Protein AF-A0A1F6GW50-F1 (afdb_monomer_lite)

Secondary structure (DSSP, 8-state):
--S-TTSSSS---PPPHHHHT--TTTHHHHHHHHGGGSPPPPHHHHHHHHHHHHHTPPPTTS-S-HHHHHHHHHHHHHHHHH-HHHHHTS-GGGHHHHHHHHHH-SSHHHHHHHHHHHHHHHHHHH--SS-HHHHHHHHHHHHHHHHHH--GGG---HHHHHHHHHHHHHHHHHHHHHHHHH---HHHHHHHHHHHHHHHHHHHTT--S--HHHHHHHHHHTT----HHHHHHHHHT-SSPPPTTPBPP-TTS----BTGGGS--TT--HHHHHHHHHHHHHHHHHHHTS-HHHHHHHHHHHTGGGPPPPPHHHHHHHTTS-HHHHHHHHHHHHHHHHHHHHHSPPTTTTTS-----HHHHHHHHTS-HHHHHHHHHHHHHHHHT--HHHHHS----HHHHHHHHHHHHHHTTSTT--HHHHHHHTTS--HHHHHHHHHHHHHHHHH-HHHHHHHHHHHHHHHHHHHHHHHHH-

Foldseek 3Di:
DDDPPPPLPDPPDDDQPVLVPQDPPCSLVVLLVVLVLAAADDLVLLLVLVVLCVVPVPDPPPDPDPVSVQVSQLVSLVVCVVDPVNVVPDDPVCVSNLVVLSVSGSHSLSSQLSSCLVVQLVLLVPDDQDDSSLLSVQLSSQQSVLSVPDDCVVVDGSSVSSSVSSNVRSVVVSLVVLCVVVVDDSLLVVLLVVLVVVQVVVCVVVPPRDALVRSVVVSVVVVRDDDSVSSRVSVVVVDDDDDQCDFDQDPVGDDNHGVVNVDDDPPPPVVVVVVVVLVLVLLVVLLVVDDPLLSQLCCQCVVPPNRDHDQLCVVQVVVVHHSVVSVVSPVVSVVSSCVVCVVDDRPLVPPPPDDDDPVLQVLLQLDPLVVQLVLLLVLLCVVLVHDSVLQQDPDPPPVSLLSLLLSLQLSPSHPPDDLQNSCVSRNNHDSVSSSVSPVVLSVCLVVPVVSVVVSVVSNVVSSVVSNVVSVVVD

Radius of gyration: 40.46 Å; chains: 1; bounding box: 88×58×106 Å

Structure (mmCIF, N/CA/C/O backbone):
data_AF-A0A1F6GW50-F1
#
_entry.id   AF-A0A1F6GW50-F1
#
loop_
_atom_site.group_PDB
_atom_site.id
_atom_site.type_symbol
_atom_site.label_atom_id
_atom_site.label_alt_id
_atom_site.label_comp_id
_atom_site.label_asym_id
_atom_site.label_entity_id
_atom_site.label_seq_id
_atom_site.pdbx_PDB_ins_code
_atom_site.Cartn_x
_atom_site.Cartn_y
_atom_site.Cartn_z
_atom_site.occupancy
_atom_site.B_iso_or_equiv
_atom_site.auth_seq_id
_atom_site.auth_comp_id
_atom_site.auth_asym_id
_atom_site.auth_atom_id
_atom_site.pdbx_PDB_model_num
ATOM 1 N N . MET A 1 1 ? -3.727 10.111 -27.464 1.00 34.16 1 MET A N 1
ATOM 2 C CA . MET A 1 1 ? -3.842 9.295 -26.232 1.00 34.16 1 MET A CA 1
ATOM 3 C C . MET A 1 1 ? -4.690 8.067 -26.546 1.00 34.16 1 MET A C 1
ATOM 5 O O . MET A 1 1 ? -5.829 7.991 -26.115 1.00 34.16 1 MET A O 1
ATOM 9 N N . ILE A 1 2 ? -4.180 7.175 -27.397 1.00 25.89 2 ILE A N 1
ATOM 10 C CA . ILE A 1 2 ? -4.970 6.123 -28.053 1.00 25.89 2 ILE A CA 1
ATOM 11 C C . ILE A 1 2 ? -4.638 4.774 -27.396 1.00 25.89 2 ILE A C 1
ATOM 13 O O . ILE A 1 2 ? -3.486 4.363 -27.406 1.00 25.89 2 ILE A O 1
ATOM 17 N N . GLU A 1 3 ? -5.649 4.166 -26.771 1.00 27.28 3 GLU A N 1
ATOM 18 C CA . GLU A 1 3 ? -5.941 2.719 -26.687 1.00 27.28 3 GLU A CA 1
ATOM 19 C C . GLU A 1 3 ? -4.825 1.682 -26.413 1.00 27.28 3 GLU A C 1
ATOM 21 O O . GLU A 1 3 ? -4.970 0.529 -26.798 1.00 27.28 3 GLU A O 1
ATOM 26 N N . THR A 1 4 ? -3.762 1.992 -25.669 1.00 37.72 4 THR A N 1
ATOM 27 C CA . THR A 1 4 ? -2.781 0.963 -25.238 1.00 37.72 4 THR A CA 1
ATOM 28 C C . THR A 1 4 ? -3.090 0.302 -23.888 1.00 37.72 4 THR A C 1
ATOM 30 O O . THR A 1 4 ? -2.427 -0.654 -23.495 1.00 37.72 4 THR A O 1
ATOM 33 N N . ASP A 1 5 ? -4.134 0.734 -23.173 1.00 36.97 5 ASP A N 1
ATOM 34 C CA . ASP A 1 5 ? -4.437 0.248 -21.812 1.00 36.97 5 ASP A CA 1
ATOM 35 C C . ASP A 1 5 ? -5.003 -1.194 -21.751 1.00 36.97 5 ASP A C 1
ATOM 37 O O . ASP A 1 5 ? -5.185 -1.720 -20.653 1.00 36.97 5 ASP A O 1
ATOM 41 N N . ARG A 1 6 ? -5.282 -1.857 -22.888 1.00 33.00 6 ARG A N 1
ATOM 42 C CA . ARG A 1 6 ? -6.002 -3.151 -22.920 1.00 33.00 6 ARG A CA 1
ATOM 43 C C . ARG A 1 6 ? -5.188 -4.393 -23.303 1.00 33.00 6 ARG A C 1
ATOM 45 O O . ARG A 1 6 ? -5.735 -5.482 -23.186 1.00 33.00 6 ARG A O 1
ATOM 52 N N . GLN A 1 7 ? -3.922 -4.274 -23.710 1.00 35.09 7 GLN A N 1
ATOM 53 C CA . GLN A 1 7 ? -3.133 -5.435 -24.179 1.00 35.09 7 GLN A CA 1
ATOM 54 C C . GLN A 1 7 ? -1.892 -5.782 -23.344 1.00 35.09 7 GLN A C 1
ATOM 56 O O . GLN A 1 7 ? -1.284 -6.818 -23.577 1.00 35.09 7 GLN A O 1
ATOM 61 N N . ILE A 1 8 ? -1.531 -4.991 -22.331 1.00 40.81 8 ILE A N 1
ATOM 62 C CA . ILE A 1 8 ? -0.241 -5.158 -21.630 1.00 40.81 8 ILE A CA 1
ATOM 63 C C . ILE A 1 8 ? -0.341 -5.980 -20.324 1.00 40.81 8 ILE A C 1
ATOM 65 O O . ILE A 1 8 ? 0.536 -5.884 -19.459 1.00 40.81 8 ILE A O 1
ATOM 69 N N . ALA A 1 9 ? -1.435 -6.723 -20.130 1.00 31.27 9 ALA A N 1
ATOM 70 C CA . ALA A 1 9 ? -1.740 -7.387 -18.859 1.00 31.27 9 ALA A CA 1
ATOM 71 C C . ALA A 1 9 ? -1.278 -8.854 -18.763 1.00 31.27 9 ALA A C 1
ATOM 73 O O . ALA A 1 9 ? -1.021 -9.286 -17.647 1.00 31.27 9 ALA A O 1
ATOM 74 N N . ASP A 1 10 ? -1.094 -9.580 -19.874 1.00 30.66 10 ASP A N 1
ATOM 75 C CA . ASP A 1 10 ? -0.954 -11.053 -19.821 1.00 30.66 10 ASP A CA 1
ATOM 76 C C . ASP A 1 10 ? 0.267 -11.652 -20.541 1.00 30.66 10 ASP A C 1
ATOM 78 O O . ASP A 1 10 ? 0.394 -12.872 -20.638 1.00 30.66 10 ASP A O 1
ATOM 82 N N . THR A 1 11 ? 1.224 -10.851 -21.009 1.00 30.88 11 THR A N 1
ATOM 83 C CA . THR A 1 11 ? 2.474 -11.398 -21.559 1.00 30.88 11 THR A CA 1
ATOM 84 C C . THR A 1 11 ? 3.436 -11.759 -20.427 1.00 30.88 11 THR A C 1
ATOM 86 O O . THR A 1 11 ? 4.209 -10.929 -19.949 1.00 30.88 11 THR A O 1
ATOM 89 N N . THR A 1 12 ? 3.390 -13.017 -19.980 1.00 29.47 12 THR A N 1
ATOM 90 C CA . THR A 1 12 ? 4.440 -13.621 -19.148 1.00 29.47 12 THR A CA 1
ATOM 91 C C . THR A 1 12 ? 5.669 -13.810 -20.030 1.00 29.47 12 THR A C 1
ATOM 93 O O . THR A 1 12 ? 5.801 -14.809 -20.733 1.00 29.47 12 THR A O 1
ATOM 96 N N . PHE A 1 13 ? 6.535 -12.803 -20.066 1.00 41.69 13 PHE A N 1
ATOM 97 C CA . PHE A 1 13 ? 7.793 -12.880 -20.792 1.00 41.69 13 PHE A CA 1
ATOM 98 C C . PHE A 1 13 ? 8.937 -13.017 -19.794 1.00 41.69 13 PHE A C 1
ATOM 100 O O . PHE A 1 13 ? 9.073 -12.209 -18.875 1.00 41.69 13 PHE A O 1
ATOM 107 N N . THR A 1 14 ? 9.730 -14.072 -19.959 1.00 36.31 14 THR A N 1
ATOM 108 C CA . THR A 1 14 ? 10.938 -14.335 -19.174 1.00 36.31 14 THR A CA 1
ATOM 109 C C . THR A 1 14 ? 11.927 -13.202 -19.381 1.00 36.31 14 THR A C 1
ATOM 111 O O . THR A 1 14 ? 12.352 -12.933 -20.509 1.00 36.31 14 THR A O 1
ATOM 114 N N . LEU A 1 15 ? 12.293 -12.552 -18.280 1.00 45.19 15 LEU A N 1
ATOM 115 C CA . LEU A 1 15 ? 13.437 -11.655 -18.226 1.00 45.19 15 LEU A CA 1
ATOM 116 C C . LEU A 1 15 ? 14.669 -12.393 -18.779 1.00 45.19 15 LEU A C 1
ATOM 118 O O . LEU A 1 15 ? 14.770 -13.612 -18.623 1.00 45.19 15 LEU A O 1
ATOM 122 N N . PRO A 1 16 ? 15.638 -11.702 -19.405 1.00 49.31 16 PRO A N 1
ATOM 123 C CA . PRO A 1 16 ? 16.902 -12.342 -19.735 1.00 49.31 16 PRO A CA 1
ATOM 124 C C . PRO A 1 16 ? 17.456 -13.026 -18.479 1.00 49.31 16 PRO A C 1
ATOM 126 O O . PRO A 1 16 ? 17.501 -12.383 -17.432 1.00 49.31 16 PRO A O 1
ATOM 129 N N . ALA A 1 17 ? 17.886 -14.291 -18.574 1.00 46.88 17 ALA A N 1
ATOM 130 C CA . ALA A 1 17 ? 18.305 -15.146 -17.443 1.00 46.88 17 ALA A CA 1
ATOM 131 C C . ALA A 1 17 ? 19.321 -14.493 -16.472 1.00 46.88 17 ALA A C 1
ATOM 133 O O . ALA A 1 17 ? 19.517 -14.930 -15.338 1.00 46.88 17 ALA A O 1
ATOM 134 N N . TYR A 1 18 ? 19.966 -13.418 -16.924 1.00 48.69 18 TYR A N 1
ATOM 135 C CA . TYR A 1 18 ? 20.799 -12.515 -16.143 1.00 48.69 18 TYR A CA 1
ATOM 136 C C . TYR A 1 18 ? 20.077 -11.808 -14.981 1.00 48.69 18 TYR A C 1
ATOM 138 O O . TYR A 1 18 ? 20.651 -11.632 -13.910 1.00 48.69 18 TYR A O 1
ATOM 146 N N . LEU A 1 19 ? 18.828 -11.388 -15.185 1.00 50.41 19 LEU A N 1
ATOM 147 C CA . LEU A 1 19 ? 18.042 -10.616 -14.221 1.00 50.41 19 LEU A CA 1
ATOM 148 C C . LEU A 1 19 ? 17.304 -11.497 -13.205 1.00 50.41 19 LEU A C 1
ATOM 150 O O . LEU A 1 19 ? 16.945 -11.000 -12.142 1.00 50.41 19 LEU A O 1
ATOM 154 N N . GLU A 1 20 ? 17.111 -12.783 -13.501 1.00 50.62 20 GLU A N 1
ATOM 155 C CA . GLU A 1 20 ? 16.486 -13.751 -12.585 1.00 50.62 20 GLU A CA 1
ATOM 156 C C . GLU A 1 20 ? 17.440 -14.215 -11.466 1.00 50.62 20 GLU A C 1
ATOM 158 O O . GLU A 1 20 ? 16.987 -14.682 -10.427 1.00 50.62 20 GLU A O 1
ATOM 163 N N . ASN A 1 21 ? 18.758 -14.045 -11.638 1.00 47.38 21 ASN A N 1
ATOM 164 C CA . ASN A 1 21 ? 19.790 -14.571 -10.730 1.00 47.38 21 ASN A CA 1
ATOM 165 C C . ASN A 1 21 ? 20.436 -13.522 -9.799 1.00 47.38 21 ASN A C 1
ATOM 167 O O . ASN A 1 21 ? 21.422 -13.818 -9.120 1.00 47.38 21 ASN A O 1
ATOM 171 N N . LEU A 1 22 ? 19.924 -12.289 -9.756 1.00 48.09 22 LEU A N 1
ATOM 172 C CA . LEU A 1 22 ? 20.465 -11.238 -8.887 1.00 48.09 22 LEU A CA 1
ATOM 173 C C . LEU A 1 22 ? 19.904 -11.384 -7.464 1.00 48.09 22 LEU A C 1
ATOM 175 O O . LEU A 1 22 ? 18.801 -10.930 -7.174 1.00 48.09 22 LEU A O 1
ATOM 179 N N . THR A 1 23 ? 20.673 -12.004 -6.567 1.00 45.88 23 THR A N 1
ATOM 180 C CA . THR A 1 23 ? 20.365 -12.066 -5.129 1.00 45.88 23 THR A CA 1
ATOM 181 C C . THR A 1 23 ? 20.316 -10.664 -4.505 1.00 45.88 23 THR A C 1
ATOM 183 O O . THR A 1 23 ? 21.084 -9.774 -4.871 1.00 45.88 23 THR A O 1
ATOM 186 N N . GLU A 1 24 ? 19.397 -10.450 -3.555 1.00 51.72 24 GLU A N 1
ATOM 187 C CA . GLU A 1 24 ? 19.023 -9.121 -3.036 1.00 51.72 24 GLU A CA 1
ATOM 188 C C . GLU A 1 24 ? 20.199 -8.309 -2.460 1.00 51.72 24 GLU A C 1
ATOM 190 O O . GLU A 1 24 ? 20.264 -7.092 -2.660 1.00 51.72 24 GLU A O 1
ATOM 195 N N . LEU A 1 25 ? 21.182 -8.954 -1.816 1.00 43.81 25 LEU A N 1
ATOM 196 C CA . LEU A 1 25 ? 22.362 -8.268 -1.282 1.00 43.81 25 LEU A CA 1
ATOM 197 C C . LEU A 1 25 ? 23.329 -7.851 -2.409 1.00 43.81 25 LEU A C 1
ATOM 199 O O . LEU A 1 25 ? 23.975 -8.684 -3.035 1.00 43.81 25 LEU A O 1
ATOM 203 N N . ASN A 1 26 ? 23.502 -6.537 -2.593 1.00 55.22 26 ASN A N 1
ATOM 204 C CA . ASN A 1 26 ? 24.357 -5.869 -3.597 1.00 55.22 26 ASN A CA 1
ATOM 205 C C . ASN A 1 26 ? 23.853 -5.854 -5.052 1.00 55.22 26 ASN A C 1
ATOM 207 O O . ASN A 1 26 ? 24.539 -5.280 -5.906 1.00 55.22 26 ASN A O 1
ATOM 211 N N . SER A 1 27 ? 22.660 -6.381 -5.331 1.00 66.19 27 SER A N 1
ATOM 212 C CA . SER A 1 27 ? 22.036 -6.399 -6.666 1.00 66.19 27 SER A CA 1
ATOM 213 C C . SER A 1 27 ? 22.075 -5.046 -7.396 1.00 66.19 27 SER A C 1
ATOM 215 O O . SER A 1 27 ? 22.434 -4.996 -8.570 1.00 66.19 27 SER A O 1
ATOM 217 N N . GLU A 1 28 ? 21.823 -3.927 -6.704 1.00 72.12 28 GLU A N 1
ATOM 218 C CA . GLU A 1 28 ? 21.809 -2.588 -7.319 1.00 72.12 28 GLU A CA 1
ATOM 219 C C . GLU A 1 28 ? 23.186 -2.140 -7.843 1.00 72.12 28 GLU A C 1
ATOM 221 O O . GLU A 1 28 ? 23.304 -1.595 -8.948 1.00 72.12 28 GLU A O 1
ATOM 226 N N . LYS A 1 29 ? 24.247 -2.357 -7.050 1.00 72.69 29 LYS A N 1
ATOM 227 C CA . LYS A 1 29 ? 25.627 -1.986 -7.412 1.00 72.69 29 LYS A CA 1
ATOM 228 C C . LYS A 1 29 ? 26.161 -2.889 -8.515 1.00 72.69 29 LYS A C 1
ATOM 230 O O . LYS A 1 29 ? 26.863 -2.404 -9.401 1.00 72.69 29 LYS A O 1
ATOM 235 N N . ILE A 1 30 ? 25.821 -4.175 -8.445 1.00 71.31 30 ILE A N 1
ATOM 236 C CA . ILE A 1 30 ? 26.163 -5.187 -9.444 1.00 71.31 30 ILE A CA 1
ATOM 237 C C . ILE A 1 30 ? 25.501 -4.806 -10.771 1.00 71.31 30 ILE A C 1
ATOM 239 O O . ILE A 1 30 ? 26.207 -4.465 -11.716 1.00 71.31 30 ILE A O 1
ATOM 243 N N . PHE A 1 31 ? 24.176 -4.648 -10.795 1.00 77.69 31 PHE A N 1
ATOM 244 C CA . PHE A 1 31 ? 23.442 -4.230 -11.989 1.00 77.69 31 PHE A CA 1
ATOM 245 C C . PHE A 1 31 ? 23.968 -2.910 -12.578 1.00 77.69 31 PHE A C 1
ATOM 247 O O . PHE A 1 31 ? 24.271 -2.830 -13.767 1.00 77.69 31 PHE A O 1
ATOM 254 N N . SER A 1 32 ? 24.175 -1.882 -11.747 1.00 76.19 32 SER A N 1
ATOM 255 C CA . SER A 1 32 ? 24.699 -0.582 -12.197 1.00 76.19 32 SER A CA 1
ATOM 256 C C . SER A 1 32 ? 26.106 -0.658 -12.800 1.00 76.19 32 SER A C 1
ATOM 258 O O . SER A 1 32 ? 26.466 0.179 -13.636 1.00 76.19 32 SER A O 1
ATOM 260 N N . ARG A 1 33 ? 26.929 -1.611 -12.350 1.00 79.69 33 ARG A N 1
ATOM 261 C CA . ARG A 1 33 ? 28.261 -1.871 -12.901 1.00 79.69 33 ARG A CA 1
ATOM 262 C C . ARG A 1 33 ? 28.146 -2.626 -14.218 1.00 79.69 33 ARG A C 1
ATOM 264 O O . ARG A 1 33 ? 28.743 -2.201 -15.203 1.00 79.69 33 ARG A O 1
ATOM 271 N N . ASP A 1 34 ? 27.363 -3.692 -14.241 1.00 79.19 34 ASP A N 1
ATOM 272 C CA . ASP A 1 34 ? 27.311 -4.615 -15.370 1.00 79.19 34 ASP A CA 1
ATOM 273 C C . ASP A 1 34 ? 26.625 -3.970 -16.581 1.00 79.19 34 ASP A C 1
ATOM 275 O O . ASP A 1 34 ? 27.084 -4.106 -17.707 1.00 79.19 34 ASP A O 1
ATOM 279 N N . VAL A 1 35 ? 25.633 -3.106 -16.365 1.00 83.62 35 VAL A N 1
ATOM 280 C CA . VAL A 1 35 ? 25.004 -2.298 -17.423 1.00 83.62 35 VAL A CA 1
ATOM 281 C C . VAL A 1 35 ? 26.001 -1.375 -18.155 1.00 83.62 35 VAL A C 1
ATOM 283 O O . VAL A 1 35 ? 25.764 -0.990 -19.301 1.00 83.62 35 VAL A O 1
ATOM 286 N N . ARG A 1 36 ? 27.154 -1.034 -17.555 1.00 84.50 36 ARG A N 1
ATOM 287 C CA . ARG A 1 36 ? 28.207 -0.227 -18.214 1.00 84.50 36 ARG A CA 1
ATOM 288 C C . ARG A 1 36 ? 29.062 -1.023 -19.201 1.00 84.50 36 ARG A C 1
ATOM 290 O O . ARG A 1 36 ? 29.804 -0.401 -19.965 1.00 84.50 36 ARG A O 1
ATOM 297 N N . GLN A 1 37 ? 28.986 -2.354 -19.178 1.00 82.00 37 GLN A N 1
ATOM 298 C CA . GLN A 1 37 ? 29.714 -3.212 -20.116 1.00 82.00 37 GLN A CA 1
ATOM 299 C C . GLN A 1 37 ? 29.110 -3.175 -21.526 1.00 82.00 37 GLN A C 1
ATOM 301 O O . GLN A 1 37 ? 29.802 -3.484 -22.494 1.00 82.00 37 GLN A O 1
ATOM 306 N N . TYR A 1 38 ? 27.847 -2.754 -21.642 1.00 85.94 38 TYR A N 1
ATOM 307 C CA . TYR A 1 38 ? 27.142 -2.588 -22.909 1.00 85.94 38 TYR A CA 1
ATOM 308 C C . TYR A 1 38 ? 27.305 -1.159 -23.463 1.00 85.94 38 TYR A C 1
ATOM 310 O O . TYR A 1 38 ? 27.369 -0.188 -22.692 1.00 85.94 38 TYR A O 1
ATOM 318 N N . PRO A 1 39 ? 27.394 -0.998 -24.796 1.00 89.12 39 PRO A N 1
ATOM 319 C CA . PRO A 1 39 ? 27.515 0.309 -25.427 1.00 89.12 39 PRO A CA 1
ATOM 320 C C . PRO A 1 39 ? 26.168 1.044 -25.410 1.00 89.12 39 PRO A C 1
ATOM 322 O O . PRO A 1 39 ? 25.118 0.444 -25.202 1.00 89.12 39 PRO A O 1
ATOM 325 N N . VAL A 1 40 ? 26.198 2.358 -25.643 1.00 89.38 40 VAL A N 1
ATOM 326 C CA . VAL A 1 40 ? 24.982 3.134 -25.926 1.00 89.38 40 VAL A CA 1
ATOM 327 C C . VAL A 1 40 ? 24.833 3.213 -27.437 1.00 89.38 40 VAL A C 1
ATOM 329 O O . VAL A 1 40 ? 25.728 3.733 -28.102 1.00 89.38 40 VAL A O 1
ATOM 332 N N . LEU A 1 41 ? 23.720 2.712 -27.968 1.00 89.06 41 LEU A N 1
ATOM 333 C CA . LEU A 1 41 ? 23.460 2.765 -29.405 1.00 89.06 41 LEU A CA 1
ATOM 334 C C . LEU A 1 41 ? 23.203 4.204 -29.867 1.00 89.06 41 LEU A C 1
ATOM 336 O O . LEU A 1 41 ? 22.436 4.954 -29.256 1.00 89.06 41 LEU A O 1
ATOM 340 N N . THR A 1 42 ? 23.821 4.589 -30.981 1.00 90.44 42 THR A N 1
ATOM 341 C CA . THR A 1 42 ? 23.507 5.842 -31.674 1.00 90.44 42 THR A CA 1
ATOM 342 C C . THR A 1 42 ? 22.190 5.721 -32.444 1.00 90.44 42 THR A C 1
ATOM 344 O O . THR A 1 42 ? 21.638 4.630 -32.618 1.00 90.44 42 THR A O 1
ATOM 347 N N . TYR A 1 43 ? 21.662 6.853 -32.919 1.00 89.62 43 TYR A N 1
ATOM 348 C CA . TYR A 1 43 ? 20.455 6.865 -33.751 1.00 89.62 43 TYR A CA 1
ATOM 349 C C . TYR A 1 43 ? 20.632 6.029 -35.028 1.00 89.62 43 TYR A C 1
ATOM 351 O O . TYR A 1 43 ? 19.771 5.208 -35.340 1.00 89.62 43 TYR A O 1
ATOM 359 N N . ASP A 1 44 ? 21.768 6.179 -35.711 1.00 88.44 44 ASP A N 1
ATOM 360 C CA . ASP A 1 44 ? 22.055 5.462 -36.958 1.00 88.44 44 ASP A CA 1
ATOM 361 C C . ASP A 1 44 ? 22.248 3.965 -36.709 1.00 88.44 44 ASP A C 1
ATOM 363 O O . ASP A 1 44 ? 21.666 3.145 -37.415 1.00 88.44 44 ASP A O 1
ATOM 367 N N . GLN A 1 45 ? 22.975 3.600 -35.644 1.00 90.25 45 GLN A N 1
ATOM 368 C CA . GLN A 1 45 ? 23.136 2.203 -35.235 1.00 90.25 45 GLN A CA 1
ATOM 369 C C . GLN A 1 45 ? 21.786 1.567 -34.896 1.00 90.25 45 GLN A C 1
ATOM 371 O O . GLN A 1 45 ? 21.508 0.461 -35.341 1.00 90.25 45 GLN A O 1
ATOM 376 N N . THR A 1 46 ? 20.926 2.272 -34.153 1.00 89.19 46 THR A N 1
ATOM 377 C CA . THR A 1 46 ? 19.579 1.792 -33.813 1.00 89.19 46 THR A CA 1
ATOM 378 C C . THR A 1 46 ? 18.730 1.621 -35.073 1.00 89.19 46 THR A C 1
ATOM 380 O O . THR A 1 46 ? 18.097 0.591 -35.259 1.00 89.19 46 THR A O 1
ATOM 383 N N . THR A 1 47 ? 18.747 2.593 -35.981 1.00 88.88 47 THR A N 1
ATOM 384 C CA . THR A 1 47 ? 17.962 2.541 -37.224 1.00 88.88 47 THR A CA 1
ATOM 385 C C . THR A 1 47 ? 18.406 1.391 -38.124 1.00 88.88 47 THR A C 1
ATOM 387 O O . THR A 1 47 ? 17.572 0.630 -38.610 1.00 88.88 47 THR A O 1
ATOM 390 N N . LEU A 1 48 ? 19.718 1.224 -38.313 1.00 87.25 48 LEU A N 1
ATOM 391 C CA . LEU A 1 48 ? 20.277 0.133 -39.107 1.00 87.25 48 LEU A CA 1
ATOM 392 C C . LEU A 1 48 ? 19.982 -1.228 -38.467 1.00 87.25 48 LEU A C 1
ATOM 394 O O . LEU A 1 48 ? 19.619 -2.172 -39.165 1.00 87.25 48 LEU A O 1
ATOM 398 N N . ALA A 1 49 ? 20.055 -1.300 -37.138 1.00 86.19 49 ALA A N 1
ATOM 399 C CA . ALA A 1 49 ? 19.640 -2.457 -36.364 1.00 86.19 49 ALA A CA 1
ATOM 400 C C . ALA A 1 49 ? 18.184 -2.866 -36.657 1.00 86.19 49 ALA A C 1
ATOM 402 O O . ALA A 1 49 ? 17.928 -4.021 -37.000 1.00 86.19 49 ALA A O 1
ATOM 403 N N . TYR A 1 50 ? 17.238 -1.924 -36.586 1.00 87.25 50 TYR A N 1
ATOM 404 C CA . TYR A 1 50 ? 15.831 -2.187 -36.911 1.00 87.25 50 TYR A CA 1
ATOM 405 C C . TYR A 1 50 ? 15.614 -2.533 -38.384 1.00 87.25 50 TYR A C 1
ATOM 407 O O . TYR A 1 50 ? 14.802 -3.402 -38.682 1.00 87.25 50 TYR A O 1
ATOM 415 N N . LYS A 1 51 ? 16.344 -1.900 -39.308 1.00 86.44 51 LYS A N 1
ATOM 416 C CA . LYS A 1 51 ? 16.251 -2.198 -40.742 1.00 86.44 51 LYS A CA 1
ATOM 417 C C . LYS A 1 51 ? 16.649 -3.648 -41.037 1.00 86.44 51 LYS A C 1
ATOM 419 O O . LYS A 1 51 ? 15.893 -4.363 -41.687 1.00 86.44 51 LYS A O 1
ATOM 424 N N . ILE A 1 52 ? 17.787 -4.099 -40.503 1.00 82.81 52 ILE A N 1
ATOM 425 C CA . ILE A 1 52 ? 18.251 -5.489 -40.653 1.00 82.81 52 ILE A CA 1
ATOM 426 C C . ILE A 1 52 ? 17.264 -6.460 -39.993 1.00 82.81 52 ILE A C 1
ATOM 428 O O . ILE A 1 52 ? 17.012 -7.547 -40.515 1.00 82.81 52 ILE A O 1
ATOM 432 N N . TRP A 1 53 ? 16.681 -6.063 -38.858 1.00 81.50 53 TRP A N 1
ATOM 433 C CA . TRP A 1 53 ? 15.671 -6.861 -38.174 1.00 81.50 53 TRP A CA 1
ATOM 434 C C . TRP A 1 53 ? 14.372 -6.996 -38.980 1.00 81.50 53 TRP A C 1
ATOM 436 O O . TRP A 1 53 ? 13.865 -8.106 -39.102 1.00 81.50 53 TRP A O 1
ATOM 446 N N . GLU A 1 54 ? 13.843 -5.908 -39.551 1.00 78.06 54 GLU A N 1
ATOM 447 C CA . GLU A 1 54 ? 12.616 -5.922 -40.362 1.00 78.06 54 GLU A CA 1
ATOM 448 C C . GLU A 1 54 ? 12.789 -6.694 -41.672 1.00 78.06 54 GLU A C 1
ATOM 450 O O . GLU A 1 54 ? 11.907 -7.471 -42.030 1.00 78.06 54 GLU A O 1
ATOM 455 N N . GLU A 1 55 ? 13.926 -6.536 -42.359 1.00 75.38 55 GLU A N 1
ATOM 456 C CA . GLU A 1 55 ? 14.234 -7.257 -43.605 1.00 75.38 55 GLU A CA 1
ATOM 457 C C . GLU A 1 55 ? 14.231 -8.783 -43.429 1.00 75.38 55 GLU A C 1
ATOM 459 O O . GLU A 1 55 ? 14.086 -9.524 -44.403 1.00 75.38 55 GLU A O 1
ATOM 464 N N . ARG A 1 56 ? 14.382 -9.266 -42.190 1.00 67.44 56 ARG A N 1
ATOM 465 C CA . ARG A 1 56 ? 14.397 -10.691 -41.847 1.00 67.44 56 ARG A CA 1
ATOM 466 C C . ARG A 1 56 ? 13.468 -11.060 -40.700 1.00 67.44 56 ARG A C 1
ATOM 468 O O . ARG A 1 56 ? 13.664 -12.116 -40.097 1.00 67.44 56 ARG A O 1
ATOM 475 N N . LYS A 1 57 ? 12.459 -10.234 -40.393 1.00 61.31 57 LYS A N 1
ATOM 476 C CA . LYS A 1 57 ? 11.421 -10.614 -39.427 1.00 61.31 57 LYS A CA 1
ATOM 477 C C . LYS A 1 57 ? 10.841 -11.934 -39.946 1.00 61.31 57 LYS A C 1
ATOM 479 O O . LYS A 1 57 ? 10.406 -11.949 -41.102 1.00 61.31 57 LYS A O 1
ATOM 484 N N . PRO A 1 58 ? 10.888 -13.040 -39.178 1.00 52.91 58 PRO A N 1
ATOM 485 C CA . PRO A 1 58 ? 10.310 -14.292 -39.633 1.00 52.91 58 PRO A CA 1
ATOM 486 C C . PRO A 1 58 ? 8.871 -13.990 -40.028 1.00 52.91 58 PRO A C 1
ATOM 488 O O . PRO A 1 58 ? 8.097 -13.485 -39.212 1.00 52.91 58 PRO A O 1
ATOM 491 N N . THR A 1 59 ? 8.525 -14.193 -41.299 1.00 50.91 59 THR A N 1
ATOM 492 C CA . THR A 1 59 ? 7.122 -14.148 -41.707 1.00 50.91 59 THR A CA 1
ATOM 493 C C . THR A 1 59 ? 6.406 -15.133 -40.788 1.00 50.91 59 THR A C 1
ATOM 495 O O . THR A 1 59 ? 6.937 -16.220 -40.577 1.00 50.91 59 THR A O 1
ATOM 498 N N . GLU A 1 60 ? 5.244 -14.792 -40.229 1.00 48.66 60 GLU A N 1
ATOM 499 C CA . GLU A 1 60 ? 4.506 -15.621 -39.248 1.00 48.66 60 GLU A CA 1
ATOM 500 C C . GLU A 1 60 ? 4.230 -17.078 -39.711 1.00 48.66 60 GLU A C 1
ATOM 502 O O . GLU A 1 60 ? 3.735 -17.901 -38.946 1.00 48.66 60 GLU A O 1
ATOM 507 N N . LEU A 1 61 ? 4.587 -17.421 -40.955 1.00 45.69 61 LEU A N 1
ATOM 508 C CA . LEU A 1 61 ? 4.647 -18.767 -41.523 1.00 45.69 61 LEU A CA 1
ATOM 509 C C . LEU A 1 61 ? 5.913 -19.593 -41.178 1.00 45.69 61 LEU A C 1
ATOM 511 O O . LEU A 1 61 ? 5.977 -20.757 -41.576 1.00 45.69 61 LEU A O 1
ATOM 515 N N . ALA A 1 62 ? 6.914 -19.060 -40.472 1.00 50.09 62 ALA A N 1
ATOM 516 C CA . ALA A 1 62 ? 8.103 -19.819 -40.072 1.00 50.09 62 ALA A CA 1
ATOM 517 C C . ALA A 1 62 ? 7.779 -20.764 -38.895 1.00 50.09 62 ALA A C 1
ATOM 519 O O . ALA A 1 62 ? 7.351 -20.324 -37.832 1.00 50.09 62 ALA A O 1
ATOM 520 N N . SER A 1 63 ? 7.933 -22.072 -39.136 1.00 55.22 63 SER A N 1
ATOM 521 C CA . SER A 1 63 ? 7.722 -23.240 -38.254 1.00 55.22 63 SER A CA 1
ATOM 522 C C . SER A 1 63 ? 7.375 -22.986 -36.772 1.00 55.22 63 SER A C 1
ATOM 524 O O . SER A 1 63 ? 8.111 -22.311 -36.056 1.00 55.22 63 SER A O 1
ATOM 526 N N . LYS A 1 64 ? 6.355 -23.691 -36.250 1.00 58.56 64 LYS A N 1
ATOM 527 C CA . LYS A 1 64 ? 6.029 -23.770 -34.803 1.00 58.56 64 LYS A CA 1
ATOM 528 C C . LYS A 1 64 ? 7.126 -24.414 -33.931 1.00 58.56 64 LYS A C 1
ATOM 530 O O . LYS A 1 64 ? 6.929 -24.563 -32.729 1.00 58.56 64 LYS A O 1
ATOM 535 N N . ASP A 1 65 ? 8.234 -24.846 -34.526 1.00 70.50 65 ASP A N 1
ATOM 536 C CA . ASP A 1 65 ? 9.335 -25.484 -33.816 1.00 70.50 65 ASP A CA 1
ATOM 537 C C . ASP A 1 65 ? 10.225 -24.431 -33.140 1.00 70.50 65 ASP A C 1
ATOM 539 O O . ASP A 1 65 ? 10.897 -23.628 -33.796 1.00 70.50 65 ASP A O 1
ATOM 543 N N . SER A 1 66 ? 10.228 -24.444 -31.806 1.00 64.44 66 SER A N 1
ATOM 544 C CA . SER A 1 66 ? 10.991 -23.522 -30.966 1.00 64.44 66 SER A CA 1
ATOM 545 C C . SER A 1 66 ? 12.503 -23.568 -31.226 1.00 64.44 66 SER A C 1
ATOM 547 O O . SER A 1 66 ? 13.171 -22.550 -31.029 1.00 64.44 66 SER A O 1
ATOM 549 N N . GLN A 1 67 ? 13.057 -24.705 -31.674 1.00 69.25 67 GLN A N 1
ATOM 550 C CA . GLN A 1 67 ? 14.494 -24.830 -31.960 1.00 69.25 67 GLN A CA 1
ATOM 551 C C . GLN A 1 67 ? 14.889 -24.087 -33.240 1.00 69.25 67 GLN A C 1
ATOM 553 O O . GLN A 1 67 ? 15.871 -23.344 -33.242 1.00 69.25 67 GLN A O 1
ATOM 558 N N . VAL A 1 68 ? 14.082 -24.206 -34.297 1.00 66.88 68 VAL A N 1
ATOM 559 C CA . VAL A 1 68 ? 14.316 -23.520 -35.579 1.00 66.88 68 VAL A CA 1
ATOM 560 C C . VAL A 1 68 ? 14.247 -22.002 -35.392 1.00 66.88 68 VAL A C 1
ATOM 562 O O . VAL A 1 68 ? 15.134 -21.274 -35.835 1.00 66.88 68 VAL A O 1
ATOM 565 N N . GLN A 1 69 ? 13.268 -21.519 -34.622 1.00 64.56 69 GLN A N 1
ATOM 566 C CA . GLN A 1 69 ? 13.147 -20.095 -34.294 1.00 64.56 69 GLN A CA 1
ATOM 567 C C . GLN A 1 69 ? 14.322 -19.565 -33.454 1.00 64.56 69 GLN A C 1
ATOM 569 O O . GLN A 1 69 ? 14.650 -18.379 -33.517 1.00 64.56 69 GLN A O 1
ATOM 574 N N . ALA A 1 70 ? 14.937 -20.396 -32.607 1.00 66.44 70 ALA A N 1
ATOM 575 C CA . ALA A 1 70 ? 16.105 -20.002 -31.818 1.00 66.44 70 ALA A CA 1
ATOM 576 C C . ALA A 1 70 ? 17.367 -19.880 -32.692 1.00 66.44 70 ALA A C 1
ATOM 578 O O . ALA A 1 70 ? 18.108 -18.903 -32.565 1.00 66.44 70 ALA A O 1
ATOM 579 N N . GLU A 1 71 ? 17.585 -20.817 -33.619 1.00 69.94 71 GLU A N 1
ATOM 580 C CA . GLU A 1 71 ? 18.700 -20.749 -34.572 1.00 69.94 71 GLU A CA 1
ATOM 581 C C . GLU A 1 71 ? 18.578 -19.566 -35.539 1.00 69.94 71 GLU A C 1
ATOM 583 O O . GLU A 1 71 ? 19.567 -18.879 -35.807 1.00 69.94 71 GLU A O 1
ATOM 588 N N . GLU A 1 72 ? 17.372 -19.283 -36.037 1.00 65.88 72 GLU A N 1
ATOM 589 C CA . GLU A 1 72 ? 17.121 -18.125 -36.900 1.00 65.88 72 GLU A CA 1
ATOM 590 C C . GLU A 1 72 ? 17.415 -16.804 -36.180 1.00 65.88 72 GLU A C 1
ATOM 592 O O . GLU A 1 72 ? 18.092 -15.936 -36.737 1.00 65.88 72 GLU A O 1
ATOM 597 N N . ARG A 1 73 ? 16.997 -16.675 -34.914 1.00 67.31 73 ARG A N 1
ATOM 598 C CA . ARG A 1 73 ? 17.310 -15.507 -34.077 1.00 67.31 73 ARG A CA 1
ATOM 599 C C . ARG A 1 73 ? 18.817 -15.324 -33.905 1.00 67.31 73 ARG A C 1
ATOM 601 O O . ARG A 1 73 ? 19.321 -14.232 -34.171 1.00 67.31 73 ARG A O 1
ATOM 608 N N . LYS A 1 74 ? 19.556 -16.393 -33.600 1.00 69.44 74 LYS A N 1
ATOM 609 C CA . LYS A 1 74 ? 21.018 -16.336 -33.458 1.00 69.44 74 LYS A CA 1
ATOM 610 C C . LYS A 1 74 ? 21.717 -15.894 -34.752 1.00 69.44 74 LYS A C 1
ATOM 612 O O . LYS A 1 74 ? 22.591 -15.029 -34.716 1.00 69.44 74 LYS A O 1
ATOM 617 N N . ARG A 1 75 ? 21.271 -16.399 -35.909 1.00 70.19 75 ARG A N 1
ATOM 618 C CA . ARG A 1 75 ? 21.799 -15.990 -37.225 1.00 70.19 75 ARG A CA 1
ATOM 619 C C . ARG A 1 75 ? 21.588 -14.503 -37.514 1.00 70.19 75 ARG A C 1
ATOM 621 O O . ARG A 1 75 ? 22.437 -13.892 -38.157 1.00 70.19 75 ARG A O 1
ATOM 628 N N . THR A 1 76 ? 20.487 -13.898 -37.055 1.00 68.06 76 THR A N 1
ATOM 629 C CA . THR A 1 76 ? 20.266 -12.451 -37.256 1.00 68.06 76 THR A CA 1
ATOM 630 C C . THR A 1 76 ? 21.288 -11.590 -36.515 1.00 68.06 76 THR A C 1
ATOM 632 O O . THR A 1 76 ? 21.771 -10.610 -37.078 1.00 68.06 76 THR A O 1
ATOM 635 N N . VAL A 1 77 ? 21.684 -11.987 -35.302 1.00 73.81 77 VAL A N 1
ATOM 636 C CA . VAL A 1 77 ? 22.706 -11.278 -34.518 1.00 73.81 77 VAL A CA 1
ATOM 637 C C . VAL A 1 77 ? 24.081 -11.395 -35.182 1.00 73.81 77 VAL A C 1
ATOM 639 O O . VAL A 1 77 ? 24.773 -10.390 -35.342 1.00 73.81 77 VAL A O 1
ATOM 642 N N . GLU A 1 78 ? 24.453 -12.594 -35.639 1.00 76.69 78 GLU A N 1
ATOM 643 C CA . GLU A 1 78 ? 25.713 -12.834 -36.362 1.00 76.69 78 GLU A CA 1
ATOM 644 C C . GLU A 1 78 ? 25.814 -11.992 -37.645 1.00 76.69 78 GLU A C 1
ATOM 646 O O . GLU A 1 78 ? 26.873 -11.446 -37.952 1.00 76.69 78 GLU A O 1
ATOM 651 N N . LEU A 1 79 ? 24.704 -11.819 -38.369 1.00 70.69 79 LEU A N 1
ATOM 652 C CA . LEU A 1 79 ? 24.652 -10.992 -39.577 1.00 70.69 79 LEU A CA 1
ATOM 653 C C . LEU A 1 79 ? 24.838 -9.503 -39.292 1.00 70.69 79 LEU A C 1
ATOM 655 O O . LEU A 1 79 ? 25.508 -8.823 -40.065 1.00 70.69 79 LEU A O 1
ATOM 659 N N . VAL A 1 80 ? 24.273 -8.991 -38.199 1.00 71.38 80 VAL A N 1
ATOM 660 C CA . VAL A 1 80 ? 24.485 -7.597 -37.779 1.00 71.38 80 VAL A CA 1
ATOM 661 C C . VAL A 1 80 ? 25.931 -7.385 -37.355 1.00 71.38 80 VAL A C 1
ATOM 663 O O . VAL A 1 80 ? 26.551 -6.414 -37.782 1.00 71.38 80 VAL A O 1
ATOM 666 N N . ALA A 1 81 ? 26.492 -8.321 -36.590 1.00 75.31 81 ALA A N 1
ATOM 667 C CA . ALA A 1 81 ? 27.898 -8.289 -36.205 1.00 75.31 81 ALA A CA 1
ATOM 668 C C . ALA A 1 81 ? 28.844 -8.377 -37.419 1.00 75.31 81 ALA A C 1
ATOM 670 O O . ALA A 1 81 ? 29.950 -7.843 -37.379 1.00 75.31 81 ALA A O 1
ATOM 671 N N . ALA A 1 82 ? 28.421 -9.019 -38.511 1.00 77.12 82 ALA A N 1
ATOM 672 C CA . ALA A 1 82 ? 29.164 -9.094 -39.768 1.00 77.12 82 ALA A CA 1
ATOM 673 C C . ALA A 1 82 ? 28.850 -7.946 -40.751 1.00 77.12 82 ALA A C 1
ATOM 675 O O . ALA A 1 82 ? 29.512 -7.831 -41.784 1.00 77.12 82 ALA A O 1
ATOM 676 N N . ASN A 1 83 ? 27.860 -7.094 -40.465 1.00 81.50 83 ASN A N 1
ATOM 677 C CA . ASN A 1 83 ? 27.425 -6.043 -41.379 1.00 81.50 83 ASN A CA 1
ATOM 678 C C . ASN A 1 83 ? 28.477 -4.922 -41.455 1.00 81.50 83 ASN A C 1
ATOM 680 O O . ASN A 1 83 ? 28.816 -4.290 -40.454 1.00 81.50 83 ASN A O 1
ATOM 684 N N . SER A 1 84 ? 28.986 -4.657 -42.661 1.00 79.94 84 SER A N 1
ATOM 685 C CA . SER A 1 84 ? 30.038 -3.662 -42.892 1.00 79.94 84 SER A CA 1
ATOM 686 C C . SER A 1 84 ? 29.598 -2.231 -42.581 1.00 79.94 84 SER A C 1
ATOM 688 O O . SER A 1 84 ? 30.399 -1.457 -42.064 1.00 79.94 84 SER A O 1
ATOM 690 N N . GLU A 1 85 ? 28.340 -1.880 -42.863 1.00 82.50 85 GLU A N 1
ATOM 691 C CA . GLU A 1 85 ? 27.788 -0.554 -42.563 1.00 82.50 85 GLU A CA 1
ATOM 692 C C . GLU A 1 85 ? 27.631 -0.361 -41.051 1.00 82.50 85 GLU A C 1
ATOM 694 O O . GLU A 1 85 ? 27.988 0.690 -40.525 1.00 82.50 85 GLU A O 1
ATOM 699 N N . PHE A 1 86 ? 27.179 -1.392 -40.327 1.00 83.06 86 PHE A N 1
ATOM 700 C CA . PHE A 1 86 ? 27.049 -1.335 -38.870 1.00 83.06 86 PHE A CA 1
ATOM 701 C C . PHE A 1 86 ? 28.417 -1.245 -38.191 1.00 83.06 86 PHE A C 1
ATOM 703 O O . PHE A 1 86 ? 28.631 -0.391 -37.332 1.00 83.06 86 PHE A O 1
ATOM 710 N N . ASN A 1 87 ? 29.371 -2.076 -38.616 1.00 83.12 87 ASN A N 1
ATOM 711 C CA . ASN A 1 87 ? 30.727 -2.074 -38.074 1.00 83.12 87 ASN A CA 1
ATOM 712 C C . ASN A 1 87 ? 31.473 -0.761 -38.340 1.00 83.12 87 ASN A C 1
ATOM 714 O O . ASN A 1 87 ? 32.257 -0.333 -37.496 1.00 83.12 87 ASN A O 1
ATOM 718 N N . ALA A 1 88 ? 31.199 -0.083 -39.459 1.00 86.50 88 ALA A N 1
ATOM 719 C CA . ALA A 1 88 ? 31.761 1.237 -39.746 1.00 86.50 88 ALA A CA 1
ATOM 720 C C . ALA A 1 88 ? 31.283 2.325 -38.765 1.00 86.50 88 ALA A C 1
ATOM 722 O O . ALA A 1 88 ? 31.982 3.316 -38.558 1.00 86.50 88 ALA A O 1
ATOM 723 N N . LEU A 1 89 ? 30.120 2.139 -38.131 1.00 86.81 89 LEU A N 1
ATOM 724 C CA . LEU A 1 89 ? 29.586 3.050 -37.115 1.00 86.81 89 LEU A CA 1
ATOM 725 C C . LEU A 1 89 ? 30.152 2.784 -35.711 1.00 86.81 89 LEU A C 1
ATOM 727 O O . LEU A 1 89 ? 29.815 3.516 -34.778 1.00 86.81 89 LEU A O 1
ATOM 731 N N . ILE A 1 90 ? 30.968 1.742 -35.518 1.00 87.12 90 ILE A N 1
ATOM 732 C CA . ILE A 1 90 ? 31.549 1.399 -34.215 1.00 87.12 90 ILE A CA 1
ATOM 733 C C . ILE A 1 90 ? 32.902 2.096 -34.059 1.00 87.12 90 ILE A C 1
ATOM 735 O O . ILE A 1 90 ? 33.860 1.818 -34.780 1.00 87.12 90 ILE A O 1
ATOM 739 N N . ALA A 1 91 ? 33.007 2.976 -33.062 1.00 87.50 91 ALA A N 1
ATOM 740 C CA . ALA A 1 91 ? 34.282 3.582 -32.698 1.00 87.50 91 ALA A CA 1
ATOM 741 C C . ALA A 1 91 ? 35.258 2.517 -32.144 1.00 87.50 91 ALA A C 1
ATOM 743 O O . ALA A 1 91 ? 34.823 1.639 -31.392 1.00 87.50 91 ALA A O 1
ATOM 744 N N . PRO A 1 92 ? 36.580 2.609 -32.411 1.00 86.25 92 PRO A N 1
ATOM 745 C CA . PRO A 1 92 ? 37.564 1.621 -31.944 1.00 86.25 92 PRO A CA 1
ATOM 746 C C . PRO A 1 92 ? 37.509 1.356 -30.432 1.00 86.25 92 PRO A C 1
ATOM 748 O O . PRO A 1 92 ? 37.610 0.218 -29.988 1.00 86.25 92 PRO A O 1
ATOM 751 N N . GLN A 1 93 ? 37.270 2.406 -29.646 1.00 87.31 93 GLN A N 1
ATOM 752 C CA . GLN A 1 93 ? 37.160 2.355 -28.185 1.00 87.31 93 GLN A CA 1
ATOM 753 C C . GLN A 1 93 ? 35.934 1.586 -27.659 1.00 87.31 93 GLN A C 1
ATOM 755 O O . GLN A 1 93 ? 35.932 1.166 -26.505 1.00 87.31 93 GLN A O 1
ATOM 760 N N . ASP A 1 94 ? 34.894 1.402 -28.478 1.00 86.81 94 ASP A N 1
ATOM 761 C CA . ASP A 1 94 ? 33.660 0.715 -28.089 1.00 86.81 94 ASP A CA 1
ATOM 762 C C . ASP A 1 94 ? 33.573 -0.712 -28.663 1.00 86.81 94 ASP A C 1
ATOM 764 O O . ASP A 1 94 ? 32.638 -1.440 -28.331 1.00 86.81 94 ASP A O 1
ATOM 768 N N . GLN A 1 95 ? 34.556 -1.158 -29.461 1.00 85.44 95 GLN A N 1
ATOM 769 C CA . GLN A 1 95 ? 34.567 -2.493 -30.081 1.00 85.44 95 GLN A CA 1
ATOM 770 C C . GLN A 1 95 ? 34.384 -3.626 -29.066 1.00 85.44 95 GLN A C 1
ATOM 772 O O . GLN A 1 95 ? 33.608 -4.551 -29.300 1.00 85.44 95 GLN A O 1
ATOM 777 N N . GLU A 1 96 ? 35.052 -3.543 -27.913 1.00 86.06 96 GLU A N 1
ATOM 778 C CA . GLU A 1 96 ? 34.921 -4.550 -26.858 1.00 86.06 96 GLU A CA 1
ATOM 779 C C . GLU A 1 96 ? 33.499 -4.592 -26.278 1.00 86.06 96 GLU A C 1
ATOM 781 O O . GLU A 1 96 ? 32.942 -5.671 -26.073 1.00 86.06 96 GLU A O 1
ATOM 786 N N . ARG A 1 97 ? 32.867 -3.428 -26.087 1.00 84.62 97 ARG A N 1
ATOM 787 C CA . ARG A 1 97 ? 31.485 -3.336 -25.594 1.00 84.62 97 ARG A CA 1
ATOM 788 C C . ARG A 1 97 ? 30.489 -3.894 -26.601 1.00 84.62 97 ARG A C 1
ATOM 790 O O . ARG A 1 97 ? 29.586 -4.627 -26.210 1.00 84.62 97 ARG A O 1
ATOM 797 N N . PHE A 1 98 ? 30.658 -3.589 -27.888 1.00 86.50 98 PHE A N 1
ATOM 798 C CA . PHE A 1 98 ? 29.828 -4.164 -28.950 1.00 86.50 98 PHE A CA 1
ATOM 799 C C . PHE A 1 98 ? 30.023 -5.678 -29.071 1.00 86.50 98 PHE A C 1
ATOM 801 O O . PHE A 1 98 ? 29.046 -6.404 -29.221 1.00 86.50 98 PHE A O 1
ATOM 808 N N . ARG A 1 99 ? 31.247 -6.189 -28.899 1.00 83.75 99 ARG A N 1
ATOM 809 C CA . ARG A 1 99 ? 31.486 -7.637 -28.824 1.00 83.75 99 ARG A CA 1
ATOM 810 C C . ARG A 1 99 ? 30.716 -8.276 -27.665 1.00 83.75 99 ARG A C 1
ATOM 812 O O . ARG A 1 99 ? 30.058 -9.292 -27.864 1.00 83.75 99 ARG A O 1
ATOM 819 N N . ASN A 1 100 ? 30.763 -7.671 -26.478 1.00 80.38 100 ASN A N 1
ATOM 820 C CA . ASN A 1 100 ? 30.026 -8.160 -25.309 1.00 80.38 100 ASN A CA 1
ATOM 821 C C . ASN A 1 100 ? 28.505 -8.092 -25.521 1.00 80.38 100 ASN A C 1
ATOM 823 O O . ASN A 1 100 ? 27.791 -9.012 -25.130 1.00 80.38 100 ASN A O 1
ATOM 827 N N . LEU A 1 101 ? 28.017 -7.034 -26.178 1.00 83.31 101 LEU A N 1
ATOM 828 C CA . LEU A 1 101 ? 26.616 -6.881 -26.569 1.00 83.31 101 LEU A CA 1
ATOM 829 C C . LEU A 1 101 ? 26.154 -8.039 -27.459 1.00 83.31 101 LEU A C 1
ATOM 831 O O . LEU A 1 101 ? 25.156 -8.681 -27.144 1.00 83.31 101 LEU A O 1
ATOM 835 N N . PHE A 1 102 ? 26.887 -8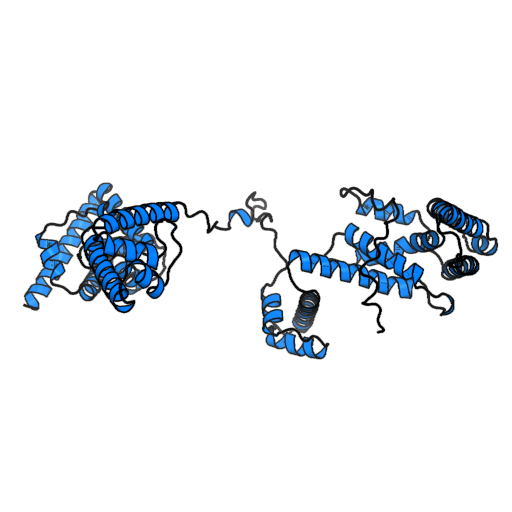.331 -28.535 1.00 82.44 102 PHE A N 1
ATOM 836 C CA . PHE A 1 102 ? 26.527 -9.405 -29.461 1.00 82.44 102 PHE A CA 1
ATOM 837 C C . PHE A 1 102 ? 26.619 -10.790 -28.818 1.00 82.44 102 PHE A C 1
ATOM 839 O O . PHE A 1 102 ? 25.745 -11.614 -29.049 1.00 82.44 102 PHE A O 1
ATOM 846 N N . MET A 1 103 ? 27.619 -11.033 -27.965 1.00 76.50 103 MET A N 1
ATOM 847 C CA . MET A 1 103 ? 27.751 -12.300 -27.231 1.00 76.50 103 MET A CA 1
ATOM 848 C C . MET A 1 103 ? 26.604 -12.539 -26.241 1.00 76.50 103 MET A C 1
ATOM 850 O O . MET A 1 103 ? 26.219 -13.682 -26.018 1.00 76.50 103 MET A O 1
ATOM 854 N N . ALA A 1 104 ? 26.067 -11.473 -25.642 1.00 71.94 104 ALA A N 1
ATOM 855 C CA . ALA A 1 104 ? 24.938 -11.551 -24.716 1.00 71.94 104 ALA A CA 1
ATOM 856 C C . ALA A 1 104 ? 23.570 -11.617 -25.419 1.00 71.94 104 ALA A C 1
ATOM 858 O O . ALA A 1 104 ? 22.569 -11.915 -24.773 1.00 71.94 104 ALA A O 1
ATOM 859 N N . SER A 1 105 ? 23.511 -11.318 -26.719 1.00 77.00 105 SER A N 1
ATOM 860 C CA . SER A 1 105 ? 22.262 -11.194 -27.471 1.00 77.00 105 SER A CA 1
ATOM 861 C C . SER A 1 105 ? 21.956 -12.477 -28.236 1.00 77.00 105 SER A C 1
ATOM 863 O O . SER A 1 105 ? 22.770 -12.950 -29.024 1.00 77.00 105 SER A O 1
ATOM 865 N N . THR A 1 106 ? 20.758 -13.027 -28.043 1.00 75.75 106 THR A N 1
ATOM 866 C CA . THR A 1 106 ? 20.264 -14.181 -28.814 1.00 75.75 106 THR A CA 1
ATOM 867 C C . THR A 1 106 ? 19.402 -13.730 -29.989 1.00 75.75 106 THR A C 1
ATOM 869 O O . THR A 1 106 ? 19.288 -14.434 -30.990 1.00 75.75 106 THR A O 1
ATOM 872 N N . SER A 1 107 ? 18.806 -12.544 -29.887 1.00 76.44 107 SER A N 1
ATOM 873 C CA . SER A 1 107 ? 17.967 -11.936 -30.911 1.00 76.44 107 SER A CA 1
ATOM 874 C C . SER A 1 107 ? 18.362 -10.488 -31.189 1.00 76.44 107 SER A C 1
ATOM 876 O O . SER A 1 107 ? 19.060 -9.843 -30.404 1.00 76.44 107 SER A O 1
ATOM 878 N N . MET A 1 108 ? 17.867 -9.942 -32.300 1.00 80.31 108 MET A N 1
ATOM 879 C CA . MET A 1 108 ? 18.089 -8.534 -32.606 1.00 80.31 108 MET A CA 1
ATOM 880 C C . MET A 1 108 ? 17.353 -7.579 -31.657 1.00 80.31 108 MET A C 1
ATOM 882 O O . MET A 1 108 ? 17.838 -6.481 -31.375 1.00 80.31 108 MET A O 1
ATOM 886 N N . ALA A 1 109 ? 16.219 -8.018 -31.106 1.00 82.19 109 ALA A N 1
ATOM 887 C CA . ALA A 1 109 ? 15.541 -7.287 -30.045 1.00 82.19 109 ALA A CA 1
ATOM 888 C C . ALA A 1 109 ? 16.442 -7.166 -28.802 1.00 82.19 109 ALA A C 1
ATOM 890 O O . ALA A 1 109 ? 16.502 -6.093 -28.206 1.00 82.19 109 ALA A O 1
ATOM 891 N N . ASP A 1 110 ? 17.223 -8.205 -28.480 1.00 83.19 110 ASP A N 1
ATOM 892 C CA . ASP A 1 110 ? 18.169 -8.193 -27.356 1.00 83.19 110 ASP A CA 1
ATOM 893 C C . ASP A 1 110 ? 19.293 -7.175 -27.587 1.00 83.19 110 ASP A C 1
ATOM 895 O O . ASP A 1 110 ? 19.650 -6.434 -26.673 1.00 83.19 110 ASP A O 1
ATOM 899 N N . VAL A 1 111 ? 19.812 -7.073 -28.819 1.00 85.38 111 VAL A N 1
ATOM 900 C CA . VAL A 1 111 ? 20.845 -6.081 -29.179 1.00 85.38 111 VAL A CA 1
ATOM 901 C C . VAL A 1 111 ? 20.340 -4.663 -28.903 1.00 85.38 111 VAL A C 1
ATOM 903 O O . VAL A 1 111 ? 21.043 -3.848 -28.300 1.00 85.38 111 VAL A O 1
ATOM 906 N N . ILE A 1 112 ? 19.104 -4.363 -29.311 1.00 88.12 112 ILE A N 1
ATOM 907 C CA . ILE A 1 112 ? 18.488 -3.048 -29.101 1.00 88.12 112 ILE A CA 1
ATOM 908 C C . ILE A 1 112 ? 18.170 -2.832 -27.615 1.00 88.12 112 ILE A C 1
ATOM 910 O O . ILE A 1 112 ? 18.415 -1.743 -27.087 1.00 88.12 112 ILE A O 1
ATOM 914 N N . PHE A 1 113 ? 17.676 -3.861 -26.927 1.00 89.62 113 PHE A N 1
ATOM 915 C CA . PHE A 1 113 ? 17.384 -3.843 -25.497 1.00 89.62 113 PHE A CA 1
ATOM 916 C C . PHE A 1 113 ? 18.641 -3.534 -24.670 1.00 89.62 113 PHE A C 1
ATOM 918 O O . PHE A 1 113 ? 18.692 -2.526 -23.962 1.00 89.62 113 PHE A O 1
ATOM 925 N N . TYR A 1 114 ? 19.697 -4.339 -24.805 1.00 87.25 114 TYR A N 1
ATOM 926 C CA . TYR A 1 114 ? 20.948 -4.170 -24.066 1.00 87.25 114 TYR A CA 1
ATOM 927 C C . TYR A 1 114 ? 21.683 -2.882 -24.450 1.00 87.25 114 TYR A C 1
ATOM 929 O O . TYR A 1 114 ? 22.253 -2.223 -23.582 1.00 87.25 114 TYR A O 1
ATOM 937 N N . GLY A 1 115 ? 21.601 -2.446 -25.710 1.00 89.06 115 GLY A N 1
ATOM 938 C CA . GLY A 1 115 ? 22.135 -1.150 -26.138 1.00 89.06 115 GLY A CA 1
ATOM 939 C C . GLY A 1 115 ? 21.429 0.063 -25.513 1.00 89.06 115 GLY A C 1
ATOM 940 O O . GLY A 1 115 ? 21.967 1.173 -25.526 1.00 89.06 115 GLY A O 1
ATOM 941 N N . ASN A 1 116 ? 20.240 -0.137 -24.932 1.00 92.00 116 ASN A N 1
ATOM 942 C CA . ASN A 1 116 ? 19.448 0.889 -24.253 1.00 92.00 116 ASN A CA 1
ATOM 943 C C . ASN A 1 116 ? 19.230 0.612 -22.751 1.00 92.00 116 ASN A C 1
ATOM 945 O O . ASN A 1 116 ? 18.586 1.407 -22.067 1.00 92.00 116 ASN A O 1
ATOM 949 N N . ILE A 1 117 ? 19.825 -0.435 -22.174 1.00 90.00 117 ILE A N 1
ATOM 950 C CA . ILE A 1 117 ? 19.628 -0.801 -20.757 1.00 90.00 117 ILE A CA 1
ATOM 951 C C . ILE A 1 117 ? 20.141 0.274 -19.770 1.00 90.00 117 ILE A C 1
ATOM 953 O O . ILE A 1 117 ? 19.634 0.436 -18.658 1.00 90.00 117 ILE A O 1
ATOM 957 N N . ARG A 1 118 ? 21.091 1.115 -20.202 1.00 90.56 118 ARG A N 1
ATOM 958 C CA . ARG A 1 118 ? 21.562 2.297 -19.449 1.00 90.56 118 ARG A CA 1
ATOM 959 C C . ARG A 1 118 ? 20.496 3.385 -19.315 1.00 90.56 118 ARG A C 1
ATOM 961 O O . ARG A 1 118 ? 20.450 4.079 -18.294 1.00 90.56 118 ARG A O 1
ATOM 968 N N . LEU A 1 119 ? 19.647 3.535 -20.332 1.00 92.25 119 LEU A N 1
ATOM 969 C CA . LEU A 1 119 ? 18.502 4.439 -20.291 1.00 92.25 119 LEU A CA 1
ATOM 970 C C . LEU A 1 119 ? 17.530 3.981 -19.203 1.00 92.25 119 LEU A C 1
ATOM 972 O O . LEU A 1 119 ? 17.195 4.769 -18.320 1.00 92.25 119 LEU A O 1
ATOM 976 N N . LEU A 1 120 ? 17.184 2.690 -19.203 1.00 92.19 120 LEU A N 1
ATOM 977 C CA . LEU A 1 120 ? 16.350 2.067 -18.177 1.00 92.19 120 LEU A CA 1
ATOM 978 C C . LEU A 1 120 ? 16.897 2.326 -16.767 1.00 92.19 120 LEU A C 1
ATOM 980 O O . LEU A 1 120 ? 16.172 2.847 -15.922 1.00 92.19 120 LEU A O 1
ATOM 984 N N . SER A 1 121 ? 18.185 2.060 -16.528 1.00 89.81 121 SER A N 1
ATOM 985 C CA . SER A 1 121 ? 18.819 2.318 -15.226 1.00 89.81 121 SER A CA 1
ATOM 986 C C . SER A 1 121 ? 18.694 3.785 -14.787 1.00 89.81 121 SER A C 1
ATOM 988 O O . SER A 1 121 ? 18.538 4.069 -13.599 1.00 89.81 121 SER A O 1
ATOM 990 N N . THR A 1 122 ? 18.772 4.730 -15.729 1.00 91.06 122 THR A N 1
ATOM 991 C CA . THR A 1 122 ? 18.673 6.173 -15.456 1.00 91.06 122 THR A CA 1
ATOM 992 C C . THR A 1 122 ? 17.233 6.604 -15.159 1.00 91.06 122 THR A C 1
ATOM 994 O O . THR A 1 122 ? 17.011 7.513 -14.360 1.00 91.06 122 THR A O 1
ATOM 997 N N . ILE A 1 123 ? 16.243 5.976 -15.793 1.00 91.81 123 ILE A N 1
ATOM 998 C CA . ILE A 1 123 ? 14.823 6.228 -15.518 1.00 91.81 123 ILE A CA 1
ATOM 999 C C . ILE A 1 123 ? 14.443 5.617 -14.168 1.00 91.81 123 ILE A C 1
ATOM 1001 O O . ILE A 1 123 ? 13.854 6.301 -13.329 1.00 91.81 123 ILE A O 1
ATOM 1005 N N . ALA A 1 124 ? 14.827 4.358 -13.937 1.00 89.19 124 ALA A N 1
ATOM 1006 C CA . ALA A 1 124 ? 14.538 3.626 -12.712 1.00 89.19 124 ALA A CA 1
ATOM 1007 C C . ALA A 1 124 ? 15.081 4.365 -11.485 1.00 89.19 124 ALA A C 1
ATOM 1009 O O . ALA A 1 124 ? 14.334 4.570 -10.530 1.00 89.19 124 ALA A O 1
ATOM 1010 N N . SER A 1 125 ? 16.324 4.863 -11.533 1.00 88.12 125 SER A N 1
ATOM 1011 C CA . SER A 1 125 ? 16.953 5.574 -10.409 1.00 88.12 125 SER A CA 1
ATOM 1012 C C . SER A 1 125 ? 16.228 6.861 -9.993 1.00 88.12 125 SER A C 1
ATOM 1014 O O . SER A 1 125 ? 16.246 7.212 -8.815 1.00 88.12 125 SER A O 1
ATOM 1016 N N . LYS A 1 126 ? 15.545 7.542 -10.924 1.00 86.81 126 LYS A N 1
ATOM 1017 C CA . LYS A 1 126 ? 14.788 8.778 -10.653 1.00 86.81 126 LYS A CA 1
ATOM 1018 C C . LYS A 1 126 ? 13.428 8.537 -9.998 1.00 86.81 126 LYS A C 1
ATOM 1020 O O . LYS A 1 126 ? 12.879 9.459 -9.396 1.00 86.81 126 LYS A O 1
ATOM 1025 N N . LYS A 1 127 ? 12.845 7.345 -10.154 1.00 83.06 127 LYS A N 1
ATOM 1026 C CA . LYS A 1 127 ? 11.547 7.008 -9.543 1.00 83.06 127 LYS A CA 1
ATOM 1027 C C . LYS A 1 127 ? 11.726 6.647 -8.062 1.00 83.06 127 LYS A C 1
ATOM 1029 O O . LYS A 1 127 ? 12.842 6.543 -7.571 1.00 83.06 127 LYS A O 1
ATOM 1034 N N . ARG A 1 128 ? 10.633 6.520 -7.317 1.00 78.94 128 ARG A N 1
ATOM 1035 C CA . ARG A 1 128 ? 10.605 6.140 -5.889 1.00 78.94 128 ARG A CA 1
ATOM 1036 C C . ARG A 1 128 ? 9.388 5.247 -5.646 1.00 78.94 128 ARG A C 1
ATOM 1038 O O . ARG A 1 128 ? 8.556 5.149 -6.536 1.00 78.94 128 ARG A O 1
ATOM 1045 N N . GLY A 1 129 ? 9.275 4.630 -4.472 1.00 75.12 129 GLY A N 1
ATOM 1046 C CA . GLY A 1 129 ? 8.089 3.861 -4.056 1.00 75.12 129 GLY A CA 1
ATOM 1047 C C . GLY A 1 129 ? 8.150 2.351 -4.308 1.00 75.12 129 GLY A C 1
ATOM 1048 O O . GLY A 1 129 ? 7.350 1.626 -3.741 1.00 75.12 129 GLY A O 1
ATOM 1049 N N . LEU A 1 130 ? 9.120 1.877 -5.090 1.00 81.06 130 LEU A N 1
ATOM 1050 C CA . LEU A 1 130 ? 9.488 0.463 -5.211 1.00 81.06 130 LEU A CA 1
ATOM 1051 C C . LEU A 1 130 ? 10.995 0.317 -4.985 1.00 81.06 130 LEU A C 1
ATOM 1053 O O . LEU A 1 130 ? 11.741 1.301 -5.132 1.00 81.06 130 LEU A O 1
ATOM 1057 N N . THR A 1 131 ? 11.458 -0.899 -4.683 1.00 85.12 131 THR A N 1
ATOM 1058 C CA . THR A 1 131 ? 12.900 -1.177 -4.641 1.00 85.12 131 THR A CA 1
ATOM 1059 C C . THR A 1 131 ? 13.528 -0.850 -6.003 1.00 85.12 131 THR A C 1
ATOM 1061 O O . THR A 1 131 ? 12.840 -0.729 -7.024 1.00 85.12 131 THR A O 1
ATOM 1064 N N . TYR A 1 132 ? 14.834 -0.575 -6.054 1.00 85.00 132 TYR A N 1
ATOM 1065 C CA . TYR A 1 132 ? 15.476 -0.294 -7.343 1.00 85.00 132 TYR A CA 1
ATOM 1066 C C . TYR A 1 132 ? 15.364 -1.484 -8.296 1.00 85.00 132 TYR A C 1
ATOM 1068 O O . TYR A 1 132 ? 15.052 -1.278 -9.467 1.00 85.00 132 TYR A O 1
ATOM 1076 N N . MET A 1 133 ? 15.553 -2.705 -7.789 1.00 85.38 133 MET A N 1
ATOM 1077 C CA . MET A 1 133 ? 15.451 -3.912 -8.601 1.00 85.38 133 MET A CA 1
ATOM 1078 C C . MET A 1 133 ? 14.043 -4.103 -9.1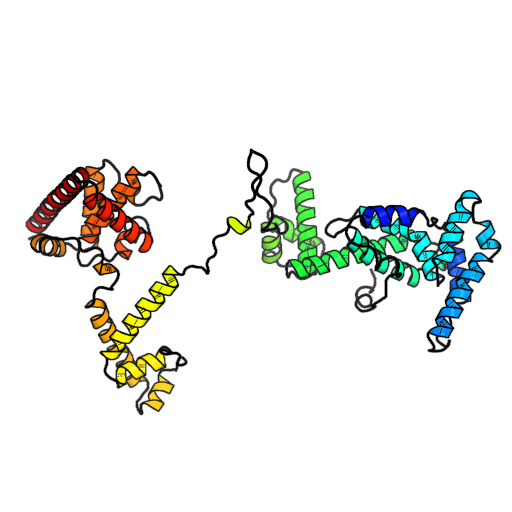53 1.00 85.38 133 MET A C 1
ATOM 1080 O O . MET A 1 133 ? 13.920 -4.315 -10.352 1.00 85.38 133 MET A O 1
ATOM 1084 N N . ASP A 1 134 ? 12.988 -3.884 -8.367 1.00 86.00 134 ASP A N 1
ATOM 1085 C CA . ASP A 1 134 ? 11.614 -3.968 -8.888 1.00 86.00 134 ASP A CA 1
ATOM 1086 C C . ASP A 1 134 ? 11.365 -2.946 -10.003 1.00 86.00 134 ASP A C 1
ATOM 1088 O O . ASP A 1 134 ? 10.787 -3.263 -11.041 1.00 86.00 134 ASP A O 1
ATOM 1092 N N . ARG A 1 135 ? 11.866 -1.711 -9.842 1.00 88.75 135 ARG A N 1
ATOM 1093 C CA . ARG A 1 135 ? 11.788 -0.686 -10.899 1.00 88.75 135 ARG A CA 1
ATOM 1094 C C . ARG A 1 135 ? 12.549 -1.103 -12.155 1.00 88.75 135 ARG A C 1
ATOM 1096 O O . ARG A 1 135 ? 12.104 -0.801 -13.260 1.00 88.75 135 ARG A O 1
ATOM 1103 N N . VAL A 1 136 ? 13.700 -1.751 -11.997 1.00 88.88 136 VAL A N 1
ATOM 1104 C CA . VAL A 1 136 ? 14.499 -2.272 -13.110 1.00 88.88 136 VAL A CA 1
ATOM 1105 C C . VAL A 1 136 ? 13.774 -3.419 -13.806 1.00 88.88 136 VAL A C 1
ATOM 1107 O O . VAL A 1 136 ? 13.725 -3.411 -15.033 1.00 88.88 136 VAL A O 1
ATOM 1110 N N . GLN A 1 137 ? 13.172 -4.356 -13.075 1.00 86.69 137 GLN A N 1
ATOM 1111 C CA . GLN A 1 137 ? 12.443 -5.477 -13.673 1.00 86.69 137 GLN A CA 1
ATOM 1112 C C . GLN A 1 137 ? 11.214 -4.991 -14.445 1.00 86.69 137 GLN A C 1
ATOM 1114 O O . GLN A 1 137 ? 11.072 -5.262 -15.635 1.00 86.69 137 GLN A O 1
ATOM 1119 N N . GLU A 1 138 ? 10.379 -4.167 -13.817 1.00 88.44 138 GLU A N 1
ATOM 1120 C CA . GLU A 1 138 ? 9.166 -3.627 -14.442 1.00 88.44 138 GLU A CA 1
ATOM 1121 C C . GLU A 1 138 ? 9.487 -2.706 -15.623 1.00 88.44 138 GLU A C 1
ATOM 1123 O O . GLU A 1 138 ? 8.838 -2.730 -16.674 1.00 88.44 138 GLU A O 1
ATOM 1128 N N . GLY A 1 139 ? 10.546 -1.909 -15.486 1.00 91.38 139 GLY A N 1
ATOM 1129 C CA . GLY A 1 139 ? 11.045 -1.097 -16.580 1.00 91.38 139 GLY A CA 1
ATOM 1130 C C . GLY A 1 139 ? 11.700 -1.919 -17.696 1.00 91.38 139 GLY A C 1
ATOM 1131 O O . GLY A 1 139 ? 11.635 -1.486 -18.843 1.00 91.38 139 GLY A O 1
ATOM 1132 N N . SER A 1 140 ? 12.267 -3.098 -17.416 1.00 90.00 140 SER A N 1
ATOM 1133 C CA . SER A 1 140 ? 12.784 -4.019 -18.444 1.00 90.00 140 SER A CA 1
ATOM 1134 C C . SER A 1 140 ? 11.650 -4.520 -19.329 1.00 90.00 140 SER A C 1
ATOM 1136 O O . SER A 1 140 ? 11.763 -4.465 -20.551 1.00 90.00 140 SER A O 1
ATOM 1138 N N . VAL A 1 141 ? 10.511 -4.879 -18.732 1.00 89.19 141 VAL A N 1
ATOM 1139 C CA . VAL A 1 141 ? 9.306 -5.238 -19.496 1.00 89.19 141 VAL A CA 1
ATOM 1140 C C . VAL A 1 141 ? 8.843 -4.060 -20.362 1.00 89.19 141 VAL A C 1
ATOM 1142 O O . VAL A 1 141 ? 8.518 -4.233 -21.533 1.00 89.19 141 VAL A O 1
ATOM 1145 N N . GLY A 1 142 ? 8.869 -2.834 -19.828 1.00 90.69 142 GLY A N 1
ATOM 1146 C CA . GLY A 1 142 ? 8.553 -1.631 -20.609 1.00 90.69 142 GLY A CA 1
ATOM 1147 C C . GLY A 1 142 ? 9.534 -1.331 -21.741 1.00 90.69 142 GLY A C 1
ATOM 1148 O O . GLY A 1 142 ? 9.116 -0.915 -22.819 1.00 90.69 142 GLY A O 1
ATOM 1149 N N . LEU A 1 143 ? 10.828 -1.561 -21.525 1.00 93.19 143 LEU A N 1
ATOM 1150 C CA . LEU A 1 143 ? 11.844 -1.397 -22.558 1.00 93.19 143 LEU A CA 1
ATOM 1151 C C . LEU A 1 143 ? 11.637 -2.413 -23.686 1.00 93.19 143 LEU A C 1
ATOM 1153 O O . LEU A 1 143 ? 11.739 -2.034 -24.847 1.00 93.19 143 LEU A O 1
ATOM 1157 N N . GLN A 1 144 ? 11.300 -3.661 -23.364 1.00 89.25 144 GLN A N 1
ATOM 1158 C CA . GLN A 1 144 ? 11.006 -4.684 -24.364 1.00 89.25 144 GLN A CA 1
ATOM 1159 C C . GLN A 1 144 ? 9.781 -4.322 -25.215 1.00 89.25 144 GLN A C 1
ATOM 1161 O O . GLN A 1 144 ? 9.867 -4.351 -26.438 1.00 89.25 144 GLN A O 1
ATOM 1166 N N . ILE A 1 145 ? 8.681 -3.887 -24.589 1.00 88.12 145 ILE A N 1
ATOM 1167 C CA . ILE A 1 145 ? 7.493 -3.407 -25.318 1.00 88.12 145 ILE A CA 1
ATOM 1168 C C . ILE A 1 145 ? 7.871 -2.251 -26.252 1.00 88.12 145 ILE A C 1
ATOM 1170 O O . ILE A 1 145 ? 7.467 -2.222 -27.410 1.00 88.12 145 ILE A O 1
ATOM 1174 N N . ALA A 1 146 ? 8.706 -1.318 -25.782 1.00 91.88 146 ALA A N 1
ATOM 1175 C CA . ALA A 1 146 ? 9.191 -0.236 -26.629 1.00 91.88 146 ALA A CA 1
ATOM 1176 C C . ALA A 1 146 ? 10.018 -0.748 -27.818 1.00 91.88 146 ALA A C 1
ATOM 1178 O O . ALA A 1 146 ? 9.935 -0.152 -28.887 1.00 91.88 146 ALA A O 1
ATOM 1179 N N . VAL A 1 147 ? 10.801 -1.824 -27.656 1.00 90.69 147 VAL A N 1
ATOM 1180 C CA . VAL A 1 147 ? 11.540 -2.459 -28.762 1.00 90.69 147 VAL A CA 1
ATOM 1181 C C . VAL A 1 147 ? 10.594 -3.071 -29.793 1.00 90.69 147 VAL A C 1
ATOM 1183 O O . VAL A 1 147 ? 10.829 -2.957 -30.992 1.00 90.69 147 VAL A O 1
ATOM 1186 N N . GLU A 1 148 ? 9.508 -3.692 -29.345 1.00 87.31 148 GLU A N 1
ATOM 1187 C CA . GLU A 1 148 ? 8.530 -4.334 -30.226 1.00 87.31 148 GLU A CA 1
ATOM 1188 C C . GLU A 1 148 ? 7.666 -3.320 -30.996 1.00 87.31 148 GLU A C 1
ATOM 1190 O O . GLU A 1 148 ? 7.378 -3.531 -32.176 1.00 87.31 148 GLU A O 1
ATOM 1195 N N . GLU A 1 149 ? 7.286 -2.210 -30.356 1.00 87.88 149 GLU A N 1
ATOM 1196 C CA . GLU A 1 149 ? 6.395 -1.188 -30.927 1.00 87.88 149 GLU A CA 1
ATOM 1197 C C . GLU A 1 149 ? 7.120 -0.064 -31.690 1.00 87.88 149 GLU A C 1
ATOM 1199 O O . GLU A 1 149 ? 6.474 0.759 -32.352 1.00 87.88 149 GLU A O 1
ATOM 1204 N N . PHE A 1 150 ? 8.449 0.031 -31.588 1.00 90.62 150 PHE A N 1
ATOM 1205 C CA . PHE A 1 150 ? 9.186 1.122 -32.218 1.00 90.62 150 PHE A CA 1
ATOM 1206 C C . PHE A 1 150 ? 9.175 1.020 -33.744 1.00 90.62 150 PHE A C 1
ATOM 1208 O O . PHE A 1 150 ? 9.545 0.010 -34.336 1.00 90.62 150 PHE A O 1
ATOM 1215 N N . ASP A 1 151 ? 8.829 2.137 -34.382 1.00 88.81 151 ASP A N 1
ATOM 1216 C CA . ASP A 1 151 ? 8.840 2.288 -35.832 1.00 88.81 151 ASP A CA 1
ATOM 1217 C C . ASP A 1 151 ? 9.913 3.304 -36.238 1.00 88.81 151 ASP A C 1
ATOM 1219 O O . ASP A 1 151 ? 9.760 4.517 -36.047 1.00 88.81 151 ASP A O 1
ATOM 1223 N N . TYR A 1 152 ? 10.999 2.796 -36.823 1.00 88.50 152 TYR A N 1
ATOM 1224 C CA . TYR A 1 152 ? 12.131 3.614 -37.253 1.00 88.50 152 TYR A CA 1
ATOM 1225 C C . TYR A 1 152 ? 11.796 4.525 -38.446 1.00 88.50 152 TYR A C 1
ATOM 1227 O O . TYR A 1 152 ? 12.459 5.546 -38.639 1.00 88.50 152 TYR A O 1
ATOM 1235 N N . LYS A 1 153 ? 10.750 4.222 -39.229 1.00 90.44 153 LYS A N 1
ATOM 1236 C CA . LYS A 1 153 ? 10.353 5.014 -40.410 1.00 90.44 153 LYS A CA 1
ATOM 1237 C C . LYS A 1 153 ? 9.769 6.371 -40.021 1.00 90.44 153 LYS A C 1
ATOM 1239 O O . LYS A 1 153 ? 9.750 7.289 -40.836 1.00 90.44 153 LYS A O 1
ATOM 1244 N N . LYS A 1 154 ? 9.341 6.526 -38.762 1.00 88.50 154 LYS A N 1
ATOM 1245 C CA . LYS A 1 154 ? 8.811 7.785 -38.215 1.00 88.50 154 LYS A CA 1
ATOM 1246 C C . LYS A 1 154 ? 9.890 8.832 -37.916 1.00 88.50 154 LYS A C 1
ATOM 1248 O O . LYS A 1 154 ? 9.543 9.973 -37.631 1.00 88.50 154 LYS A O 1
ATOM 1253 N N . GLY A 1 155 ? 11.177 8.474 -37.955 1.00 86.94 155 GLY A N 1
ATOM 1254 C CA . GLY A 1 155 ? 12.289 9.424 -37.804 1.00 86.94 155 GLY A CA 1
ATOM 1255 C C . GLY A 1 155 ? 12.516 9.969 -36.386 1.00 86.94 155 GLY A C 1
ATOM 1256 O O . GLY A 1 155 ? 13.283 10.914 -36.202 1.00 86.94 155 GLY A O 1
ATOM 1257 N N . PHE A 1 156 ? 11.864 9.400 -35.367 1.00 89.25 156 PHE A N 1
ATOM 1258 C CA . PHE A 1 156 ? 12.107 9.748 -33.965 1.00 89.25 156 PHE A CA 1
ATOM 1259 C C . PHE A 1 156 ? 13.183 8.849 -33.354 1.00 89.25 156 PHE A C 1
ATOM 1261 O O . PHE A 1 156 ? 13.350 7.697 -33.745 1.00 89.25 156 PHE A O 1
ATOM 1268 N N . ARG A 1 157 ? 13.906 9.354 -32.348 1.00 91.75 157 ARG A N 1
ATOM 1269 C CA . ARG A 1 157 ? 14.867 8.531 -31.601 1.00 91.75 157 ARG A CA 1
ATOM 1270 C C . ARG A 1 157 ? 14.121 7.490 -30.766 1.00 91.75 157 ARG A C 1
ATOM 1272 O O . ARG A 1 157 ? 13.136 7.822 -30.112 1.00 91.75 157 ARG A O 1
ATOM 1279 N N . PHE A 1 158 ? 14.652 6.270 -30.701 1.00 92.62 158 PHE A N 1
ATOM 1280 C CA . PHE A 1 158 ? 14.110 5.194 -29.861 1.00 92.62 158 PHE A CA 1
ATOM 1281 C C . PHE A 1 158 ? 13.903 5.621 -28.401 1.00 92.62 158 PHE A C 1
ATOM 1283 O O . PHE A 1 158 ? 12.857 5.359 -27.810 1.00 92.62 158 PHE A O 1
ATOM 1290 N N . SER A 1 159 ? 14.856 6.373 -27.842 1.00 92.31 159 SER A N 1
ATOM 1291 C CA . SER A 1 159 ? 14.785 6.877 -26.468 1.00 92.31 159 SER A CA 1
ATOM 1292 C C . SER A 1 159 ? 13.550 7.739 -26.186 1.00 92.31 159 SER A C 1
ATOM 1294 O O . SER A 1 159 ? 13.080 7.757 -25.052 1.00 92.31 159 SER A O 1
ATOM 1296 N N . THR A 1 160 ? 12.990 8.419 -27.193 1.00 92.19 160 THR A N 1
ATOM 1297 C CA . THR A 1 160 ? 11.763 9.214 -27.051 1.00 92.19 160 THR A CA 1
ATOM 1298 C C . THR A 1 160 ? 10.566 8.331 -26.705 1.00 92.19 160 THR A C 1
ATOM 1300 O O . THR A 1 160 ? 9.825 8.657 -25.780 1.00 92.19 160 THR A O 1
ATOM 1303 N N . LEU A 1 161 ? 10.400 7.203 -27.405 1.00 92.31 161 LEU A N 1
ATOM 1304 C CA . LEU A 1 161 ? 9.334 6.239 -27.130 1.00 92.31 161 LEU A CA 1
ATOM 1305 C C . LEU A 1 161 ? 9.632 5.457 -25.847 1.00 92.31 161 LEU A C 1
ATOM 1307 O O . LEU A 1 161 ? 8.798 5.412 -24.944 1.00 92.31 161 LEU A O 1
ATOM 1311 N N . ALA A 1 162 ? 10.844 4.903 -25.742 1.00 93.25 162 ALA A N 1
ATOM 1312 C CA . ALA A 1 162 ? 11.244 4.053 -24.627 1.00 93.25 162 ALA A CA 1
ATOM 1313 C C . ALA A 1 162 ? 11.087 4.757 -23.274 1.00 93.25 162 ALA A C 1
ATOM 1315 O O . ALA A 1 162 ? 10.585 4.154 -22.332 1.00 93.25 162 ALA A O 1
ATOM 1316 N N . ASN A 1 163 ? 11.427 6.049 -23.184 1.00 94.38 163 ASN A N 1
ATOM 1317 C CA . ASN A 1 163 ? 11.218 6.831 -21.964 1.00 94.38 163 ASN A CA 1
ATOM 1318 C C . ASN A 1 163 ? 9.762 6.782 -21.479 1.00 94.38 163 ASN A C 1
ATOM 1320 O O . ASN A 1 163 ? 9.522 6.534 -20.301 1.00 94.38 163 ASN A O 1
ATOM 1324 N N . LEU A 1 164 ? 8.794 7.002 -22.373 1.00 92.19 164 LEU A N 1
ATOM 1325 C CA . LEU A 1 164 ? 7.376 7.042 -22.010 1.00 92.19 164 LEU A CA 1
ATOM 1326 C C . LEU A 1 164 ? 6.877 5.669 -21.553 1.00 92.19 164 LEU A C 1
ATOM 1328 O O . LEU A 1 164 ? 6.211 5.574 -20.521 1.00 92.19 164 LEU A O 1
ATOM 1332 N N . VAL A 1 165 ? 7.240 4.612 -22.284 1.00 93.00 165 VAL A N 1
ATOM 1333 C CA . VAL A 1 165 ? 6.783 3.243 -22.004 1.00 93.00 165 VAL A CA 1
ATOM 1334 C C . VAL A 1 165 ? 7.402 2.705 -20.711 1.00 93.00 165 VAL A C 1
ATOM 1336 O O . VAL A 1 165 ? 6.683 2.177 -19.861 1.00 93.00 165 VAL A O 1
ATOM 1339 N N . ILE A 1 166 ? 8.711 2.901 -20.505 1.00 92.19 166 ILE A N 1
ATOM 1340 C CA . ILE A 1 166 ? 9.409 2.489 -19.276 1.00 92.19 166 ILE A CA 1
ATOM 1341 C C . ILE A 1 166 ? 8.810 3.209 -18.065 1.00 92.19 166 ILE A C 1
ATOM 1343 O O . ILE A 1 166 ? 8.472 2.572 -17.066 1.00 92.19 166 ILE A O 1
ATOM 1347 N N . GLU A 1 167 ? 8.638 4.533 -18.141 1.00 90.56 167 GLU A N 1
ATOM 1348 C CA . GLU A 1 167 ? 8.043 5.291 -17.041 1.00 90.56 167 GLU A CA 1
ATOM 1349 C C . GLU A 1 167 ? 6.611 4.855 -16.737 1.00 90.56 167 GLU A C 1
ATOM 1351 O O . GLU A 1 167 ? 6.235 4.769 -15.565 1.00 90.56 167 GLU A O 1
ATOM 1356 N N . GLN A 1 168 ? 5.815 4.580 -17.772 1.00 88.88 168 GLN A N 1
ATOM 1357 C CA . GLN A 1 168 ? 4.452 4.099 -17.613 1.00 88.88 168 GLN A CA 1
ATOM 1358 C C . GLN A 1 168 ? 4.429 2.735 -16.925 1.00 88.88 168 GLN A C 1
ATOM 1360 O O . GLN A 1 168 ? 3.671 2.581 -15.970 1.00 88.88 168 GLN A O 1
ATOM 1365 N N . ARG A 1 169 ? 5.264 1.773 -17.341 1.00 89.81 169 ARG A N 1
ATOM 1366 C CA . ARG A 1 169 ? 5.299 0.430 -16.734 1.00 89.81 169 ARG A CA 1
ATOM 1367 C C . ARG A 1 169 ? 5.735 0.458 -15.277 1.00 89.81 169 ARG A C 1
ATOM 1369 O O . ARG A 1 169 ? 5.006 -0.063 -14.439 1.00 89.81 169 ARG A O 1
ATOM 1376 N N . ILE A 1 170 ? 6.806 1.181 -14.944 1.00 89.00 170 ILE A N 1
ATOM 1377 C CA . ILE A 1 170 ? 7.227 1.350 -13.543 1.00 89.00 170 ILE A CA 1
ATOM 1378 C C . ILE A 1 170 ? 6.093 1.963 -12.710 1.00 89.00 170 ILE A C 1
ATOM 1380 O O . ILE A 1 170 ? 5.785 1.490 -11.619 1.00 89.00 170 ILE A O 1
ATOM 1384 N N . ARG A 1 171 ? 5.426 2.999 -13.232 1.00 84.56 171 ARG A N 1
ATOM 1385 C CA . ARG A 1 171 ? 4.314 3.659 -12.538 1.00 84.56 171 ARG A CA 1
ATOM 1386 C C . ARG A 1 171 ? 3.111 2.721 -12.357 1.00 84.56 171 ARG A C 1
ATOM 1388 O O . ARG A 1 171 ? 2.454 2.768 -11.324 1.00 84.56 171 ARG A O 1
ATOM 1395 N N . LEU A 1 172 ? 2.808 1.879 -13.345 1.00 83.19 172 LEU A N 1
ATOM 1396 C CA . LEU A 1 172 ? 1.749 0.871 -13.253 1.00 83.19 172 LEU A CA 1
ATOM 1397 C C . LEU A 1 172 ? 2.035 -0.152 -12.157 1.00 83.19 172 LEU A C 1
ATOM 1399 O O . LEU A 1 172 ? 1.143 -0.425 -11.358 1.00 83.19 172 LEU A O 1
ATOM 1403 N N . ALA A 1 173 ? 3.264 -0.661 -12.102 1.00 83.56 173 ALA A N 1
ATOM 1404 C CA . ALA A 1 173 ? 3.685 -1.619 -11.090 1.00 83.56 173 ALA A CA 1
ATOM 1405 C C . ALA A 1 173 ? 3.634 -1.025 -9.680 1.00 83.56 173 ALA A C 1
ATOM 1407 O O . ALA A 1 173 ? 3.117 -1.657 -8.764 1.00 83.56 173 ALA A O 1
ATOM 1408 N N . MET A 1 174 ? 4.054 0.237 -9.520 1.00 78.81 174 MET A N 1
ATOM 1409 C CA . MET A 1 174 ? 3.891 0.962 -8.256 1.00 78.81 174 MET A CA 1
ATOM 1410 C C . MET A 1 174 ? 2.430 0.974 -7.800 1.00 78.81 174 MET A C 1
ATOM 1412 O O . MET A 1 174 ? 2.153 0.714 -6.637 1.00 78.81 174 MET A O 1
ATOM 1416 N N . TYR A 1 175 ? 1.490 1.263 -8.705 1.00 74.69 175 TYR A N 1
ATOM 1417 C CA . TYR A 1 175 ? 0.068 1.293 -8.358 1.00 74.69 175 TYR A CA 1
ATOM 1418 C C . TYR A 1 175 ? -0.519 -0.082 -8.066 1.00 74.69 175 TYR A C 1
ATOM 1420 O O . TYR A 1 175 ? -1.434 -0.171 -7.256 1.00 74.69 175 TYR A O 1
ATOM 1428 N N . LYS A 1 176 ? -0.027 -1.127 -8.734 1.00 72.00 176 LYS A N 1
ATOM 1429 C CA . LYS A 1 176 ? -0.435 -2.503 -8.464 1.00 72.00 176 LYS A CA 1
ATOM 1430 C C . LYS A 1 176 ? 0.013 -2.913 -7.061 1.00 72.00 176 LYS A C 1
ATOM 1432 O O . LYS A 1 176 ? -0.836 -3.201 -6.235 1.00 72.00 176 LYS A O 1
ATOM 1437 N N . ASN A 1 177 ? 1.304 -2.783 -6.759 1.00 69.69 177 ASN A N 1
ATOM 1438 C CA . ASN A 1 177 ? 1.860 -3.172 -5.462 1.00 69.69 177 ASN A CA 1
ATOM 1439 C C . ASN A 1 177 ? 1.309 -2.315 -4.316 1.00 69.69 177 ASN A C 1
ATOM 1441 O O . ASN A 1 177 ? 1.037 -2.826 -3.238 1.00 69.69 177 ASN A O 1
ATOM 1445 N N . ALA A 1 178 ? 1.107 -1.013 -4.541 1.00 62.00 178 ALA A N 1
ATOM 1446 C CA . ALA A 1 178 ? 0.486 -0.159 -3.538 1.00 62.00 178 ALA A CA 1
ATOM 1447 C C . ALA A 1 178 ? -0.996 -0.498 -3.323 1.00 62.00 178 ALA A C 1
ATOM 1449 O O . ALA A 1 178 ? -1.471 -0.409 -2.195 1.00 62.00 178 ALA A O 1
ATOM 1450 N N . GLY A 1 179 ? -1.718 -0.898 -4.375 1.00 59.69 179 GLY A N 1
ATOM 1451 C CA . GLY A 1 179 ? -3.077 -1.428 -4.264 1.00 59.69 179 GLY A CA 1
ATOM 1452 C C . GLY A 1 179 ? -3.127 -2.772 -3.535 1.00 59.69 179 GLY A C 1
ATOM 1453 O O . GLY A 1 179 ? -4.027 -2.973 -2.732 1.00 59.69 179 GLY A O 1
ATOM 1454 N N . ASP A 1 180 ? -2.142 -3.646 -3.745 1.00 56.66 180 ASP A N 1
ATOM 1455 C CA . ASP A 1 180 ? -2.031 -4.931 -3.041 1.00 56.66 180 ASP A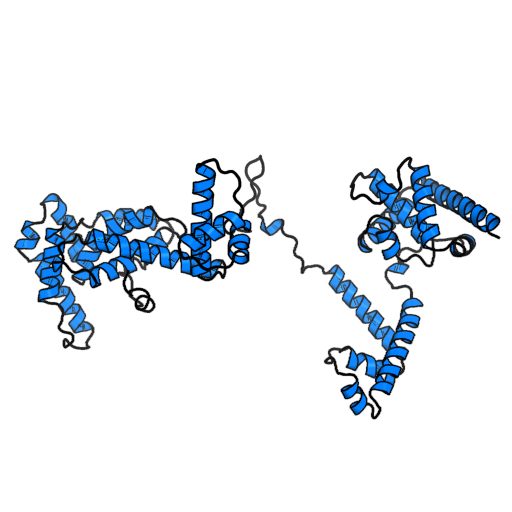 CA 1
ATOM 1456 C C . ASP A 1 180 ? -1.710 -4.736 -1.547 1.00 56.66 180 ASP A C 1
ATOM 1458 O O . ASP A 1 180 ? -2.226 -5.466 -0.705 1.00 56.66 180 ASP A O 1
ATOM 1462 N N . LEU A 1 181 ? -0.901 -3.725 -1.213 1.00 55.41 181 LEU A N 1
ATOM 1463 C CA . LEU A 1 181 ? -0.521 -3.394 0.162 1.00 55.41 181 LEU A CA 1
ATOM 1464 C C . LEU A 1 181 ? -1.657 -2.692 0.935 1.00 55.41 181 LEU A C 1
ATOM 1466 O O . LEU A 1 181 ? -2.006 -3.100 2.037 1.00 55.41 181 LEU A O 1
ATOM 1470 N N . THR A 1 182 ? -2.280 -1.677 0.325 1.00 59.06 182 THR A N 1
ATOM 1471 C CA . THR A 1 182 ? -3.323 -0.847 0.969 1.00 59.06 182 THR A CA 1
ATOM 1472 C C . THR A 1 182 ? -4.753 -1.357 0.748 1.00 59.06 182 THR A C 1
ATOM 1474 O O . THR A 1 182 ? -5.694 -0.840 1.350 1.00 59.06 182 THR A O 1
ATOM 1477 N N . GLY A 1 183 ? -4.961 -2.300 -0.176 1.00 61.88 183 GLY A N 1
ATOM 1478 C CA . GLY A 1 183 ? -6.285 -2.714 -0.655 1.00 61.88 183 GLY A CA 1
ATOM 1479 C C . GLY A 1 183 ? -7.012 -1.670 -1.519 1.00 61.88 183 GLY A C 1
ATOM 1480 O O . GLY A 1 183 ? -8.182 -1.861 -1.860 1.00 61.88 183 GLY A O 1
ATOM 1481 N N . LEU A 1 184 ? -6.369 -0.549 -1.872 1.00 66.94 184 LEU A N 1
ATOM 1482 C CA . LEU A 1 184 ? -7.023 0.550 -2.585 1.00 66.94 184 LEU A CA 1
ATOM 1483 C C . LEU A 1 184 ? -7.094 0.313 -4.103 1.00 66.94 184 LEU A C 1
ATOM 1485 O O . LEU A 1 184 ? -6.093 -0.045 -4.732 1.00 66.94 184 LEU A O 1
ATOM 1489 N N . PRO A 1 185 ? -8.231 0.625 -4.758 1.00 71.38 185 PRO A N 1
ATOM 1490 C CA . PRO A 1 185 ? -8.315 0.608 -6.213 1.00 71.38 185 PRO A CA 1
ATOM 1491 C C . PRO A 1 185 ? -7.304 1.563 -6.869 1.00 71.38 185 PRO A C 1
ATOM 1493 O O . PRO A 1 185 ? -7.129 2.708 -6.449 1.00 71.38 185 PRO A O 1
ATOM 1496 N N . ARG A 1 186 ? -6.716 1.152 -8.002 1.00 71.69 186 ARG A N 1
ATOM 1497 C CA . ARG A 1 186 ? -5.720 1.942 -8.764 1.00 71.69 186 ARG A CA 1
ATOM 1498 C C . ARG A 1 186 ? -6.140 3.394 -9.040 1.00 71.69 186 ARG A C 1
ATOM 1500 O O . ARG A 1 186 ? -5.285 4.277 -9.066 1.00 71.69 186 ARG A O 1
ATOM 1507 N N . LYS A 1 187 ? -7.425 3.645 -9.317 1.00 74.94 187 LYS A N 1
ATOM 1508 C CA . LYS A 1 187 ? -7.949 4.998 -9.599 1.00 74.94 187 LYS A CA 1
ATOM 1509 C C . LYS A 1 187 ? -7.860 5.901 -8.366 1.00 74.94 187 LYS A C 1
ATOM 1511 O O . LYS A 1 187 ? -7.274 6.975 -8.433 1.00 74.94 187 LYS A O 1
ATOM 1516 N N . VAL A 1 188 ? -8.310 5.376 -7.234 1.00 74.00 188 VAL A N 1
ATOM 1517 C CA . VAL A 1 188 ? -8.308 6.036 -5.928 1.00 74.00 188 VAL A CA 1
ATOM 1518 C C . VAL A 1 188 ? -6.878 6.337 -5.463 1.00 74.00 188 VAL A C 1
ATOM 1520 O O . VAL A 1 188 ? -6.577 7.457 -5.051 1.00 74.00 188 VAL A O 1
ATOM 1523 N N . TYR A 1 189 ? -5.947 5.392 -5.638 1.00 73.81 189 TYR A N 1
ATOM 1524 C CA . TYR A 1 189 ? -4.536 5.622 -5.311 1.00 73.81 189 TYR A CA 1
ATOM 1525 C C . TYR A 1 189 ? -3.891 6.711 -6.189 1.00 73.81 189 TYR A C 1
ATOM 1527 O O . TYR A 1 189 ? -3.158 7.569 -5.693 1.00 73.81 189 TYR A O 1
ATOM 1535 N N . LYS A 1 190 ? -4.186 6.728 -7.500 1.00 75.50 190 LYS A N 1
ATOM 1536 C CA . LYS A 1 190 ? -3.737 7.803 -8.404 1.00 75.50 190 LYS A CA 1
ATOM 1537 C C . LYS A 1 190 ? -4.270 9.169 -7.974 1.00 75.50 190 LYS A C 1
ATOM 1539 O O . LYS A 1 190 ? -3.495 10.122 -7.951 1.00 75.50 190 LYS A O 1
ATOM 1544 N N . ALA A 1 191 ? -5.561 9.249 -7.651 1.00 77.62 191 ALA A N 1
ATOM 1545 C CA . ALA A 1 191 ? -6.198 10.478 -7.191 1.00 77.62 191 ALA A CA 1
ATOM 1546 C C . ALA A 1 191 ? -5.540 10.983 -5.901 1.00 77.62 191 ALA A C 1
ATOM 1548 O O . ALA A 1 191 ? -5.180 12.151 -5.827 1.00 77.62 191 ALA A O 1
ATOM 1549 N N . SER A 1 192 ? -5.275 10.096 -4.936 1.00 75.88 192 SER A N 1
ATOM 1550 C CA . SER A 1 192 ? -4.570 10.425 -3.688 1.00 75.88 192 SER A CA 1
ATOM 1551 C C . SER A 1 192 ? -3.149 10.963 -3.922 1.00 75.88 192 SER A C 1
ATOM 1553 O O . SER A 1 192 ? -2.747 11.965 -3.326 1.00 75.88 192 SER A O 1
ATOM 1555 N N . GLY A 1 193 ? -2.392 10.362 -4.847 1.00 77.12 193 GLY A N 1
ATOM 1556 C CA . GLY A 1 193 ? -1.059 10.849 -5.215 1.00 77.12 193 GLY A CA 1
ATOM 1557 C C . GLY A 1 193 ? -1.071 12.270 -5.793 1.00 77.12 193 GLY A C 1
ATOM 1558 O O . GLY A 1 193 ? -0.277 13.114 -5.370 1.00 77.12 193 GLY A O 1
ATOM 1559 N N . GLU A 1 194 ? -1.989 12.560 -6.720 1.00 79.94 194 GLU A N 1
ATOM 1560 C CA . GLU A 1 194 ? -2.159 13.917 -7.262 1.00 79.94 194 GLU A CA 1
ATOM 1561 C C . GLU A 1 194 ? -2.709 14.889 -6.213 1.00 79.94 194 GLU A C 1
ATOM 1563 O O . GLU A 1 194 ? -2.250 16.027 -6.132 1.00 79.94 194 GLU A O 1
ATOM 1568 N N . ALA A 1 195 ? -3.615 14.435 -5.344 1.00 79.69 195 ALA A N 1
ATOM 1569 C CA . ALA A 1 195 ? -4.133 15.212 -4.222 1.00 79.69 195 ALA A CA 1
ATOM 1570 C C . ALA A 1 195 ? -2.996 15.690 -3.307 1.00 79.69 195 ALA A C 1
ATOM 1572 O O . ALA A 1 195 ? -2.931 16.862 -2.933 1.00 79.69 195 ALA A O 1
ATOM 1573 N N . ARG A 1 196 ? -2.053 14.794 -2.993 1.00 78.81 196 ARG A N 1
ATOM 1574 C CA . ARG A 1 196 ? -0.864 15.109 -2.198 1.00 78.81 196 ARG A CA 1
ATOM 1575 C C . ARG A 1 196 ? 0.064 16.087 -2.918 1.00 78.81 196 ARG A C 1
ATOM 1577 O O . ARG A 1 196 ? 0.549 17.022 -2.286 1.00 78.81 196 ARG A O 1
ATOM 1584 N N . ARG A 1 197 ? 0.301 15.896 -4.218 1.00 81.25 197 ARG A N 1
ATOM 1585 C CA . ARG A 1 197 ? 1.126 16.809 -5.023 1.00 81.25 197 ARG A CA 1
ATOM 1586 C C . ARG A 1 197 ? 0.528 18.215 -5.061 1.00 81.25 197 ARG A C 1
ATOM 1588 O O . ARG A 1 197 ? 1.253 19.181 -4.848 1.00 81.25 197 ARG A O 1
ATOM 1595 N N . LEU A 1 198 ? -0.780 18.324 -5.294 1.00 81.75 198 LEU A N 1
ATOM 1596 C CA . LEU A 1 198 ? -1.517 19.588 -5.240 1.00 81.75 198 LEU A CA 1
ATOM 1597 C C . LEU A 1 198 ? -1.386 20.228 -3.857 1.00 81.75 198 LEU A C 1
ATOM 1599 O O . LEU A 1 198 ? -1.077 21.412 -3.763 1.00 81.75 198 LEU A O 1
ATOM 1603 N N . ARG A 1 199 ? -1.554 19.445 -2.785 1.00 79.56 199 ARG A N 1
ATOM 1604 C CA . ARG A 1 199 ? -1.376 19.922 -1.408 1.00 79.56 199 ARG A CA 1
ATOM 1605 C C . ARG A 1 199 ? 0.025 20.501 -1.186 1.00 79.56 199 ARG A C 1
ATOM 1607 O O . ARG A 1 199 ? 0.134 21.613 -0.688 1.00 79.56 199 ARG A O 1
ATOM 1614 N N . GLU A 1 200 ? 1.080 19.796 -1.599 1.00 79.44 200 GLU A N 1
ATOM 1615 C CA . GLU A 1 200 ? 2.475 20.265 -1.499 1.00 79.44 200 GLU A CA 1
ATOM 1616 C C . GLU A 1 200 ? 2.738 21.519 -2.359 1.00 79.44 200 GLU A C 1
ATOM 1618 O O . GLU A 1 200 ? 3.392 22.458 -1.898 1.00 79.44 200 GLU A O 1
ATOM 1623 N N . GLU A 1 201 ? 2.214 21.580 -3.588 1.00 82.75 201 GLU A N 1
ATOM 1624 C CA . GLU A 1 201 ? 2.366 22.741 -4.478 1.00 82.75 201 GLU A CA 1
ATOM 1625 C C . GLU A 1 201 ? 1.721 23.996 -3.882 1.00 82.75 201 GLU A C 1
ATOM 1627 O O . GLU A 1 201 ? 2.288 25.087 -3.929 1.00 82.75 201 GLU A O 1
ATOM 1632 N N . LEU A 1 202 ? 0.528 23.849 -3.320 1.00 80.56 202 LEU A N 1
ATOM 1633 C CA . LEU A 1 202 ? -0.230 24.963 -2.774 1.00 80.56 202 LEU A CA 1
ATOM 1634 C C . LEU A 1 202 ? 0.313 25.420 -1.420 1.00 80.56 202 LEU A C 1
ATOM 1636 O O . LEU A 1 202 ? 0.420 26.627 -1.200 1.00 80.56 202 LEU A O 1
ATOM 1640 N N . TYR A 1 203 ? 0.759 24.473 -0.590 1.00 79.88 203 TYR A N 1
ATOM 1641 C CA . TYR A 1 203 ? 1.527 24.767 0.616 1.00 79.88 203 TYR A CA 1
ATOM 1642 C C . TYR A 1 203 ? 2.779 25.591 0.280 1.00 79.88 203 TYR A C 1
ATOM 1644 O O . TYR A 1 203 ? 3.059 26.614 0.901 1.00 79.88 203 TYR A O 1
ATOM 1652 N N . SER A 1 204 ? 3.489 25.214 -0.790 1.00 80.19 204 SER A N 1
ATOM 1653 C CA . SER A 1 204 ? 4.674 25.941 -1.271 1.00 80.19 204 SER A CA 1
ATOM 1654 C C . SER A 1 204 ? 4.357 27.351 -1.791 1.00 80.19 204 SER A C 1
ATOM 1656 O O . SER A 1 204 ? 5.229 28.216 -1.787 1.00 80.19 204 SER A O 1
ATOM 1658 N N . LYS A 1 205 ? 3.115 27.611 -2.222 1.00 82.06 205 LYS A N 1
ATOM 1659 C CA . LYS A 1 205 ? 2.637 28.939 -2.648 1.00 82.06 205 LYS A CA 1
ATOM 1660 C C . LYS A 1 205 ? 2.169 29.818 -1.477 1.00 82.06 205 LYS A C 1
ATOM 1662 O O . LYS A 1 205 ? 1.671 30.913 -1.719 1.00 82.06 205 LYS A O 1
ATOM 1667 N N . GLY A 1 206 ? 2.329 29.369 -0.229 1.00 71.12 206 GLY A N 1
ATOM 1668 C CA . GLY A 1 206 ? 1.975 30.136 0.971 1.00 71.12 206 GLY A CA 1
ATOM 1669 C C . GLY A 1 206 ? 0.486 30.106 1.324 1.00 71.12 206 GLY A C 1
ATOM 1670 O O . GLY A 1 206 ? 0.047 30.847 2.201 1.00 71.12 206 GLY A O 1
ATOM 1671 N N . VAL A 1 207 ? -0.293 29.253 0.659 1.00 67.31 207 VAL A N 1
ATOM 1672 C CA . VAL A 1 207 ? -1.641 28.883 1.099 1.00 67.31 207 VAL A CA 1
ATOM 1673 C C . VAL A 1 207 ? -1.420 27.831 2.187 1.00 67.31 207 VAL A C 1
ATOM 1675 O O . VAL A 1 207 ? -0.769 26.846 1.884 1.00 67.31 207 VAL A O 1
ATOM 1678 N N . GLY A 1 208 ? -1.826 28.063 3.438 1.00 67.94 208 GLY A N 1
ATOM 1679 C CA . GLY A 1 208 ? -1.470 27.232 4.608 1.00 67.94 208 GLY A CA 1
ATOM 1680 C C . GLY A 1 208 ? -1.918 25.757 4.563 1.00 67.94 208 GLY A C 1
ATOM 1681 O O . GLY A 1 208 ? -1.750 25.056 3.571 1.00 67.94 208 GLY A O 1
ATOM 1682 N N . GLU A 1 209 ? -2.461 25.222 5.660 1.00 65.50 209 GLU A N 1
ATOM 1683 C CA . GLU A 1 209 ? -3.064 23.880 5.612 1.00 65.50 209 GLU A CA 1
ATOM 1684 C C . GLU A 1 209 ? -4.317 23.893 4.734 1.00 65.50 209 GLU A C 1
ATOM 1686 O O . GLU A 1 209 ? -5.241 24.675 4.951 1.00 65.50 209 GLU A O 1
ATOM 1691 N N . ILE A 1 210 ? -4.340 23.018 3.731 1.00 71.31 210 ILE A N 1
ATOM 1692 C CA . ILE A 1 210 ? -5.403 22.960 2.727 1.00 71.31 210 ILE A CA 1
ATOM 1693 C C . ILE A 1 210 ? -6.247 21.729 2.993 1.00 71.31 210 ILE A C 1
ATOM 1695 O O . ILE A 1 210 ? -5.743 20.600 3.019 1.00 71.31 210 ILE A O 1
ATOM 1699 N N . SER A 1 211 ? -7.543 21.961 3.181 1.00 74.19 211 SER A N 1
ATOM 1700 C CA . SER A 1 211 ? -8.500 20.899 3.465 1.00 74.19 211 SER A CA 1
ATOM 1701 C C . SER A 1 211 ? -8.813 20.063 2.220 1.00 74.19 211 SER A C 1
ATOM 1703 O O . SER A 1 211 ? -8.695 20.521 1.081 1.00 74.19 211 SER A O 1
ATOM 1705 N N . ALA A 1 212 ? -9.286 18.832 2.430 1.00 70.12 212 ALA A N 1
ATOM 1706 C CA . ALA A 1 212 ? -9.743 17.966 1.343 1.00 70.12 212 ALA A CA 1
ATOM 1707 C C . ALA A 1 212 ? -10.829 18.627 0.469 1.00 70.12 212 ALA A C 1
ATOM 1709 O O . ALA A 1 212 ? -10.822 18.441 -0.748 1.00 70.12 212 ALA A O 1
ATOM 1710 N N . LYS A 1 213 ? -11.678 19.483 1.061 1.00 73.69 213 LYS A N 1
ATOM 1711 C CA . LYS A 1 213 ? -12.737 20.229 0.359 1.00 73.69 213 LYS A CA 1
ATOM 1712 C C . LYS A 1 213 ? -12.210 21.174 -0.720 1.00 73.69 213 LYS A C 1
ATOM 1714 O O . LYS A 1 213 ? -12.910 21.474 -1.678 1.00 73.69 213 LYS A O 1
ATOM 1719 N N . GLU A 1 214 ? -10.983 21.662 -0.565 1.00 77.50 214 GLU A N 1
ATOM 1720 C CA . GLU A 1 214 ? -10.345 22.571 -1.524 1.00 77.50 214 GLU A CA 1
ATOM 1721 C C . GLU A 1 214 ? -9.557 21.818 -2.604 1.00 77.50 214 GLU A C 1
ATOM 1723 O O . GLU A 1 214 ? -9.362 22.325 -3.711 1.00 77.50 214 GLU A O 1
ATOM 1728 N N . ILE A 1 215 ? -9.110 20.597 -2.297 1.00 78.00 215 ILE A N 1
ATOM 1729 C CA . ILE A 1 215 ? -8.318 19.758 -3.205 1.00 78.00 215 ILE A CA 1
ATOM 1730 C C . ILE A 1 215 ? -9.223 19.016 -4.193 1.00 78.00 215 ILE A C 1
ATOM 1732 O O . ILE A 1 215 ? -8.893 18.919 -5.375 1.00 78.00 215 ILE A O 1
ATOM 1736 N N . VAL A 1 216 ? -10.374 18.524 -3.734 1.00 77.44 216 VAL A N 1
ATOM 1737 C CA . VAL A 1 216 ? -11.283 17.692 -4.537 1.00 77.44 216 VAL A CA 1
ATOM 1738 C C . VAL A 1 216 ? -11.835 18.419 -5.775 1.00 77.44 216 VAL A C 1
ATOM 1740 O O . VAL A 1 216 ? -11.734 17.849 -6.862 1.00 77.44 216 VAL A O 1
ATOM 1743 N N . PRO A 1 217 ? -12.301 19.683 -5.707 1.00 81.12 217 PRO A N 1
ATOM 1744 C CA . PRO A 1 217 ? -12.725 20.419 -6.902 1.00 81.12 217 PRO A CA 1
ATOM 1745 C C . PRO A 1 217 ? -11.613 20.562 -7.952 1.00 81.12 217 PRO A C 1
ATOM 1747 O O . PRO A 1 217 ? -11.861 20.427 -9.147 1.00 81.12 217 PRO A O 1
ATOM 1750 N N . ARG A 1 218 ? -10.363 20.759 -7.514 1.00 79.62 218 ARG A N 1
ATOM 1751 C CA . ARG A 1 218 ? -9.199 20.877 -8.412 1.00 79.62 218 ARG A CA 1
ATOM 1752 C C . ARG A 1 218 ? -8.814 19.542 -9.041 1.00 79.62 218 ARG A C 1
ATOM 1754 O O . ARG A 1 218 ? -8.378 19.503 -10.186 1.00 79.62 218 ARG A O 1
ATOM 1761 N N . LEU A 1 219 ? -9.005 18.435 -8.326 1.00 79.12 219 LEU A N 1
ATOM 1762 C CA . LEU A 1 219 ? -8.887 17.098 -8.909 1.00 79.12 219 LEU A CA 1
ATOM 1763 C C . LEU A 1 219 ? -9.979 16.851 -9.956 1.00 79.12 219 LEU A C 1
ATOM 1765 O O . LEU A 1 219 ? -9.685 16.304 -11.020 1.00 79.12 219 LEU A O 1
ATOM 1769 N N . MET A 1 220 ? -11.208 17.308 -9.708 1.00 79.31 220 MET A N 1
ATOM 1770 C CA . MET A 1 220 ? -12.301 17.199 -10.680 1.00 79.31 220 MET A CA 1
ATOM 1771 C C . MET A 1 220 ? -12.021 17.971 -11.973 1.00 79.31 220 MET A C 1
ATOM 1773 O O . MET A 1 220 ? -12.282 17.447 -13.057 1.00 79.31 220 MET A O 1
ATOM 1777 N N . GLU A 1 221 ? -11.414 19.159 -11.891 1.00 81.50 221 GLU A N 1
ATOM 1778 C CA . GLU A 1 221 ? -10.939 19.911 -13.068 1.00 81.50 221 GLU A CA 1
ATOM 1779 C C . GLU A 1 221 ? -9.907 19.125 -13.896 1.00 81.50 221 GLU A C 1
ATOM 1781 O O . GLU A 1 221 ? -9.875 19.231 -15.122 1.00 81.50 221 GLU A O 1
ATOM 1786 N N . LEU A 1 222 ? -9.099 18.287 -13.242 1.00 77.50 222 LEU A N 1
ATOM 1787 C CA . LEU A 1 222 ? -8.114 17.406 -13.878 1.00 77.50 222 LEU A CA 1
ATOM 1788 C C . LEU A 1 222 ? -8.720 16.087 -14.401 1.00 77.50 222 LEU A C 1
ATOM 1790 O O . LEU A 1 222 ? -7.998 15.260 -14.961 1.00 77.50 222 LEU A O 1
ATOM 1794 N N . GLY A 1 223 ? -10.035 15.887 -14.258 1.00 77.69 223 GLY A N 1
ATOM 1795 C CA . GLY A 1 223 ? -10.768 14.727 -14.776 1.00 77.69 223 GLY A CA 1
ATOM 1796 C C . GLY A 1 223 ? -10.903 13.546 -13.809 1.00 77.69 223 GLY A C 1
ATOM 1797 O O . GLY A 1 223 ? -11.368 12.480 -14.224 1.00 77.69 223 GLY A O 1
ATOM 1798 N N . TYR A 1 224 ? -10.528 13.721 -12.541 1.00 77.38 224 TYR A N 1
ATOM 1799 C CA . TYR A 1 224 ? -10.750 12.748 -11.466 1.00 77.38 224 TYR A CA 1
ATOM 1800 C C . TYR A 1 224 ? -12.210 12.829 -10.981 1.00 77.38 224 TYR A C 1
ATOM 1802 O O . TYR A 1 224 ? -12.787 13.911 -10.913 1.00 77.38 224 TYR A O 1
ATOM 1810 N N . LYS A 1 225 ? -12.857 11.691 -10.713 1.00 72.25 225 LYS A N 1
ATOM 1811 C CA . LYS A 1 225 ? -14.295 11.610 -10.346 1.00 72.25 225 LYS A CA 1
ATOM 1812 C C . LYS A 1 225 ? -14.537 10.891 -9.016 1.00 72.25 225 LYS A C 1
ATOM 1814 O O . LYS A 1 225 ? -15.651 10.449 -8.751 1.00 72.25 225 LYS A O 1
ATOM 1819 N N . GLU A 1 226 ? -13.484 10.695 -8.241 1.00 70.06 226 GLU A N 1
ATOM 1820 C CA . GLU A 1 226 ? -13.508 10.017 -6.952 1.00 70.06 226 GLU A CA 1
ATOM 1821 C C . GLU A 1 226 ? -14.236 10.871 -5.894 1.00 70.06 226 GLU A C 1
ATOM 1823 O O . GLU A 1 226 ? -14.285 12.099 -6.000 1.00 70.06 226 GLU A O 1
ATOM 1828 N N . ASP A 1 227 ? -14.839 10.212 -4.901 1.00 71.25 227 ASP A N 1
ATOM 1829 C CA . ASP A 1 227 ? -15.669 10.865 -3.882 1.00 71.25 227 ASP A CA 1
ATOM 1830 C C . ASP A 1 227 ? -14.820 11.772 -2.967 1.00 71.25 227 ASP A C 1
ATOM 1832 O O . ASP A 1 227 ? -13.689 11.436 -2.598 1.00 71.25 227 ASP A O 1
ATOM 1836 N N . GLU A 1 228 ? -15.375 12.918 -2.564 1.00 68.25 228 GLU A N 1
ATOM 1837 C CA . GLU A 1 228 ? -14.747 13.856 -1.629 1.00 68.25 228 GLU A CA 1
ATOM 1838 C C . GLU A 1 228 ? -14.431 13.169 -0.295 1.00 68.25 228 GLU A C 1
ATOM 1840 O O . GLU A 1 228 ? -13.372 13.403 0.292 1.00 68.25 228 GLU A O 1
ATOM 1845 N N . ALA A 1 229 ? -15.321 12.277 0.152 1.00 70.38 229 ALA A N 1
ATOM 1846 C CA . ALA A 1 229 ? -15.135 11.499 1.370 1.00 70.38 229 ALA A CA 1
ATOM 1847 C C . ALA A 1 229 ? -13.974 10.497 1.251 1.00 70.38 229 ALA A C 1
ATOM 1849 O O . ALA A 1 229 ? -13.182 10.372 2.185 1.00 70.38 229 ALA A O 1
ATOM 1850 N N . GLU A 1 230 ? -13.825 9.827 0.103 1.00 70.94 230 GLU A N 1
ATOM 1851 C CA . GLU A 1 230 ? -12.733 8.873 -0.142 1.00 70.94 230 GLU A CA 1
ATOM 1852 C C . GLU A 1 230 ? -11.381 9.584 -0.238 1.00 70.94 230 GLU A C 1
ATOM 1854 O O . GLU A 1 230 ? -10.424 9.202 0.437 1.00 70.94 230 GLU A O 1
ATOM 1859 N N . ILE A 1 231 ? -11.295 10.658 -1.030 1.00 68.88 231 ILE A N 1
ATOM 1860 C CA . ILE A 1 231 ? -10.062 11.447 -1.153 1.00 68.88 231 ILE A CA 1
ATOM 1861 C C . ILE A 1 231 ? -9.717 12.097 0.191 1.00 68.88 231 ILE A C 1
ATOM 1863 O O . ILE A 1 231 ? -8.554 12.097 0.597 1.00 68.88 231 ILE A O 1
ATOM 1867 N N . GLY A 1 232 ? -10.715 12.624 0.904 1.00 68.69 232 GLY A N 1
ATOM 1868 C CA . GLY A 1 232 ? -10.539 13.219 2.223 1.00 68.69 232 GLY A CA 1
ATOM 1869 C C . GLY A 1 232 ? -10.036 12.218 3.253 1.00 68.69 232 GLY A C 1
ATOM 1870 O O . GLY A 1 232 ? -9.075 12.518 3.962 1.00 68.69 232 GLY A O 1
ATOM 1871 N N . PHE A 1 233 ? -10.606 11.012 3.280 1.00 69.56 233 PHE A N 1
ATOM 1872 C CA . PHE A 1 233 ? -10.124 9.919 4.117 1.00 69.56 233 PHE A CA 1
ATOM 1873 C C . PHE A 1 233 ? -8.652 9.616 3.819 1.00 69.56 233 PHE A C 1
ATOM 1875 O O . PHE A 1 233 ? -7.829 9.639 4.731 1.00 69.56 233 PHE A O 1
ATOM 1882 N N . LEU A 1 234 ? -8.278 9.456 2.551 1.00 67.00 234 LEU A N 1
ATOM 1883 C CA . LEU A 1 234 ? -6.900 9.136 2.156 1.00 67.00 234 LEU A CA 1
ATOM 1884 C C . LEU A 1 234 ? -5.899 10.245 2.474 1.00 67.00 234 LEU A C 1
ATOM 1886 O O . LEU A 1 234 ? -4.786 9.970 2.916 1.00 67.00 234 LEU A O 1
ATOM 1890 N N . LEU A 1 235 ? -6.291 11.504 2.285 1.00 67.50 235 LEU A N 1
ATOM 1891 C CA . LEU A 1 235 ? -5.471 12.654 2.658 1.00 67.50 235 LEU A CA 1
ATOM 1892 C C . LEU A 1 235 ? -5.313 12.780 4.178 1.00 67.50 235 LEU A C 1
ATOM 1894 O O . LEU A 1 235 ? -4.258 13.238 4.631 1.00 67.50 235 LEU A O 1
ATOM 1898 N N . SER A 1 236 ? -6.343 12.385 4.938 1.00 63.56 236 SER A N 1
ATOM 1899 C CA . SER A 1 236 ? -6.358 12.407 6.407 1.00 63.56 236 SER A CA 1
ATOM 1900 C C . SER A 1 236 ? -5.513 11.302 7.035 1.00 63.56 236 SER A C 1
ATOM 1902 O O . SER A 1 236 ? -4.968 11.514 8.113 1.00 63.56 236 SER A O 1
ATOM 1904 N N . GLN A 1 237 ? -5.318 10.174 6.338 1.00 61.31 237 GLN A N 1
ATOM 1905 C CA . GLN A 1 237 ? -4.394 9.124 6.781 1.00 61.31 237 GLN A CA 1
ATOM 1906 C C . GLN A 1 237 ? -2.938 9.619 6.833 1.00 61.31 237 GLN A C 1
ATOM 1908 O O . GLN A 1 237 ? -2.115 9.007 7.503 1.00 61.31 237 GLN A O 1
ATOM 1913 N N . GLY A 1 238 ? -2.632 10.766 6.205 1.00 53.28 238 GLY A N 1
ATOM 1914 C CA . GLY A 1 238 ? -1.516 11.655 6.553 1.00 53.28 238 GLY A CA 1
ATOM 1915 C C . GLY A 1 238 ? -0.116 11.164 6.187 1.00 53.28 238 GLY A C 1
ATOM 1916 O O . GLY A 1 238 ? 0.724 11.965 5.779 1.00 53.28 238 GLY A O 1
ATOM 1917 N N . TYR A 1 239 ? 0.136 9.865 6.244 1.00 52.00 239 TYR A N 1
ATOM 1918 C CA . TYR A 1 239 ? 1.432 9.247 6.054 1.00 52.00 239 TYR A CA 1
ATOM 1919 C C . TYR A 1 239 ? 1.230 7.895 5.377 1.00 52.00 239 TYR A C 1
ATOM 1921 O O . TYR A 1 239 ? 0.208 7.237 5.554 1.00 52.00 239 TYR A O 1
ATOM 1929 N N . GLY A 1 240 ? 2.198 7.501 4.548 1.00 58.81 240 GLY A N 1
ATOM 1930 C CA . GLY A 1 240 ? 2.256 6.115 4.093 1.00 58.81 240 GLY A CA 1
ATOM 1931 C C . GLY A 1 240 ? 2.319 5.181 5.301 1.00 58.81 240 GLY A C 1
ATOM 1932 O O . GLY A 1 240 ? 2.678 5.611 6.397 1.00 58.81 240 GLY A O 1
ATOM 1933 N N . GLU A 1 241 ? 1.959 3.923 5.092 1.00 63.75 241 GLU A N 1
ATOM 1934 C CA . GLU A 1 241 ? 1.990 2.899 6.132 1.00 63.75 241 GLU A CA 1
ATOM 1935 C C . GLU A 1 241 ? 3.303 2.941 6.922 1.00 63.75 241 GLU A C 1
ATOM 1937 O O . GLU A 1 241 ? 4.400 3.001 6.355 1.00 63.75 241 GLU A O 1
ATOM 1942 N N . ILE A 1 242 ? 3.183 2.941 8.247 1.00 68.88 242 ILE A N 1
ATOM 1943 C CA . ILE A 1 242 ? 4.322 2.898 9.158 1.00 68.88 242 ILE A CA 1
ATOM 1944 C C . ILE A 1 242 ? 4.467 1.452 9.611 1.00 68.88 242 ILE A C 1
ATOM 1946 O O . ILE A 1 242 ? 3.495 0.821 10.024 1.00 68.88 242 ILE A O 1
ATOM 1950 N N . SER A 1 243 ? 5.685 0.921 9.534 1.00 77.19 243 SER A N 1
ATOM 1951 C CA . SER A 1 243 ? 5.960 -0.426 10.024 1.00 77.19 243 SER A CA 1
ATOM 1952 C C . SER A 1 243 ? 5.694 -0.495 11.525 1.00 77.19 243 SER A C 1
ATOM 1954 O O . SER A 1 243 ? 6.259 0.288 12.288 1.00 77.19 243 SER A O 1
ATOM 1956 N N . LEU A 1 244 ? 4.898 -1.471 11.962 1.00 80.62 244 LEU A N 1
ATOM 1957 C CA . LEU A 1 244 ? 4.744 -1.763 13.389 1.00 80.62 244 LEU A CA 1
ATOM 1958 C C . LEU A 1 244 ? 6.080 -2.187 14.020 1.00 80.62 244 LEU A C 1
ATOM 1960 O O . LEU A 1 244 ? 6.330 -1.906 15.184 1.00 80.62 244 LEU A O 1
ATOM 1964 N N . ASN A 1 245 ? 6.984 -2.760 13.223 1.00 79.19 245 ASN A N 1
ATOM 1965 C CA . ASN A 1 245 ? 8.340 -3.111 13.644 1.00 79.19 245 ASN A CA 1
ATOM 1966 C C . ASN A 1 245 ? 9.310 -1.919 13.593 1.00 79.19 245 ASN A C 1
ATOM 1968 O O . ASN A 1 245 ? 10.509 -2.101 13.808 1.00 79.19 245 ASN A O 1
ATOM 1972 N N . ALA A 1 246 ? 8.844 -0.713 13.245 1.00 78.69 246 ALA A N 1
ATOM 1973 C CA . ALA A 1 246 ? 9.701 0.463 13.244 1.00 78.69 246 ALA A CA 1
ATOM 1974 C C . ALA A 1 246 ? 10.215 0.713 14.673 1.00 78.69 246 ALA A C 1
ATOM 1976 O O . ALA A 1 246 ? 9.398 0.831 15.593 1.00 78.69 246 ALA A O 1
ATOM 1977 N N . PRO A 1 247 ? 11.543 0.798 14.873 1.00 73.75 247 PRO A N 1
ATOM 1978 C CA . PRO A 1 247 ? 12.103 1.057 16.188 1.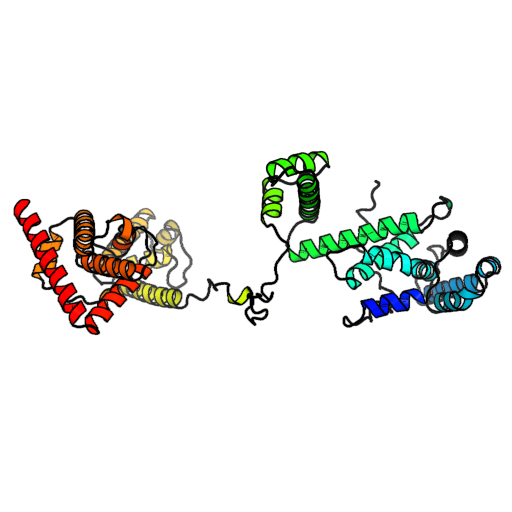00 73.75 247 PRO A CA 1
ATOM 1979 C C . PRO A 1 247 ? 11.765 2.484 16.612 1.00 73.75 247 PRO A C 1
ATOM 1981 O O . PRO A 1 247 ? 11.935 3.436 15.840 1.00 73.75 247 PRO A O 1
ATOM 1984 N N . LEU A 1 248 ? 11.317 2.641 17.852 1.00 74.94 248 LEU A N 1
ATOM 1985 C CA . LEU A 1 248 ? 11.071 3.953 18.428 1.00 74.94 248 LEU A CA 1
ATOM 1986 C C . LEU A 1 248 ? 12.393 4.515 18.961 1.00 74.94 248 LEU A C 1
ATOM 1988 O O . LEU A 1 248 ? 13.074 3.910 19.791 1.00 74.94 248 LEU A O 1
ATOM 1992 N N . LYS A 1 249 ? 12.795 5.681 18.449 1.00 66.56 249 LYS A N 1
ATOM 1993 C CA . LYS A 1 249 ? 13.976 6.390 18.948 1.00 66.56 249 LYS A CA 1
ATOM 1994 C C . LYS A 1 249 ? 13.569 7.318 20.087 1.00 66.56 249 LYS A C 1
ATOM 1996 O O . LYS A 1 249 ? 12.829 8.270 19.856 1.00 66.56 249 LYS A O 1
ATOM 2001 N N . ASN A 1 250 ? 14.097 7.063 21.281 1.00 65.31 250 ASN A N 1
ATOM 2002 C CA . ASN A 1 250 ? 14.097 8.037 22.375 1.00 65.31 250 ASN A CA 1
ATOM 2003 C C . ASN A 1 250 ? 15.278 9.015 22.213 1.00 65.31 250 ASN A C 1
ATOM 2005 O O . ASN A 1 250 ? 16.120 8.829 21.331 1.00 65.31 250 ASN A O 1
ATOM 2009 N N . GLU A 1 251 ? 15.355 10.043 23.067 1.00 59.31 251 GLU A N 1
ATOM 2010 C CA . GLU A 1 251 ? 16.435 11.051 23.063 1.00 59.31 251 GLU A CA 1
ATOM 2011 C C . GLU A 1 251 ? 17.850 10.434 23.148 1.00 59.31 251 GLU A C 1
ATOM 2013 O O . GLU A 1 251 ? 18.791 10.998 22.593 1.00 59.31 251 GLU A O 1
ATOM 2018 N N . ASP A 1 252 ? 17.979 9.229 23.719 1.00 60.72 252 ASP A N 1
ATOM 2019 C CA . ASP A 1 252 ? 19.241 8.481 23.856 1.00 60.72 252 ASP A CA 1
ATOM 2020 C C . ASP A 1 252 ? 19.580 7.560 22.661 1.00 60.72 252 ASP A C 1
ATOM 2022 O O . ASP A 1 252 ? 20.579 6.844 22.673 1.00 60.72 252 ASP A O 1
ATOM 2026 N N . GLY A 1 253 ? 18.778 7.587 21.592 1.00 57.47 253 GLY A N 1
ATOM 2027 C CA . GLY A 1 253 ? 19.163 7.068 20.276 1.00 57.47 253 GLY A CA 1
ATOM 2028 C C . GLY A 1 253 ? 18.847 5.602 19.968 1.00 57.47 253 GLY A C 1
ATOM 2029 O O . GLY A 1 253 ? 18.764 5.282 18.781 1.00 57.47 253 GLY A O 1
ATOM 2030 N N . GLU A 1 254 ? 18.593 4.735 20.953 1.00 55.66 254 GLU A N 1
ATOM 2031 C CA . GLU A 1 254 ? 18.264 3.318 20.712 1.00 55.66 254 GLU A CA 1
ATOM 2032 C C . GLU A 1 254 ? 17.293 2.760 21.768 1.00 55.66 254 GLU A C 1
ATOM 2034 O O . GLU A 1 254 ? 17.588 2.746 22.960 1.00 55.66 254 GLU A O 1
ATOM 2039 N N . THR A 1 255 ? 16.134 2.254 21.333 1.00 59.75 255 THR A N 1
ATOM 2040 C CA . THR A 1 255 ? 15.343 1.302 22.125 1.00 59.75 255 THR A CA 1
ATOM 2041 C C . THR A 1 255 ? 14.969 0.108 21.250 1.00 59.75 255 THR A C 1
ATOM 2043 O O . THR A 1 255 ? 14.712 0.265 20.057 1.00 59.75 255 THR A O 1
ATOM 2046 N N . ASN A 1 256 ? 14.927 -1.089 21.845 1.00 66.25 256 ASN A N 1
ATOM 2047 C CA . ASN A 1 256 ? 14.424 -2.312 21.201 1.00 66.25 256 ASN A CA 1
ATOM 2048 C C . ASN A 1 256 ? 12.886 -2.357 21.135 1.00 66.25 256 ASN A C 1
ATOM 2050 O O . ASN A 1 256 ? 12.324 -3.403 20.830 1.00 66.25 256 ASN A O 1
ATOM 2054 N N . ILE A 1 257 ? 12.208 -1.258 21.478 1.00 74.50 257 ILE A N 1
ATOM 2055 C CA . ILE A 1 257 ? 10.752 -1.193 21.544 1.00 74.50 257 ILE A CA 1
ATOM 2056 C C . ILE A 1 257 ? 10.245 -0.784 20.165 1.00 74.50 257 ILE A C 1
ATOM 2058 O O . ILE A 1 257 ? 10.610 0.268 19.627 1.00 74.50 257 ILE A O 1
ATOM 2062 N N . SER A 1 258 ? 9.421 -1.645 19.586 1.00 81.88 258 SER A N 1
ATOM 2063 C CA . SER A 1 258 ? 8.736 -1.389 18.330 1.00 81.88 258 SER A CA 1
ATOM 2064 C C . SER A 1 258 ? 7.381 -0.724 18.576 1.00 81.88 258 SER A C 1
ATOM 2066 O O . SER A 1 258 ? 6.845 -0.741 19.685 1.00 81.88 258 SER A O 1
ATOM 2068 N N . LEU A 1 259 ? 6.796 -0.133 17.534 1.00 80.44 259 LEU A N 1
ATOM 2069 C CA . LEU A 1 259 ? 5.432 0.392 17.613 1.00 80.44 259 LEU A CA 1
ATOM 2070 C C . LEU A 1 259 ? 4.414 -0.719 17.933 1.00 80.44 259 LEU A C 1
ATOM 2072 O O . LEU A 1 259 ? 3.430 -0.449 18.617 1.00 80.44 259 LEU A O 1
ATOM 2076 N N . ALA A 1 260 ? 4.672 -1.955 17.491 1.00 83.44 260 ALA A N 1
ATOM 2077 C CA . ALA A 1 260 ? 3.852 -3.130 17.780 1.00 83.44 260 ALA A CA 1
ATOM 2078 C C . ALA A 1 260 ? 3.728 -3.386 19.288 1.00 83.44 260 ALA A C 1
ATOM 2080 O O . ALA A 1 260 ? 2.636 -3.660 19.773 1.00 83.44 260 ALA A O 1
ATOM 2081 N N . ASP A 1 261 ? 4.829 -3.228 20.028 1.00 81.81 261 ASP A N 1
ATOM 2082 C CA . ASP A 1 261 ? 4.888 -3.505 21.469 1.00 81.81 261 ASP A CA 1
ATOM 2083 C C . ASP A 1 261 ? 4.076 -2.501 22.304 1.00 81.81 261 ASP A C 1
ATOM 2085 O O . ASP A 1 261 ? 3.737 -2.770 23.455 1.00 81.81 261 ASP A O 1
ATOM 2089 N N . LEU A 1 262 ? 3.770 -1.329 21.738 1.00 80.31 262 LEU A N 1
ATOM 2090 C CA . LEU A 1 262 ? 2.949 -0.305 22.386 1.00 80.31 262 LEU A CA 1
ATOM 2091 C C . LEU A 1 262 ? 1.453 -0.455 22.101 1.00 80.31 262 LEU A C 1
ATOM 2093 O O . LEU A 1 262 ? 0.648 0.225 22.743 1.00 80.31 262 LEU A O 1
ATOM 2097 N N . LEU A 1 263 ? 1.068 -1.288 21.131 1.00 81.19 263 LEU A N 1
ATOM 2098 C CA . LEU A 1 263 ? -0.332 -1.467 20.776 1.00 81.19 263 LEU A CA 1
ATOM 2099 C C . LEU A 1 263 ? -0.992 -2.472 21.731 1.00 81.19 263 LEU A C 1
ATOM 2101 O O . LEU A 1 263 ? -0.522 -3.603 21.847 1.00 81.19 263 LEU A O 1
ATOM 2105 N N . PRO A 1 264 ? -2.080 -2.088 22.420 1.00 75.88 264 PRO A N 1
ATOM 2106 C CA . PRO A 1 264 ? -2.806 -3.013 23.277 1.00 75.88 264 PRO A CA 1
ATOM 2107 C C . PRO A 1 264 ? -3.500 -4.086 22.430 1.00 75.88 264 PRO A C 1
ATOM 2109 O O . PRO A 1 264 ? -4.159 -3.773 21.438 1.00 75.88 264 PRO A O 1
ATOM 2112 N N . ASP A 1 265 ? -3.387 -5.349 22.842 1.00 78.06 265 ASP A N 1
ATOM 2113 C CA . ASP A 1 265 ? -4.121 -6.449 22.218 1.00 78.06 265 ASP A CA 1
ATOM 2114 C C . ASP A 1 265 ? -5.546 -6.520 22.787 1.00 78.06 265 ASP A C 1
ATOM 2116 O O . ASP A 1 265 ? -5.774 -7.006 23.898 1.00 78.06 265 ASP A O 1
ATOM 2120 N N . GLU A 1 266 ? -6.520 -6.036 22.015 1.00 68.50 266 GLU A N 1
ATOM 2121 C CA . GLU A 1 266 ? -7.934 -6.000 22.408 1.00 68.50 266 GLU A CA 1
ATOM 2122 C C . GLU A 1 266 ? -8.566 -7.395 22.588 1.00 68.50 266 GLU A C 1
ATOM 2124 O O . GLU A 1 266 ? -9.607 -7.511 23.239 1.00 68.50 266 GLU A O 1
ATOM 2129 N N . ASN A 1 267 ? -7.938 -8.458 22.069 1.00 65.06 267 ASN A N 1
ATOM 2130 C CA . ASN A 1 267 ? -8.456 -9.828 22.132 1.00 65.06 267 ASN A CA 1
ATOM 2131 C C . ASN A 1 267 ? -7.937 -10.632 23.332 1.00 65.06 267 ASN A C 1
ATOM 2133 O O . ASN A 1 267 ? -8.423 -11.731 23.584 1.00 65.06 267 ASN A O 1
ATOM 2137 N N . THR A 1 268 ? -6.976 -10.113 24.099 1.00 59.03 268 THR A N 1
ATOM 2138 C CA . THR A 1 268 ? -6.356 -10.837 25.232 1.00 59.03 268 THR A CA 1
ATOM 2139 C C . THR A 1 268 ? -7.056 -10.620 26.567 1.00 59.03 268 THR A C 1
ATOM 2141 O O . THR A 1 268 ? -6.472 -10.831 27.633 1.00 59.03 268 THR A O 1
ATOM 2144 N N . ASN A 1 269 ? -8.331 -10.232 26.545 1.00 57.38 269 ASN A N 1
ATOM 2145 C CA . ASN A 1 269 ? -9.085 -9.952 27.759 1.00 57.38 269 ASN A CA 1
ATOM 2146 C C . ASN A 1 269 ? -9.559 -11.255 28.437 1.00 57.38 269 ASN A C 1
ATOM 2148 O O . ASN A 1 269 ? -10.748 -11.529 28.564 1.00 57.38 269 ASN A O 1
ATOM 2152 N N . THR A 1 270 ? -8.597 -12.070 28.871 1.00 57.72 270 THR A N 1
ATOM 2153 C CA . THR A 1 270 ? -8.787 -13.346 29.578 1.00 57.72 270 THR A CA 1
ATOM 2154 C C . THR A 1 270 ? -9.624 -13.192 30.849 1.00 57.72 270 THR A C 1
ATOM 2156 O O . THR A 1 270 ? -10.375 -14.099 31.201 1.00 57.72 270 THR A O 1
ATOM 2159 N N . GLU A 1 271 ? -9.571 -12.023 31.496 1.00 54.97 271 GLU A N 1
ATOM 2160 C CA . GLU A 1 271 ? -10.449 -11.674 32.618 1.00 54.97 271 GLU A CA 1
ATOM 2161 C C . GLU A 1 271 ? -11.915 -11.562 32.178 1.00 54.97 271 GLU A C 1
ATOM 2163 O O . GLU A 1 271 ? -12.802 -12.084 32.851 1.00 54.97 271 GLU A O 1
ATOM 2168 N N . ARG A 1 272 ? -12.183 -10.963 31.009 1.00 53.78 272 ARG A N 1
ATOM 2169 C CA . ARG A 1 272 ? -13.533 -10.869 30.433 1.00 53.78 272 ARG A CA 1
ATOM 2170 C C . ARG A 1 272 ? -14.064 -12.235 30.001 1.00 53.78 272 ARG A C 1
ATOM 2172 O O . ARG A 1 272 ? -15.244 -12.508 30.202 1.00 53.78 272 ARG A O 1
ATOM 2179 N N . ASP A 1 273 ? -13.206 -13.094 29.457 1.00 58.44 273 ASP A N 1
ATOM 2180 C CA . ASP A 1 273 ? -13.578 -14.462 29.077 1.00 58.44 273 ASP A CA 1
ATOM 2181 C C . ASP A 1 273 ? -13.839 -15.349 30.307 1.00 58.44 273 ASP A C 1
ATOM 2183 O O . ASP A 1 273 ? -14.791 -16.133 30.318 1.00 58.44 273 ASP A O 1
ATOM 2187 N N . GLY A 1 274 ? -13.053 -15.186 31.378 1.00 60.03 274 GLY A N 1
ATOM 2188 C CA . GLY A 1 274 ? -13.281 -15.842 32.668 1.00 60.03 274 GLY A CA 1
ATOM 2189 C C . GLY A 1 274 ? -14.570 -15.375 33.353 1.00 60.03 274 GLY A C 1
ATOM 2190 O O . GLY A 1 274 ? -15.349 -16.200 33.832 1.00 60.03 274 GLY A O 1
ATOM 2191 N N . MET A 1 275 ? -14.848 -14.068 33.332 1.00 55.53 275 MET A N 1
ATOM 2192 C CA . MET A 1 275 ? -16.113 -13.503 33.817 1.00 55.53 275 MET A CA 1
ATOM 2193 C C . MET A 1 275 ? -17.307 -13.999 32.996 1.00 55.53 275 MET A C 1
ATOM 2195 O O . MET A 1 275 ? -18.308 -14.413 33.572 1.00 55.53 275 MET A O 1
ATOM 2199 N N . ALA A 1 276 ? -17.186 -14.058 31.667 1.00 64.44 276 ALA A N 1
ATOM 2200 C CA . ALA A 1 276 ? -18.230 -14.603 30.802 1.00 64.44 276 ALA A CA 1
ATOM 2201 C C . ALA A 1 276 ? -18.505 -16.091 31.087 1.00 64.44 276 ALA A C 1
ATOM 2203 O O . ALA A 1 276 ? -19.646 -16.538 30.970 1.00 64.44 276 ALA A O 1
ATOM 2204 N N . ALA A 1 277 ? -17.490 -16.867 31.483 1.00 67.50 277 ALA A N 1
ATOM 2205 C CA . ALA A 1 277 ? -17.676 -18.252 31.912 1.00 67.50 277 ALA A CA 1
ATOM 2206 C C . ALA A 1 277 ? -18.453 -18.348 33.238 1.00 67.50 277 ALA A C 1
ATOM 2208 O O . ALA A 1 277 ? -19.387 -19.147 33.328 1.00 67.50 277 ALA A O 1
ATOM 2209 N N . ALA A 1 278 ? -18.129 -17.504 34.223 1.00 69.50 278 ALA A N 1
ATOM 2210 C CA . ALA A 1 278 ? -18.834 -17.451 35.505 1.00 69.50 278 ALA A CA 1
ATOM 2211 C C . ALA A 1 278 ? -20.292 -16.970 35.354 1.00 69.50 278 ALA A C 1
ATOM 2213 O O . ALA A 1 278 ? -21.208 -17.608 35.871 1.00 69.50 278 ALA A O 1
ATOM 2214 N N . GLU A 1 279 ? -20.532 -15.908 34.577 1.00 74.75 279 GLU A N 1
ATOM 2215 C CA . GLU A 1 279 ? -21.881 -15.419 34.248 1.00 74.75 279 GLU A CA 1
ATOM 2216 C C . GLU A 1 279 ? -22.714 -16.498 33.543 1.00 74.75 279 GLU A C 1
ATOM 2218 O O . GLU A 1 279 ? -23.918 -16.638 33.770 1.00 74.75 279 GLU A O 1
ATOM 2223 N N . ARG A 1 280 ? -22.070 -17.294 32.682 1.00 77.69 280 ARG A N 1
ATOM 2224 C CA . ARG A 1 280 ? -22.715 -18.394 31.967 1.00 77.69 280 ARG A CA 1
ATOM 2225 C C . ARG A 1 280 ? -23.091 -19.542 32.903 1.00 77.69 280 ARG A C 1
ATOM 2227 O O . ARG A 1 280 ? -24.185 -20.086 32.765 1.00 77.69 280 ARG A O 1
ATOM 2234 N N . GLU A 1 281 ? -22.223 -19.899 33.845 1.00 79.06 281 GLU A N 1
ATOM 2235 C CA . GLU A 1 281 ? -22.514 -20.899 34.878 1.00 79.06 281 GLU A CA 1
ATOM 2236 C C . GLU A 1 281 ? -23.663 -20.444 35.790 1.00 79.06 281 GLU A C 1
ATOM 2238 O O . GLU A 1 281 ? -24.594 -21.209 36.053 1.00 79.06 281 GLU A O 1
ATOM 2243 N N . GLU A 1 282 ? -23.666 -19.172 36.190 1.00 80.56 282 GLU A N 1
ATOM 2244 C CA . GLU A 1 282 ? -24.733 -18.581 36.998 1.00 80.56 282 GLU A CA 1
ATOM 2245 C C . GLU A 1 282 ? -26.075 -18.557 36.253 1.00 80.56 282 GLU A C 1
ATOM 2247 O O . GLU A 1 282 ? -27.105 -18.960 36.806 1.00 80.56 282 GLU A O 1
ATOM 2252 N N . LEU A 1 283 ? -26.069 -18.172 34.972 1.00 83.88 283 LEU A N 1
ATOM 2253 C CA . LEU A 1 283 ? -27.248 -18.224 34.110 1.00 83.88 283 LEU A CA 1
ATOM 2254 C C . LEU A 1 283 ? -27.794 -19.652 33.994 1.00 83.88 283 LEU A C 1
ATOM 2256 O O . LEU A 1 283 ? -29.005 -19.854 34.101 1.00 83.88 283 LEU A O 1
ATOM 2260 N N . PHE A 1 284 ? -26.927 -20.646 33.786 1.00 84.31 284 PHE A N 1
ATOM 2261 C CA . PHE A 1 284 ? -27.350 -22.042 33.681 1.00 84.31 284 PHE A CA 1
ATOM 2262 C C . PHE A 1 284 ? -27.909 -22.580 35.003 1.00 84.31 284 PHE A C 1
ATOM 2264 O O . PHE A 1 284 ? -28.978 -23.188 34.994 1.00 84.31 284 PHE A O 1
ATOM 2271 N N . SER A 1 285 ? -27.295 -22.255 36.143 1.00 84.06 285 SER A N 1
ATOM 2272 C CA . SER A 1 285 ? -27.842 -22.589 37.466 1.00 84.06 285 SER A CA 1
ATOM 2273 C C . SER A 1 285 ? -29.204 -21.921 37.722 1.00 84.06 285 SER A C 1
ATOM 2275 O O . SER A 1 285 ? -30.120 -22.520 38.293 1.00 84.06 285 SER A O 1
ATOM 2277 N N . ALA A 1 286 ? -29.401 -20.680 37.269 1.00 85.50 286 ALA A N 1
ATOM 2278 C CA . ALA A 1 286 ? -30.689 -20.000 37.387 1.00 85.50 286 ALA A CA 1
ATOM 2279 C C . ALA A 1 286 ? -31.769 -20.630 36.486 1.00 85.50 286 ALA A C 1
ATOM 2281 O O . ALA A 1 286 ? -32.935 -20.711 36.887 1.00 85.50 286 ALA A O 1
ATOM 2282 N N . LEU A 1 287 ? -31.396 -21.123 35.299 1.00 87.56 287 LEU A N 1
ATOM 2283 C CA . LEU A 1 287 ? -32.303 -21.827 34.388 1.00 87.56 287 LEU A CA 1
ATOM 2284 C C . LEU A 1 287 ? -32.810 -23.156 34.966 1.00 87.56 287 LEU A C 1
ATOM 2286 O O . LEU A 1 287 ? -33.971 -23.492 34.735 1.00 87.56 287 LEU A O 1
ATOM 2290 N N . GLU A 1 288 ? -32.010 -23.865 35.769 1.00 86.75 288 GLU A N 1
ATOM 2291 C CA . GLU A 1 288 ? -32.429 -25.096 36.467 1.00 86.75 288 GLU A CA 1
ATOM 2292 C C . GLU A 1 288 ? -33.565 -24.861 37.483 1.00 86.75 288 GLU A C 1
ATOM 2294 O O . GLU A 1 288 ? -34.347 -25.763 37.773 1.00 86.75 288 GLU A O 1
ATOM 2299 N N . ASN A 1 289 ? -33.714 -23.632 37.988 1.00 86.06 289 ASN A N 1
ATOM 2300 C CA . ASN A 1 289 ? -34.775 -23.246 38.930 1.00 86.06 289 ASN A CA 1
ATOM 2301 C C . ASN A 1 289 ? -36.100 -22.845 38.239 1.00 86.06 289 ASN A C 1
ATOM 2303 O O . ASN A 1 289 ? -37.115 -22.516 38.883 1.00 86.06 289 ASN A O 1
ATOM 2307 N N . LEU A 1 290 ? -36.115 -22.838 36.907 1.00 89.00 290 LEU A N 1
ATOM 2308 C CA . LEU A 1 290 ? -37.327 -22.667 36.119 1.00 89.00 290 LEU A CA 1
ATOM 2309 C C . LEU A 1 290 ? -38.033 -24.006 35.911 1.00 89.00 290 LEU A C 1
ATOM 2311 O O . LEU A 1 290 ? -37.463 -25.081 36.044 1.00 89.00 290 LEU A O 1
ATOM 2315 N N . THR A 1 291 ? -39.314 -23.947 35.549 1.00 89.62 291 THR A N 1
ATOM 2316 C CA . THR A 1 291 ? -39.994 -25.161 35.078 1.00 89.62 291 THR A CA 1
ATOM 2317 C C . THR A 1 291 ? -39.397 -25.603 33.741 1.00 89.62 291 THR A C 1
ATOM 2319 O O . THR A 1 291 ? -39.011 -24.758 32.933 1.00 89.62 291 THR A O 1
ATOM 2322 N N . GLU A 1 292 ? -39.397 -26.908 33.460 1.00 87.44 292 GLU A N 1
ATOM 2323 C CA . GLU A 1 292 ? -38.870 -27.481 32.208 1.00 87.44 292 GLU A CA 1
ATOM 2324 C C . GLU A 1 292 ? -39.405 -26.749 30.963 1.00 87.44 292 GLU A C 1
ATOM 2326 O O . GLU A 1 292 ? -38.670 -26.413 30.035 1.00 87.44 292 GLU A O 1
ATOM 2331 N N . ARG A 1 293 ? -40.694 -26.390 30.988 1.00 87.69 293 ARG A N 1
ATOM 2332 C CA . ARG A 1 293 ? -41.355 -25.658 29.903 1.00 87.69 293 ARG A CA 1
ATOM 2333 C C . ARG A 1 293 ? -40.855 -24.218 29.750 1.00 87.69 293 ARG A C 1
ATOM 2335 O O . ARG A 1 293 ? -40.777 -23.725 28.631 1.00 87.69 293 ARG A O 1
ATOM 2342 N N . GLN A 1 294 ? -40.540 -23.535 30.848 1.00 90.44 294 GLN A N 1
ATOM 2343 C CA . GLN A 1 294 ? -39.987 -22.176 30.831 1.00 90.44 294 GLN A CA 1
ATOM 2344 C C . GLN A 1 294 ? -38.531 -22.175 30.362 1.00 90.44 294 GLN A C 1
ATOM 2346 O O . GLN A 1 294 ? -38.186 -21.390 29.480 1.00 90.44 294 GLN A O 1
ATOM 2351 N N . ALA A 1 295 ? -37.707 -23.076 30.905 1.00 90.00 295 ALA A N 1
ATOM 2352 C CA . ALA A 1 295 ? -36.311 -23.226 30.509 1.00 90.00 295 ALA A CA 1
ATOM 2353 C C . ALA A 1 295 ? -36.200 -23.530 29.009 1.00 90.00 295 ALA A C 1
ATOM 2355 O O . ALA A 1 295 ? -35.479 -22.840 28.294 1.00 90.00 295 ALA A O 1
ATOM 2356 N N . ARG A 1 296 ? -37.004 -24.471 28.495 1.00 88.50 296 ARG A N 1
ATOM 2357 C CA . ARG A 1 296 ? -36.995 -24.854 27.076 1.00 88.50 296 ARG A CA 1
ATOM 2358 C C . ARG A 1 296 ? -37.374 -23.711 26.133 1.00 88.50 296 ARG A C 1
ATOM 2360 O O . ARG A 1 296 ? -36.741 -23.546 25.095 1.00 88.50 296 ARG A O 1
ATOM 2367 N N . VAL A 1 297 ? -38.349 -22.876 26.511 1.00 92.00 297 VAL A N 1
ATOM 2368 C CA . VAL A 1 297 ? -38.692 -21.664 25.744 1.00 92.00 297 VAL A CA 1
ATOM 2369 C C . VAL A 1 297 ? -37.515 -20.693 25.696 1.00 92.00 297 VAL A C 1
ATOM 2371 O O . VAL A 1 297 ? -37.245 -20.138 24.633 1.00 92.00 297 VAL A O 1
ATOM 2374 N N . LEU A 1 298 ? -36.803 -20.480 26.806 1.00 91.31 298 LEU A N 1
ATOM 2375 C CA . LEU A 1 298 ? -35.650 -19.574 26.848 1.00 91.31 298 LEU A CA 1
ATOM 2376 C C . LEU A 1 298 ? -34.449 -20.117 26.073 1.00 91.31 298 LEU A C 1
ATOM 2378 O O . LEU A 1 298 ? -33.862 -19.382 25.286 1.00 91.31 298 LEU A O 1
ATOM 2382 N N . VAL A 1 299 ? -34.130 -21.402 26.230 1.00 89.81 299 VAL A N 1
ATOM 2383 C CA . VAL A 1 299 ? -33.025 -22.048 25.511 1.00 89.81 299 VAL A CA 1
ATOM 2384 C C . VAL A 1 299 ? -33.207 -21.918 24.002 1.00 89.81 299 VAL A C 1
ATOM 2386 O O . VAL A 1 299 ? -32.296 -21.461 23.319 1.00 89.81 299 VAL A O 1
ATOM 2389 N N . GLN A 1 300 ? -34.405 -22.207 23.493 1.00 89.56 300 GLN A N 1
ATOM 2390 C CA . GLN A 1 300 ? -34.690 -22.145 22.059 1.00 89.56 300 GLN A CA 1
ATOM 2391 C C . GLN A 1 300 ? -34.825 -20.713 21.524 1.00 89.56 300 GLN A C 1
ATOM 2393 O O . GLN A 1 300 ? -34.415 -20.430 20.401 1.00 89.56 300 GLN A O 1
ATOM 2398 N N . SER A 1 301 ? -35.400 -19.792 22.305 1.00 87.94 301 SER A N 1
ATOM 2399 C CA . SER A 1 301 ? -35.590 -18.401 21.858 1.00 87.94 301 SER A CA 1
ATOM 2400 C C . SER A 1 301 ? -34.310 -17.570 21.889 1.00 87.94 301 SER A C 1
ATOM 2402 O O . SER A 1 301 ? -34.207 -16.621 21.118 1.00 87.94 301 SER A O 1
ATOM 2404 N N . PHE A 1 302 ? -33.347 -17.915 22.746 1.00 88.75 302 PHE A N 1
ATOM 2405 C CA . PHE A 1 302 ? -32.069 -17.206 22.869 1.00 88.75 302 PHE A CA 1
ATOM 2406 C C . PHE A 1 302 ? -30.862 -18.002 22.358 1.00 88.75 302 PHE A C 1
ATOM 2408 O O . PHE A 1 302 ? -29.762 -17.461 22.329 1.00 88.75 302 PHE A O 1
ATOM 2415 N N . GLY A 1 303 ? -31.050 -19.253 21.929 1.00 87.12 303 GLY A N 1
ATOM 2416 C CA . GLY A 1 303 ? -29.965 -20.094 21.421 1.00 87.12 303 GLY A CA 1
ATOM 2417 C C . GLY A 1 303 ? -28.941 -20.475 22.495 1.00 87.12 303 GLY A C 1
ATOM 2418 O O . GLY A 1 303 ? -27.730 -20.362 22.304 1.00 87.12 303 GLY A O 1
ATOM 2419 N N . LEU A 1 304 ? -29.421 -20.869 23.676 1.00 86.75 304 LEU A N 1
ATOM 2420 C CA . LEU A 1 304 ? -28.556 -21.290 24.783 1.00 86.75 304 LEU A CA 1
ATOM 2421 C C . LEU A 1 304 ? -28.113 -22.751 24.593 1.00 86.75 304 LEU A C 1
ATOM 2423 O O . LEU A 1 304 ? -28.672 -23.474 23.775 1.00 86.75 304 LEU A O 1
ATOM 2427 N N . TYR A 1 305 ? -27.076 -23.190 25.314 1.00 81.44 305 TYR A N 1
ATOM 2428 C CA . TYR A 1 305 ? -26.465 -24.528 25.155 1.00 81.44 305 TYR A CA 1
ATOM 2429 C C . TYR A 1 305 ? -25.976 -24.865 23.730 1.00 81.44 305 TYR A C 1
ATOM 2431 O O . TYR A 1 305 ? -25.772 -26.029 23.401 1.00 81.44 305 TYR A O 1
ATOM 2439 N N . GLY A 1 306 ? -25.745 -23.851 22.889 1.00 77.94 306 GLY A N 1
ATOM 2440 C CA . GLY A 1 306 ? -25.323 -24.052 21.501 1.00 77.94 306 GLY A CA 1
ATOM 2441 C C . GLY A 1 306 ? -26.472 -24.373 20.541 1.00 77.94 306 GLY A C 1
ATOM 2442 O O . GLY A 1 306 ? -26.210 -24.726 19.393 1.00 77.94 306 GLY A O 1
ATOM 2443 N N . GLU A 1 307 ? -27.731 -24.239 20.973 1.00 80.50 307 GLU A N 1
ATOM 2444 C CA . GLU A 1 307 ? -28.868 -24.284 20.055 1.00 80.50 307 GLU A CA 1
ATOM 2445 C C . GLU A 1 307 ? -28.940 -23.015 19.182 1.00 80.50 307 GLU A C 1
ATOM 2447 O O . GLU A 1 307 ? -28.557 -21.929 19.619 1.00 80.50 307 GLU A O 1
ATOM 2452 N N . PRO A 1 308 ? -29.450 -23.106 17.942 1.00 80.06 308 PRO A N 1
ATOM 2453 C CA . PRO A 1 308 ? -29.716 -21.930 17.126 1.00 80.06 308 PRO A CA 1
ATOM 2454 C C . PRO A 1 308 ? -30.903 -21.126 17.677 1.00 80.06 308 PRO A C 1
ATOM 2456 O O . PRO A 1 308 ? -31.881 -21.687 18.173 1.00 80.06 308 PRO A O 1
ATOM 2459 N N . VAL A 1 309 ? -30.848 -19.802 17.526 1.00 89.62 309 VAL A N 1
ATOM 2460 C CA . VAL A 1 309 ? -31.946 -18.890 17.885 1.00 89.62 309 VAL A CA 1
ATOM 2461 C C . VAL A 1 309 ? -33.177 -19.183 17.015 1.00 89.62 309 VAL A C 1
ATOM 2463 O O . VAL A 1 309 ? -33.126 -19.016 15.795 1.00 89.62 309 VAL A O 1
ATOM 2466 N N . LYS A 1 310 ? -34.293 -19.585 17.634 1.00 89.88 310 LYS A N 1
ATOM 2467 C CA . LYS A 1 310 ? -35.581 -19.851 16.966 1.00 89.88 310 LYS A CA 1
ATOM 2468 C C . LYS A 1 310 ? -36.577 -18.710 17.166 1.00 89.88 310 LYS A C 1
ATOM 2470 O O . LYS A 1 310 ? -36.615 -18.057 18.212 1.00 89.88 310 LYS A O 1
ATOM 2475 N N . LYS A 1 311 ? -37.466 -18.497 16.191 1.00 91.38 311 LYS A N 1
ATOM 2476 C CA . LYS A 1 311 ? -38.577 -17.537 16.337 1.00 91.38 311 LYS A CA 1
ATOM 2477 C C . LYS A 1 311 ? -39.634 -18.080 17.300 1.00 91.38 311 LYS A C 1
ATOM 2479 O O . LYS A 1 311 ? -39.903 -19.278 17.332 1.00 91.38 311 LYS A O 1
ATOM 2484 N N . LEU A 1 312 ? -40.338 -17.195 18.015 1.00 89.44 312 LEU A N 1
ATOM 2485 C CA . LEU A 1 312 ? -41.413 -17.594 18.943 1.00 89.44 312 LEU A CA 1
ATOM 2486 C C . LEU A 1 312 ? -42.508 -18.440 18.273 1.00 89.44 312 LEU A C 1
ATOM 2488 O O . LEU A 1 312 ? -43.099 -19.297 18.921 1.00 89.44 312 LEU A O 1
ATOM 2492 N N . THR A 1 313 ? -42.770 -18.221 16.982 1.00 88.69 313 THR A N 1
ATOM 2493 C CA . THR A 1 313 ? -43.716 -19.018 16.188 1.00 88.69 313 THR A CA 1
ATOM 2494 C C . THR A 1 313 ? -43.236 -20.450 15.964 1.00 88.69 313 THR A C 1
ATOM 2496 O O . THR A 1 313 ? -44.051 -21.362 15.967 1.00 88.69 313 THR A O 1
ATOM 2499 N N . GLU A 1 314 ? -41.931 -20.661 15.802 1.00 89.12 314 GLU A N 1
ATOM 2500 C CA . GLU A 1 314 ? -41.329 -21.986 15.605 1.00 89.12 314 GLU A CA 1
ATOM 2501 C C . GLU A 1 314 ? -41.337 -22.772 16.921 1.00 89.12 314 GLU A C 1
ATOM 2503 O O . GLU A 1 314 ? -41.778 -23.918 16.961 1.00 89.12 314 GLU A O 1
ATOM 2508 N N . VAL A 1 315 ? -40.974 -22.108 18.023 1.00 89.50 315 VAL A N 1
ATOM 2509 C CA . VAL A 1 315 ? -41.062 -22.667 19.385 1.00 89.50 315 VAL A CA 1
ATOM 2510 C C . VAL A 1 315 ? -42.512 -23.020 19.751 1.00 89.50 315 VAL A C 1
ATOM 2512 O O . VAL A 1 315 ? -42.773 -24.011 20.432 1.00 89.50 315 VAL A O 1
ATOM 2515 N N . ALA A 1 316 ? -43.483 -22.235 19.278 1.00 89.44 316 ALA A N 1
ATOM 2516 C CA . ALA A 1 316 ? -44.906 -22.470 19.518 1.00 89.44 316 ALA A CA 1
ATOM 2517 C C . ALA A 1 316 ? -45.423 -23.751 18.851 1.00 89.44 316 ALA A C 1
ATOM 2519 O O . ALA A 1 316 ? -46.165 -24.504 19.485 1.00 89.44 316 ALA A O 1
ATOM 2520 N N . VAL A 1 317 ? -44.984 -24.023 17.617 1.00 89.88 317 VAL A N 1
ATOM 2521 C CA . VAL A 1 317 ? -45.301 -25.268 16.899 1.00 89.88 317 VAL A CA 1
ATOM 2522 C C . VAL A 1 317 ? -44.743 -26.476 17.652 1.00 89.88 317 VAL A C 1
ATOM 2524 O O . VAL A 1 317 ? -45.467 -27.445 17.862 1.00 89.88 317 VAL A O 1
ATOM 2527 N N . GLU A 1 318 ? -43.497 -26.397 18.124 1.00 86.25 318 GLU A N 1
ATOM 2528 C CA . GLU A 1 318 ? -42.833 -27.491 18.849 1.00 86.25 318 GLU A CA 1
ATOM 2529 C C . GLU A 1 318 ? -43.504 -27.795 20.205 1.00 86.25 318 GLU A C 1
ATOM 2531 O O . GLU A 1 318 ? -43.598 -28.948 20.620 1.00 86.25 318 GLU A O 1
ATOM 2536 N N . LEU A 1 319 ? -44.026 -26.766 20.884 1.00 84.62 319 LEU A N 1
ATOM 2537 C CA . LEU A 1 319 ? -44.690 -26.881 22.189 1.00 84.62 319 LEU A CA 1
ATOM 2538 C C . LEU A 1 319 ? -46.215 -27.075 22.114 1.00 84.62 319 LEU A C 1
ATOM 2540 O O . LEU A 1 319 ? -46.870 -27.102 23.164 1.00 84.62 319 LEU A O 1
ATOM 2544 N N . GLY A 1 320 ? -46.787 -27.165 20.907 1.00 88.25 320 GLY A N 1
ATOM 2545 C CA . GLY A 1 320 ? -48.226 -27.343 20.687 1.00 88.25 320 GLY A CA 1
ATOM 2546 C C . GLY A 1 320 ? -49.087 -26.199 21.238 1.00 88.25 320 GLY A C 1
ATOM 2547 O O . GLY A 1 320 ? -50.186 -26.433 21.739 1.00 88.25 320 GLY A O 1
ATOM 2548 N N . VAL A 1 321 ? -48.580 -24.963 21.216 1.00 91.19 321 VAL A N 1
ATOM 2549 C CA . VAL A 1 321 ? -49.264 -23.768 21.744 1.00 91.19 321 VAL A CA 1
ATOM 2550 C C . VAL A 1 321 ? -49.236 -22.617 20.741 1.00 91.19 321 VAL A C 1
ATOM 2552 O O . VAL A 1 321 ? -48.597 -22.695 19.700 1.00 91.19 321 VAL A O 1
ATOM 2555 N N . THR A 1 322 ? -49.942 -21.524 21.032 1.00 90.31 322 THR A N 1
ATOM 2556 C CA . THR A 1 322 ? -49.899 -20.314 20.200 1.00 90.31 322 THR A CA 1
ATOM 2557 C C . THR A 1 322 ? -48.633 -19.494 20.467 1.00 90.31 322 THR A C 1
ATOM 2559 O O . THR A 1 322 ? -48.089 -19.511 21.573 1.00 90.31 322 THR A O 1
ATOM 2562 N N . GLY A 1 323 ? -48.186 -18.710 19.479 1.00 86.88 323 GLY A N 1
ATOM 2563 C CA . GLY A 1 323 ? -47.029 -17.814 19.633 1.00 86.88 323 GLY A CA 1
ATOM 2564 C C . GLY A 1 323 ? -47.181 -16.818 20.788 1.00 86.88 323 GLY A C 1
ATOM 2565 O O . GLY A 1 323 ? -46.242 -16.609 21.552 1.00 86.88 323 GLY A O 1
ATOM 2566 N N . GLU A 1 324 ? -48.386 -16.277 20.992 1.00 86.44 324 GLU A N 1
ATOM 2567 C CA . GLU A 1 324 ? -48.667 -15.384 22.125 1.00 86.44 324 GLU A CA 1
ATOM 2568 C C . GLU A 1 324 ? -48.545 -16.117 23.468 1.00 86.44 324 GLU A C 1
ATOM 2570 O O . GLU A 1 324 ? -48.041 -15.558 24.443 1.00 86.44 324 GLU A O 1
ATOM 2575 N N . ARG A 1 325 ? -48.923 -17.401 23.527 1.00 86.56 325 ARG A N 1
ATOM 2576 C CA . ARG A 1 325 ? -48.735 -18.203 24.738 1.00 86.56 325 ARG A CA 1
ATOM 2577 C C . ARG A 1 325 ? -47.254 -18.435 25.038 1.00 86.56 325 ARG A C 1
ATOM 2579 O O . ARG A 1 325 ? -46.867 -18.337 26.200 1.00 86.56 325 ARG A O 1
ATOM 2586 N N . VAL A 1 326 ? -46.422 -18.682 24.024 1.00 90.38 326 VAL A N 1
ATOM 2587 C CA . VAL A 1 326 ? -44.958 -18.763 24.192 1.00 90.38 326 VAL A CA 1
ATOM 2588 C C . VAL A 1 326 ? -44.390 -17.430 24.676 1.00 90.38 326 VAL A C 1
ATOM 2590 O O . VAL A 1 326 ? -43.597 -17.426 25.612 1.00 90.38 326 VAL A O 1
ATOM 2593 N N . ARG A 1 327 ? -44.847 -16.297 24.127 1.00 91.31 327 ARG A N 1
ATOM 2594 C CA . ARG A 1 327 ? -44.436 -14.954 24.571 1.00 91.31 327 ARG A CA 1
ATOM 2595 C C . ARG A 1 327 ? -44.752 -14.710 26.048 1.00 91.31 327 ARG A C 1
ATOM 2597 O O . ARG A 1 327 ? -43.920 -14.181 26.782 1.00 91.31 327 ARG A O 1
ATOM 2604 N N . GLN A 1 328 ? -45.938 -15.117 26.501 1.00 90.88 328 GLN A N 1
ATOM 2605 C CA . GLN A 1 328 ? -46.322 -15.037 27.914 1.00 90.88 328 GLN A CA 1
ATOM 2606 C C . GLN A 1 328 ? -45.420 -15.903 28.801 1.00 90.88 328 GLN A C 1
ATOM 2608 O O . GLN A 1 328 ? -44.968 -15.436 29.844 1.00 90.88 328 GLN A O 1
ATOM 2613 N N . ILE A 1 329 ? -45.131 -17.141 28.380 1.00 90.38 329 ILE A N 1
ATOM 2614 C CA . ILE A 1 329 ? -44.229 -18.050 29.104 1.00 90.38 329 ILE A CA 1
ATOM 2615 C C . ILE A 1 329 ? -42.817 -17.459 29.173 1.00 90.38 329 ILE A C 1
ATOM 2617 O O . ILE A 1 329 ? -42.222 -17.459 30.246 1.00 90.38 329 ILE A O 1
ATOM 2621 N N . GLN A 1 330 ? -42.310 -16.909 28.066 1.00 91.00 330 GLN A N 1
ATOM 2622 C CA . GLN A 1 330 ? -40.999 -16.264 27.990 1.00 91.00 330 GLN A CA 1
ATOM 2623 C C . GLN A 1 330 ? -40.912 -15.070 28.945 1.00 91.00 330 GLN A C 1
ATOM 2625 O O . GLN A 1 330 ? -39.974 -14.981 29.732 1.00 91.00 330 GLN A O 1
ATOM 2630 N N . LYS A 1 331 ? -41.912 -14.179 28.930 1.00 92.12 331 LYS A N 1
ATOM 2631 C CA . LYS A 1 331 ? -41.950 -13.012 29.820 1.00 92.12 331 LYS A CA 1
ATOM 2632 C C . LYS A 1 331 ? -41.956 -13.427 31.294 1.00 92.12 331 LYS A C 1
ATOM 2634 O O . LYS A 1 331 ? -41.137 -12.932 32.060 1.00 92.12 331 LYS A O 1
ATOM 2639 N N . ALA A 1 332 ? -42.821 -14.372 31.666 1.00 89.06 332 ALA A N 1
ATOM 2640 C CA . ALA A 1 332 ? -42.897 -14.879 33.035 1.00 89.06 332 ALA A CA 1
ATOM 2641 C C . ALA A 1 332 ? -41.601 -15.587 33.470 1.00 89.06 332 ALA A C 1
ATOM 2643 O O . ALA A 1 332 ? -41.194 -15.487 34.624 1.00 89.06 332 ALA A O 1
ATOM 2644 N N . ALA A 1 333 ? -40.935 -16.296 32.553 1.00 89.81 333 ALA A N 1
ATOM 2645 C CA . ALA A 1 333 ? -39.649 -16.935 32.815 1.00 89.81 333 ALA A CA 1
ATOM 2646 C C . ALA A 1 333 ? -38.529 -15.906 33.040 1.00 89.81 333 ALA A C 1
ATOM 2648 O O . ALA A 1 333 ? -37.739 -16.072 33.962 1.00 89.81 333 ALA A O 1
ATOM 2649 N N . ILE A 1 334 ? -38.490 -14.824 32.251 1.00 89.50 334 ILE A N 1
ATOM 2650 C CA . ILE A 1 334 ? -37.525 -13.724 32.417 1.00 89.50 334 ILE A CA 1
ATOM 2651 C C . ILE A 1 334 ? -37.750 -12.984 33.740 1.00 89.50 334 ILE A C 1
ATOM 2653 O O . ILE A 1 334 ? -36.785 -12.673 34.430 1.00 89.50 334 ILE A O 1
ATOM 2657 N N . GLU A 1 335 ? -39.002 -12.707 34.111 1.00 87.62 335 GLU A N 1
ATOM 2658 C CA . GLU A 1 335 ? -39.328 -12.096 35.408 1.00 87.62 335 GLU A CA 1
ATOM 2659 C C . GLU A 1 335 ? -38.868 -12.991 36.566 1.00 87.62 335 GLU A C 1
ATOM 2661 O O . GLU A 1 335 ? -38.181 -12.522 37.468 1.00 87.62 335 GLU A O 1
ATOM 2666 N N . LYS A 1 336 ? -39.125 -14.302 36.484 1.00 85.94 336 LYS A N 1
ATOM 2667 C CA . LYS A 1 336 ? -38.664 -15.262 37.495 1.00 85.94 336 LYS A CA 1
ATOM 2668 C C . LYS A 1 336 ? -37.134 -15.371 37.555 1.00 85.94 336 LYS A C 1
ATOM 2670 O O . LYS A 1 336 ? -36.584 -15.458 38.647 1.00 85.94 336 LYS A O 1
ATOM 2675 N N . LEU A 1 337 ? -36.442 -15.339 36.412 1.00 86.38 337 LEU A N 1
ATOM 2676 C CA . LEU A 1 337 ? -34.975 -15.298 36.370 1.00 86.38 337 LEU A CA 1
ATOM 2677 C C . LEU A 1 337 ? -34.424 -14.031 37.014 1.00 86.38 337 LEU A C 1
ATOM 2679 O O . LEU A 1 337 ? -33.459 -14.119 37.763 1.00 86.38 337 LEU A O 1
ATOM 2683 N N . ARG A 1 338 ? -35.043 -12.870 36.768 1.00 83.94 338 ARG A N 1
ATOM 2684 C CA . ARG A 1 338 ? -34.660 -11.624 37.442 1.00 83.94 338 ARG A CA 1
ATOM 2685 C C . ARG A 1 338 ? -34.797 -11.757 38.950 1.00 83.94 338 ARG A C 1
ATOM 2687 O O . ARG A 1 338 ? -33.864 -11.402 39.648 1.00 83.94 338 ARG A O 1
ATOM 2694 N N . ASP A 1 339 ? -35.891 -12.319 39.449 1.00 81.31 339 ASP A N 1
ATOM 2695 C CA . ASP A 1 339 ? -36.065 -12.504 40.892 1.00 81.31 339 ASP A CA 1
ATOM 2696 C C . ASP A 1 339 ? -35.022 -13.457 41.497 1.00 81.31 339 ASP A C 1
ATOM 2698 O O . ASP A 1 339 ? -34.597 -13.252 42.630 1.00 81.31 339 ASP A O 1
ATOM 2702 N N . ILE A 1 340 ? -34.603 -14.493 40.762 1.00 81.00 340 ILE A N 1
ATOM 2703 C CA . ILE A 1 340 ? -33.570 -15.446 41.204 1.00 81.00 340 ILE A CA 1
ATOM 2704 C C . ILE A 1 340 ? -32.187 -14.783 41.211 1.00 81.00 340 ILE A C 1
ATOM 2706 O O . ILE A 1 340 ? -31.465 -14.893 42.199 1.00 81.00 340 ILE A O 1
ATOM 2710 N N . LEU A 1 341 ? -31.847 -14.069 40.136 1.00 74.50 341 LEU A N 1
ATOM 2711 C CA . LEU A 1 341 ? -30.551 -13.407 39.954 1.00 74.50 341 LEU A CA 1
ATOM 2712 C C . LEU A 1 341 ? -30.407 -12.119 40.776 1.00 74.50 341 LEU A C 1
ATOM 2714 O O . LEU A 1 341 ? -29.297 -11.700 41.043 1.00 74.50 341 LEU A O 1
ATOM 2718 N N . VAL A 1 342 ? -31.507 -11.481 41.185 1.00 66.94 342 VAL A N 1
ATOM 2719 C CA . VAL A 1 342 ? -31.489 -10.323 42.100 1.00 66.94 342 VAL A CA 1
ATOM 2720 C C . VAL A 1 342 ? -31.451 -10.773 43.567 1.00 66.94 342 VAL A C 1
ATOM 2722 O O . VAL A 1 342 ? -30.993 -10.026 44.425 1.00 66.94 342 VAL A O 1
ATOM 2725 N N . LYS A 1 343 ? -31.931 -11.986 43.884 1.00 54.72 343 LYS A N 1
ATOM 2726 C CA . LYS A 1 343 ? -31.886 -12.550 45.247 1.00 54.72 343 LYS A CA 1
ATOM 2727 C C . LYS A 1 343 ? -30.573 -13.253 45.586 1.00 54.72 343 LYS A C 1
ATOM 2729 O O . LYS A 1 343 ? -30.281 -13.398 46.770 1.00 54.72 343 LYS A O 1
ATOM 2734 N N . LYS A 1 344 ? -29.801 -13.694 44.591 1.00 43.44 344 LYS A N 1
ATOM 2735 C CA . LYS A 1 344 ? -28.384 -14.028 44.763 1.00 43.44 344 LYS A CA 1
ATOM 2736 C C . LYS A 1 344 ? -27.582 -12.743 44.541 1.00 43.44 344 LYS A C 1
ATOM 2738 O O . LYS A 1 344 ? -27.691 -12.189 43.453 1.00 43.44 344 LYS A O 1
ATOM 2743 N N . PRO A 1 345 ? -26.804 -12.245 45.514 1.00 43.28 345 PRO A N 1
ATOM 2744 C CA . PRO A 1 345 ? -25.756 -11.294 45.180 1.00 43.28 345 PRO A CA 1
ATOM 2745 C C . PRO A 1 345 ? -24.829 -11.997 44.186 1.00 43.28 345 PRO A C 1
ATOM 2747 O O . PRO A 1 345 ? -24.490 -13.169 44.379 1.00 43.28 345 PRO A O 1
ATOM 2750 N N . THR A 1 346 ? -24.477 -11.322 43.095 1.00 41.34 346 THR A N 1
ATOM 2751 C CA . THR A 1 346 ? -23.531 -11.889 42.128 1.00 41.34 346 THR A CA 1
ATOM 2752 C C . THR A 1 346 ? -22.238 -12.234 42.868 1.00 41.34 346 THR A C 1
ATOM 2754 O O . THR A 1 346 ? -21.790 -11.494 43.740 1.00 41.34 346 THR A O 1
ATOM 2757 N N . SER A 1 347 ? -21.627 -13.377 42.568 1.00 42.16 347 SER A N 1
ATOM 2758 C CA . SER A 1 347 ? -20.486 -13.937 43.319 1.00 42.16 347 SER A CA 1
ATOM 2759 C C . SER A 1 347 ? -19.245 -13.024 43.405 1.00 42.16 347 SER A C 1
ATOM 2761 O O . SER A 1 347 ? -18.350 -13.277 44.209 1.00 42.16 347 SER A O 1
ATOM 2763 N N . HIS A 1 348 ? -19.190 -11.947 42.614 1.00 40.00 348 HIS A N 1
ATOM 2764 C CA . HIS A 1 348 ? -18.166 -10.896 42.696 1.00 40.00 348 HIS A CA 1
ATOM 2765 C C . HIS A 1 348 ? -18.531 -9.741 43.648 1.00 40.00 348 HIS A C 1
ATOM 2767 O O . HIS A 1 348 ? -17.646 -9.019 44.098 1.00 40.00 348 HIS A O 1
ATOM 2773 N N . GLU A 1 349 ? -19.807 -9.566 43.996 1.00 43.03 349 GLU A N 1
ATOM 2774 C CA . GLU A 1 349 ? -20.255 -8.591 44.998 1.00 43.03 349 GLU A CA 1
ATOM 2775 C C . GLU A 1 349 ? -19.976 -9.080 46.431 1.00 43.03 349 GLU A C 1
ATOM 2777 O O . GLU A 1 349 ? -19.775 -8.266 47.331 1.00 43.03 349 GLU A O 1
ATOM 2782 N N . GLU A 1 350 ? -19.877 -10.397 46.654 1.00 39.09 350 GLU A N 1
ATOM 2783 C CA . GLU A 1 350 ? -19.664 -10.981 47.989 1.00 39.09 350 GLU A CA 1
ATOM 2784 C C . GLU A 1 350 ? -18.214 -10.923 48.499 1.00 39.09 350 GLU A C 1
ATOM 2786 O O . GLU A 1 350 ? -17.987 -11.159 49.685 1.00 39.09 350 GLU A O 1
ATOM 2791 N N . GLN A 1 351 ? -17.210 -10.584 47.681 1.00 40.75 351 GLN A N 1
ATOM 2792 C CA . GLN A 1 351 ? -15.820 -10.563 48.172 1.00 40.75 351 GLN A CA 1
ATOM 2793 C C . GLN A 1 351 ? -15.419 -9.286 48.922 1.00 40.75 351 GLN A C 1
ATOM 2795 O O . GLN A 1 351 ? -14.396 -9.283 49.612 1.00 40.75 351 GLN A O 1
ATOM 2800 N N . VAL A 1 352 ? -16.242 -8.234 48.899 1.00 42.28 352 VAL A N 1
ATOM 2801 C CA . VAL A 1 352 ? -16.037 -7.059 49.756 1.00 42.28 352 VAL A CA 1
ATOM 2802 C C . VAL A 1 352 ? -17.178 -6.961 50.763 1.00 42.28 352 VAL A C 1
ATOM 2804 O O . VAL A 1 352 ? -18.004 -6.055 50.715 1.00 42.28 352 VAL A O 1
ATOM 2807 N N . 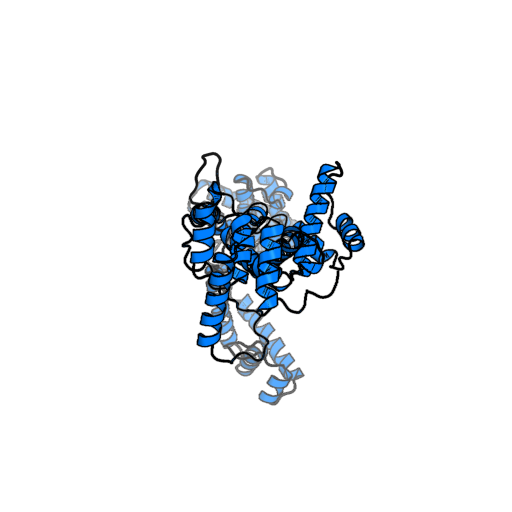ILE A 1 353 ? -17.232 -7.909 51.703 1.00 41.94 353 ILE A N 1
ATOM 2808 C CA . ILE A 1 353 ? -18.109 -7.803 52.875 1.00 41.94 353 ILE A CA 1
ATOM 2809 C C . ILE A 1 353 ? -17.640 -6.595 53.697 1.00 41.94 353 ILE A C 1
ATOM 2811 O O . ILE A 1 353 ? -16.682 -6.663 54.469 1.00 41.94 353 ILE A O 1
ATOM 2815 N N . TRP A 1 354 ? -18.307 -5.458 53.510 1.00 50.41 354 TRP A N 1
ATOM 2816 C CA . TRP A 1 354 ? -18.232 -4.335 54.431 1.00 50.41 354 TRP A CA 1
ATOM 2817 C C . TRP A 1 354 ? -19.104 -4.689 55.633 1.00 50.41 354 TRP A C 1
ATOM 2819 O O . TRP A 1 354 ? -20.329 -4.661 55.533 1.00 50.41 354 TRP A O 1
ATOM 2829 N N . GLU A 1 355 ? -18.495 -5.018 56.773 1.00 47.94 355 GLU A N 1
ATOM 2830 C CA . GLU A 1 355 ? -19.240 -5.145 58.028 1.00 47.94 355 GLU A CA 1
ATOM 2831 C C . GLU A 1 355 ? -19.929 -3.803 58.335 1.00 47.94 355 GLU A C 1
ATOM 2833 O O . GLU A 1 355 ? -19.307 -2.798 58.709 1.00 47.94 355 GLU A O 1
ATOM 2838 N N . ASN A 1 356 ? -21.240 -3.764 58.114 1.00 56.78 356 ASN A N 1
ATOM 2839 C CA . ASN A 1 356 ? -22.102 -2.660 58.494 1.00 56.78 356 ASN A CA 1
ATOM 2840 C C . ASN A 1 356 ? -22.985 -3.120 59.654 1.00 56.78 356 ASN A C 1
ATOM 2842 O O . ASN A 1 356 ? -23.648 -4.147 59.527 1.00 56.78 356 ASN A O 1
ATOM 2846 N N . PRO A 1 357 ? -23.039 -2.369 60.769 1.00 59.09 357 PRO A N 1
ATOM 2847 C CA . PRO A 1 357 ? -24.065 -2.588 61.781 1.00 59.09 357 PRO A CA 1
ATOM 2848 C C . PRO A 1 357 ? -25.453 -2.490 61.133 1.00 59.09 357 PRO A C 1
ATOM 2850 O O . PRO A 1 357 ? -25.687 -1.557 60.362 1.00 59.09 357 PRO A O 1
ATOM 2853 N N . GLU A 1 358 ? -26.369 -3.404 61.462 1.00 57.12 358 GLU A N 1
ATOM 2854 C CA . GLU A 1 358 ? -27.723 -3.467 60.872 1.00 57.12 358 GLU A CA 1
ATOM 2855 C C . GLU A 1 358 ? -28.482 -2.123 60.965 1.00 57.12 358 GLU A C 1
ATOM 2857 O O . GLU A 1 358 ? -29.157 -1.709 60.018 1.00 57.12 358 GLU A O 1
ATOM 2862 N N . ASP A 1 359 ? -28.272 -1.376 62.057 1.00 62.31 359 ASP A N 1
ATOM 2863 C CA . ASP A 1 359 ? -28.843 -0.039 62.302 1.00 62.31 359 ASP A CA 1
ATOM 2864 C C . ASP A 1 359 ? -28.408 1.004 61.244 1.00 62.31 359 ASP A C 1
ATOM 2866 O O . ASP A 1 359 ? -29.169 1.890 60.836 1.00 62.31 359 ASP A O 1
ATOM 2870 N N . PHE A 1 360 ? -27.186 0.878 60.710 1.00 69.06 360 PHE A N 1
ATOM 2871 C CA . PHE A 1 360 ? -26.674 1.782 59.679 1.00 69.06 360 PHE A CA 1
ATOM 2872 C C . PHE A 1 360 ? -27.393 1.566 58.343 1.00 69.06 360 PHE A C 1
ATOM 2874 O O . PHE A 1 360 ? -27.833 2.533 57.717 1.00 69.06 360 PHE A O 1
ATOM 2881 N N . THR A 1 361 ? -27.546 0.310 57.918 1.00 69.06 361 THR A N 1
ATOM 2882 C CA . THR A 1 361 ? -28.219 -0.039 56.658 1.00 69.06 361 THR A CA 1
ATOM 2883 C C . THR A 1 361 ? -29.699 0.324 56.680 1.00 69.06 361 THR A C 1
ATOM 2885 O O . THR A 1 361 ? -30.205 0.867 55.696 1.00 69.06 361 THR A O 1
ATOM 2888 N N . GLU A 1 362 ? -30.381 0.116 57.811 1.00 75.31 362 GLU A N 1
ATOM 2889 C CA . GLU A 1 362 ? -31.788 0.493 57.953 1.00 75.31 362 GLU A CA 1
ATOM 2890 C C . GLU A 1 362 ? -31.965 2.017 57.880 1.00 75.31 362 GLU A C 1
ATOM 2892 O O . GLU A 1 362 ? -32.837 2.518 57.168 1.00 75.31 362 GLU A O 1
ATOM 2897 N N . THR A 1 363 ? -31.101 2.777 58.556 1.00 78.25 363 THR A N 1
ATOM 2898 C CA . THR A 1 363 ? -31.172 4.244 58.565 1.00 78.25 363 THR A CA 1
ATOM 2899 C C . THR A 1 363 ? -30.894 4.843 57.185 1.00 78.25 363 THR A C 1
ATOM 2901 O O . THR A 1 363 ? -31.603 5.752 56.754 1.00 78.25 363 THR A O 1
ATOM 2904 N N . VAL A 1 364 ? -29.898 4.321 56.463 1.00 81.56 364 VAL A N 1
ATOM 2905 C CA . VAL A 1 364 ? -29.543 4.798 55.118 1.00 81.56 364 VAL A CA 1
ATOM 2906 C C . VAL A 1 364 ? -30.617 4.449 54.084 1.00 81.56 364 VAL A C 1
ATOM 2908 O O . VAL A 1 364 ? -30.912 5.285 53.234 1.00 81.56 364 VAL A O 1
ATOM 2911 N N . SER A 1 365 ? -31.271 3.285 54.203 1.00 82.31 365 SER A N 1
ATOM 2912 C CA . SER A 1 365 ? -32.352 2.863 53.292 1.00 82.31 365 SER A CA 1
ATOM 2913 C C . SER A 1 365 ? -33.569 3.802 53.274 1.00 82.31 365 SER A C 1
ATOM 2915 O O . SER A 1 365 ? -34.343 3.800 52.319 1.00 82.31 365 SER A O 1
ATOM 2917 N N . LYS A 1 366 ? -33.733 4.644 54.306 1.00 84.06 366 LYS A N 1
ATOM 2918 C CA . LYS A 1 366 ? -34.819 5.636 54.402 1.00 84.06 366 LYS A CA 1
ATOM 2919 C C . LYS A 1 366 ? -34.595 6.855 53.495 1.00 84.06 366 LYS A C 1
ATOM 2921 O O . LYS A 1 366 ? -35.517 7.650 53.313 1.00 84.06 366 LYS A O 1
ATOM 2926 N N . ILE A 1 367 ? -33.401 7.026 52.920 1.00 83.75 367 ILE A N 1
ATOM 2927 C CA . ILE A 1 367 ? -33.080 8.115 51.987 1.00 83.75 367 ILE A CA 1
ATOM 2928 C C . ILE A 1 367 ? -33.087 7.581 50.548 1.00 83.75 367 ILE A C 1
ATOM 2930 O O . ILE A 1 367 ? -32.453 6.572 50.281 1.00 83.75 367 ILE A O 1
ATOM 2934 N N . PRO A 1 368 ? -33.719 8.267 49.574 1.00 86.44 368 PRO A N 1
ATOM 2935 C CA . PRO A 1 368 ? -33.646 7.857 48.175 1.00 86.44 368 PRO A CA 1
ATOM 2936 C C . PRO A 1 368 ? -32.197 7.771 47.648 1.00 86.44 368 PRO A C 1
ATOM 2938 O O . PRO A 1 368 ? -31.420 8.701 47.891 1.00 86.44 368 PRO A O 1
ATOM 2941 N N . PRO A 1 369 ? -31.851 6.768 46.814 1.00 83.88 369 PRO A N 1
ATOM 2942 C CA . PRO A 1 369 ? -30.474 6.503 46.377 1.00 83.88 369 PRO A CA 1
ATOM 2943 C C . PRO A 1 369 ? -29.739 7.710 45.781 1.00 83.88 369 PRO A C 1
ATOM 2945 O O . PRO A 1 369 ? -28.579 7.955 46.094 1.00 83.88 369 PRO A O 1
ATOM 2948 N N . LEU A 1 370 ? -30.415 8.498 44.936 1.00 86.00 370 LEU A N 1
ATOM 2949 C CA . LEU A 1 370 ? -29.823 9.690 44.310 1.00 86.00 370 LEU A CA 1
ATOM 2950 C C . LEU A 1 370 ? -29.526 10.793 45.335 1.00 86.00 370 LEU A C 1
ATOM 2952 O O . LEU A 1 370 ? -28.456 11.389 45.299 1.00 86.00 370 LEU A O 1
ATOM 2956 N N . LYS A 1 371 ? -30.435 11.013 46.293 1.00 87.00 371 LYS A N 1
ATOM 2957 C CA . LYS A 1 371 ? -30.224 11.995 47.365 1.00 87.00 371 LYS A CA 1
ATOM 2958 C C . LYS A 1 371 ? -29.089 11.574 48.294 1.00 87.00 371 LYS A C 1
ATOM 2960 O O . LYS A 1 371 ? -28.342 12.427 48.762 1.00 87.00 371 LYS A O 1
ATOM 2965 N N . TYR A 1 372 ? -28.957 10.274 48.556 1.00 90.06 372 TYR A N 1
ATOM 2966 C CA . TYR A 1 372 ? -27.860 9.746 49.360 1.00 90.06 372 TYR A CA 1
ATOM 2967 C C . TYR A 1 372 ? -26.505 9.947 48.669 1.00 90.06 372 TYR A C 1
ATOM 2969 O O . TYR A 1 372 ? -25.560 10.404 49.306 1.00 90.06 372 TYR A O 1
ATOM 2977 N N . ILE A 1 373 ? -26.424 9.692 47.359 1.00 89.44 373 ILE A N 1
ATOM 2978 C CA . ILE A 1 373 ? -25.217 9.950 46.559 1.00 89.44 373 ILE A CA 1
ATOM 2979 C C . ILE A 1 373 ? -24.784 11.418 46.677 1.00 89.44 373 ILE A C 1
ATOM 2981 O O . ILE A 1 373 ? -23.627 11.690 47.002 1.00 89.44 373 ILE A O 1
ATOM 2985 N N . ASP A 1 374 ? -25.708 12.360 46.475 1.00 89.25 374 ASP A N 1
ATOM 2986 C CA . ASP A 1 374 ? -25.409 13.793 46.565 1.00 89.25 374 ASP A CA 1
ATOM 2987 C C . ASP A 1 374 ? -24.959 14.196 47.976 1.00 89.25 374 ASP A C 1
ATOM 2989 O O . ASP A 1 374 ? -24.021 14.979 48.141 1.00 89.25 374 ASP A O 1
ATOM 2993 N N . LEU A 1 375 ? -25.599 13.645 49.011 1.00 90.88 375 LEU A N 1
ATOM 2994 C CA . LEU A 1 375 ? -25.229 13.874 50.407 1.00 90.88 375 LEU A CA 1
ATOM 2995 C C . LEU A 1 375 ? -23.791 13.414 50.667 1.00 90.88 375 LEU A C 1
ATOM 2997 O O . LEU A 1 375 ? -22.996 14.189 51.198 1.00 90.88 375 LEU A O 1
ATOM 3001 N N . VAL A 1 376 ? -23.435 12.195 50.253 1.00 91.75 376 VAL A N 1
ATOM 3002 C CA . VAL A 1 376 ? -22.088 11.648 50.460 1.00 91.75 376 VAL A CA 1
ATOM 3003 C C . VAL A 1 376 ? -21.034 12.462 49.711 1.00 91.75 376 VAL A C 1
ATOM 3005 O O . VAL A 1 376 ? -19.998 12.779 50.290 1.00 91.75 376 VAL A O 1
ATOM 3008 N N . LEU A 1 377 ? -21.286 12.853 48.458 1.00 90.94 377 LEU A N 1
ATOM 3009 C CA . LEU A 1 377 ? -20.335 13.663 47.689 1.00 90.94 377 LEU A CA 1
ATOM 3010 C C . LEU A 1 377 ? -20.083 15.028 48.340 1.00 90.94 377 LEU A C 1
ATOM 3012 O O . LEU A 1 377 ? -18.931 15.445 48.461 1.00 90.94 377 LEU A O 1
ATOM 3016 N N . ASN A 1 378 ? -21.141 15.697 48.805 1.00 90.75 378 ASN A N 1
ATOM 3017 C CA . ASN A 1 378 ? -21.021 16.963 49.530 1.00 90.75 378 ASN A CA 1
ATOM 3018 C C . ASN A 1 378 ? -20.312 16.788 50.881 1.00 90.75 378 ASN A C 1
ATOM 3020 O O . ASN A 1 378 ? -19.494 17.623 51.269 1.00 90.75 378 ASN A O 1
ATOM 3024 N N . PHE A 1 379 ? -20.594 15.691 51.586 1.00 92.00 379 PHE A N 1
ATOM 3025 C CA . PHE A 1 379 ? -19.942 15.367 52.848 1.00 92.00 379 PHE A CA 1
ATOM 3026 C C . PHE A 1 379 ? -18.436 15.169 52.654 1.00 92.00 379 PHE A C 1
ATOM 3028 O O . PHE A 1 379 ? -17.646 15.859 53.295 1.00 92.00 379 PHE A O 1
ATOM 3035 N N . VAL A 1 380 ? -18.022 14.309 51.721 1.00 90.19 380 VAL A N 1
ATOM 3036 C CA . VAL A 1 380 ? -16.598 14.061 51.450 1.00 90.19 380 VAL A CA 1
ATOM 3037 C C . VAL A 1 380 ? -15.901 15.336 50.969 1.00 90.19 380 VAL A C 1
ATOM 3039 O O . VAL A 1 380 ? -14.838 15.657 51.489 1.00 90.19 380 VAL A O 1
ATOM 3042 N N . ALA A 1 381 ? -16.529 16.117 50.080 1.00 89.06 381 ALA A N 1
ATOM 3043 C CA . ALA A 1 381 ? -16.021 17.424 49.644 1.00 89.06 381 ALA A CA 1
ATOM 3044 C C . ALA A 1 381 ? -15.708 18.354 50.832 1.00 89.06 381 ALA A C 1
ATOM 3046 O O . ALA A 1 381 ? -14.626 18.940 50.903 1.00 89.06 381 ALA A O 1
ATOM 3047 N N . SER A 1 382 ? -16.627 18.441 51.802 1.00 88.94 382 SER A N 1
ATOM 3048 C CA . SER A 1 382 ? -16.450 19.276 52.996 1.00 88.94 382 SER A CA 1
ATOM 3049 C C . SER A 1 382 ? -15.303 18.811 53.898 1.00 88.94 382 SER A C 1
ATOM 3051 O O . SER A 1 382 ? -14.610 19.639 54.485 1.00 88.94 382 SER A O 1
ATOM 3053 N N . GLN A 1 383 ? -15.072 17.497 53.985 1.00 86.12 383 GLN A N 1
ATOM 3054 C CA . GLN A 1 383 ? -14.039 16.913 54.843 1.00 86.12 383 GLN A CA 1
ATOM 3055 C C . GLN A 1 383 ? -12.642 17.000 54.221 1.00 86.12 383 GLN A C 1
ATOM 3057 O O . GLN A 1 383 ? -11.655 17.103 54.946 1.00 86.12 383 GLN A O 1
ATOM 3062 N N . THR A 1 384 ? -12.543 16.979 52.889 1.00 83.44 384 THR A N 1
ATOM 3063 C CA . THR A 1 384 ? -11.259 17.012 52.169 1.00 83.44 384 THR A CA 1
ATOM 3064 C C . THR A 1 384 ? -10.892 18.405 51.648 1.00 83.44 384 THR A C 1
ATOM 3066 O O . THR A 1 384 ? -9.786 18.600 51.145 1.00 83.44 384 THR A O 1
ATOM 3069 N N . GLY A 1 385 ? -11.790 19.390 51.783 1.00 83.88 385 GLY A N 1
ATOM 3070 C CA . GLY A 1 385 ? -11.590 20.753 51.281 1.00 83.88 385 GLY A CA 1
ATOM 3071 C C . GLY A 1 385 ? -11.610 20.844 49.751 1.00 83.88 385 GLY A C 1
ATOM 3072 O O . GLY A 1 385 ? -10.975 21.729 49.179 1.00 83.88 385 GLY A O 1
ATOM 3073 N N . ARG A 1 386 ? -12.297 19.907 49.088 1.00 84.56 386 ARG A N 1
ATOM 3074 C CA . ARG A 1 386 ? -12.429 19.812 47.625 1.00 84.56 386 ARG A CA 1
ATOM 3075 C C . ARG A 1 386 ? -13.838 20.207 47.184 1.00 84.56 386 ARG A C 1
ATOM 3077 O O . ARG A 1 386 ? -14.757 20.278 47.994 1.00 84.56 386 ARG A O 1
ATOM 3084 N N . SER A 1 387 ? -14.027 20.445 45.891 1.00 87.25 387 SER A N 1
ATOM 3085 C CA . SER A 1 387 ? -15.354 20.617 45.298 1.00 87.25 387 SER A CA 1
ATOM 3086 C C . SER A 1 387 ? -15.914 19.278 44.802 1.00 87.25 387 SER A C 1
ATOM 3088 O O . SER A 1 387 ? -15.169 18.367 44.450 1.00 87.25 387 SER A O 1
ATOM 3090 N N . VAL A 1 388 ? -17.240 19.154 44.695 1.00 85.69 388 VAL A N 1
ATOM 3091 C CA . VAL A 1 388 ? -17.870 17.950 44.111 1.00 85.69 388 VAL A CA 1
ATOM 3092 C C . VAL A 1 388 ? -17.445 17.734 42.647 1.00 85.69 388 VAL A C 1
ATOM 3094 O O . VAL A 1 388 ? -17.315 16.596 42.197 1.00 85.69 388 VAL A O 1
ATOM 3097 N N . GLN A 1 389 ? -17.163 18.818 41.915 1.00 85.06 389 GLN A N 1
ATOM 3098 C CA . GLN A 1 389 ? -16.704 18.769 40.521 1.00 85.06 389 GLN A CA 1
ATOM 3099 C C . GLN A 1 389 ? -15.325 18.106 40.389 1.00 85.06 389 GLN A C 1
ATOM 3101 O O . GLN A 1 389 ? -15.070 17.405 39.408 1.00 85.06 389 GLN A O 1
ATOM 3106 N N . ASP A 1 390 ? -14.467 18.232 41.406 1.00 84.25 390 ASP A N 1
ATOM 3107 C CA . ASP A 1 390 ? -13.152 17.582 41.429 1.00 84.25 390 ASP A CA 1
ATOM 3108 C C . ASP A 1 390 ? -13.293 16.054 41.382 1.00 84.25 390 ASP A C 1
ATOM 3110 O O . ASP A 1 390 ? -12.572 15.362 40.653 1.00 84.25 390 ASP A O 1
ATOM 3114 N N . PHE A 1 391 ? -14.293 15.502 42.076 1.00 82.75 391 PHE A N 1
ATOM 3115 C CA . PHE A 1 391 ? -14.578 14.068 42.047 1.00 82.75 391 PHE A CA 1
ATOM 3116 C C . PHE A 1 391 ? -15.089 13.594 40.680 1.00 82.75 391 PHE A C 1
ATOM 3118 O O . PHE A 1 391 ? -14.799 12.464 40.284 1.00 82.75 391 PHE A O 1
ATOM 3125 N N . GLN A 1 392 ? -15.752 14.465 39.921 1.00 83.44 392 GLN A N 1
ATOM 3126 C CA . GLN A 1 392 ? -16.291 14.176 38.588 1.00 83.44 392 GLN A CA 1
ATOM 3127 C C . GLN A 1 392 ? -15.263 14.340 37.454 1.00 83.44 392 GLN A C 1
ATOM 3129 O O . GLN A 1 392 ? -15.463 13.807 36.364 1.00 83.44 392 GLN A O 1
ATOM 3134 N N . GLY A 1 393 ? -14.144 15.028 37.700 1.00 78.44 393 GLY A N 1
ATOM 3135 C CA . GLY A 1 393 ? -13.063 15.195 36.724 1.00 78.44 393 GLY A CA 1
ATOM 3136 C C . GLY A 1 393 ? -12.283 13.908 36.413 1.00 78.44 393 GLY A C 1
ATOM 3137 O O . GLY A 1 393 ? -12.495 12.860 37.023 1.00 78.44 393 GLY A O 1
ATOM 3138 N N . LYS A 1 394 ? -11.323 13.983 35.479 1.00 75.81 394 LYS A N 1
ATOM 3139 C CA . LYS A 1 394 ? -10.416 12.870 35.102 1.00 75.81 394 LYS A CA 1
ATOM 3140 C C . LYS A 1 394 ? -8.985 13.010 35.640 1.00 75.81 394 LYS A C 1
ATOM 3142 O O . LYS A 1 394 ? -8.112 12.244 35.244 1.00 75.81 394 LYS A O 1
ATOM 3147 N N . ASP A 1 395 ? -8.754 13.960 36.545 1.00 79.12 395 ASP A N 1
ATOM 3148 C CA . ASP A 1 395 ? -7.442 14.178 37.162 1.00 79.12 395 ASP A CA 1
ATOM 3149 C C . ASP A 1 395 ? -6.934 12.910 37.879 1.00 79.12 395 ASP A C 1
ATOM 3151 O O . ASP A 1 395 ? -7.725 12.185 38.496 1.00 79.12 395 ASP A O 1
ATOM 3155 N N . LYS A 1 396 ? -5.631 12.643 37.765 1.00 77.88 396 LYS A N 1
ATOM 3156 C CA . LYS A 1 396 ? -4.925 11.483 38.319 1.00 77.88 396 LYS A CA 1
ATOM 3157 C C . LYS A 1 396 ? -4.107 11.819 39.577 1.00 77.88 396 LYS A C 1
ATOM 3159 O O . LYS A 1 396 ? -3.344 10.965 40.020 1.00 77.88 396 LYS A O 1
ATOM 3164 N N . ASP A 1 397 ? -4.264 13.013 40.160 1.00 85.00 397 ASP A N 1
ATOM 3165 C CA . ASP A 1 397 ? -3.674 13.358 41.463 1.00 85.00 397 ASP A CA 1
ATOM 3166 C C . ASP A 1 397 ? -3.971 12.276 42.521 1.00 85.00 397 ASP A C 1
ATOM 3168 O O . ASP A 1 397 ? -5.125 11.908 42.757 1.00 85.00 397 ASP A O 1
ATOM 3172 N N . ALA A 1 398 ? -2.921 11.766 43.172 1.00 80.69 398 ALA A N 1
ATOM 3173 C CA . ALA A 1 398 ? -2.999 10.613 44.066 1.00 80.69 398 ALA A CA 1
ATOM 3174 C C . ALA A 1 398 ? -3.949 10.848 45.251 1.00 80.69 398 ALA A C 1
ATOM 3176 O O . ALA A 1 398 ? -4.712 9.953 45.613 1.00 80.69 398 ALA A O 1
ATOM 3177 N N . LYS A 1 399 ? -3.952 12.065 45.817 1.00 83.75 399 LYS A N 1
ATOM 3178 C CA . LYS A 1 399 ? -4.868 12.432 46.912 1.00 83.75 399 LYS A CA 1
ATOM 3179 C C . LYS A 1 399 ? -6.321 12.436 46.453 1.00 83.75 399 LYS A C 1
ATOM 3181 O O . LYS A 1 399 ? -7.202 11.952 47.146 1.00 83.75 399 LYS A O 1
ATOM 3186 N N . LEU A 1 400 ? -6.564 12.942 45.251 1.00 85.69 400 LEU A N 1
ATOM 3187 C CA . LEU A 1 400 ? -7.901 13.058 44.692 1.00 85.69 400 LEU A CA 1
ATOM 3188 C C . LEU A 1 400 ? -8.465 11.682 44.289 1.00 85.69 400 LEU A C 1
ATOM 3190 O O . LEU A 1 400 ? -9.656 11.417 44.453 1.00 85.69 400 LEU A O 1
ATOM 3194 N N . VAL A 1 401 ? -7.612 10.772 43.810 1.00 85.81 401 VAL A N 1
ATOM 3195 C CA . VAL A 1 401 ? -7.979 9.365 43.572 1.00 85.81 401 VAL A CA 1
ATOM 3196 C C . VAL A 1 401 ? -8.385 8.669 44.875 1.00 85.81 401 VAL A C 1
ATOM 3198 O O . VAL A 1 401 ? -9.357 7.913 44.876 1.00 85.81 401 VAL A O 1
ATOM 3201 N N . GLU A 1 402 ? -7.688 8.945 45.978 1.00 87.44 402 GLU A N 1
ATOM 3202 C CA . GLU A 1 402 ? -8.034 8.422 47.302 1.00 87.44 402 GLU A CA 1
ATOM 3203 C C . GLU A 1 402 ? -9.371 8.976 47.810 1.00 87.44 402 GLU A C 1
ATOM 3205 O O . GLU A 1 402 ? -10.237 8.194 48.199 1.00 87.44 402 GLU A O 1
ATOM 3210 N N . ASP A 1 403 ? -9.586 10.291 47.722 1.00 88.94 403 ASP A N 1
ATOM 3211 C CA . ASP A 1 403 ? -10.844 10.928 48.130 1.00 88.94 403 ASP A CA 1
ATOM 3212 C C . ASP A 1 403 ? -12.047 10.377 47.340 1.00 88.94 403 ASP A C 1
ATOM 3214 O O . ASP A 1 403 ? -13.108 10.106 47.908 1.00 88.94 403 ASP A O 1
ATOM 3218 N N . ARG A 1 404 ? -11.873 10.127 46.032 1.00 90.31 404 ARG A N 1
ATOM 3219 C CA . ARG A 1 404 ? -12.882 9.441 45.203 1.00 90.31 404 ARG A CA 1
ATOM 3220 C C . ARG A 1 404 ? -13.141 8.018 45.687 1.00 90.31 404 ARG A C 1
ATOM 3222 O O . ARG A 1 404 ? -14.294 7.607 45.730 1.00 90.31 404 ARG A O 1
ATOM 3229 N N . GLY A 1 405 ? -12.100 7.277 46.064 1.00 88.94 405 GLY A N 1
ATOM 3230 C CA . GLY A 1 405 ? -12.250 5.939 46.634 1.00 88.94 405 GLY A CA 1
ATOM 3231 C C . GLY A 1 405 ? -13.038 5.949 47.946 1.00 88.94 405 GLY A C 1
ATOM 3232 O O . GLY A 1 405 ? -13.912 5.103 48.146 1.00 88.94 405 GLY A O 1
ATOM 3233 N N . ILE A 1 406 ? -12.784 6.929 48.818 1.00 90.38 406 ILE A N 1
ATOM 3234 C CA . ILE A 1 406 ? -13.537 7.122 50.065 1.00 90.38 406 ILE A CA 1
ATOM 3235 C C . ILE A 1 406 ? -15.010 7.416 49.752 1.00 90.38 406 ILE A C 1
ATOM 3237 O O . ILE A 1 406 ? -15.891 6.775 50.325 1.00 90.38 406 ILE A O 1
ATOM 3241 N N . ALA A 1 407 ? -15.288 8.319 48.805 1.00 91.00 407 ALA A N 1
ATOM 3242 C CA . ALA A 1 407 ? -16.650 8.621 48.367 1.00 91.00 407 ALA A CA 1
ATOM 3243 C C . ALA A 1 407 ? -17.362 7.389 47.788 1.00 91.00 407 ALA A C 1
ATOM 3245 O O . ALA A 1 407 ? -18.467 7.076 48.224 1.00 91.00 407 ALA A O 1
ATOM 3246 N N . SER A 1 408 ? -16.718 6.646 46.880 1.00 89.44 408 SER A N 1
ATOM 3247 C CA . SER A 1 408 ? -17.240 5.384 46.333 1.00 89.44 408 SER A CA 1
ATOM 3248 C C . SER A 1 408 ? -17.603 4.396 47.442 1.00 89.44 408 SER A C 1
ATOM 3250 O O . SER A 1 408 ? -18.688 3.820 47.418 1.00 89.44 408 SER A O 1
ATOM 3252 N N . SER A 1 409 ? -16.733 4.258 48.446 1.00 88.19 409 SER A N 1
ATOM 3253 C CA . SER A 1 409 ? -16.933 3.342 49.576 1.00 88.19 409 SER A CA 1
ATOM 3254 C C . SER A 1 409 ? -18.119 3.745 50.452 1.00 88.19 409 SER A C 1
ATOM 3256 O O . SER A 1 409 ? -18.901 2.890 50.850 1.00 88.19 409 SER A O 1
ATOM 3258 N N . LEU A 1 410 ? -18.291 5.041 50.730 1.00 89.25 410 LEU A N 1
ATOM 3259 C CA . LEU A 1 410 ? -19.408 5.550 51.534 1.00 89.25 410 LEU A CA 1
ATOM 3260 C C . LEU A 1 410 ? -20.747 5.516 50.778 1.00 89.25 410 LEU A C 1
ATOM 3262 O O . LEU A 1 410 ? -21.786 5.233 51.379 1.00 89.25 410 LEU A O 1
ATOM 3266 N N . ILE A 1 411 ? -20.730 5.766 49.464 1.00 90.00 411 ILE A N 1
ATOM 3267 C CA . ILE A 1 411 ? -21.907 5.647 48.592 1.00 90.00 411 ILE A CA 1
ATOM 3268 C C . ILE A 1 411 ? -22.382 4.189 48.537 1.00 90.00 411 ILE A C 1
ATOM 3270 O O . ILE A 1 411 ? -23.583 3.928 48.609 1.00 90.00 411 ILE A O 1
ATOM 3274 N N . HIS A 1 412 ? -21.444 3.244 48.444 1.00 87.56 412 HIS A N 1
ATOM 3275 C CA . HIS A 1 412 ? -21.735 1.814 48.362 1.00 87.56 412 HIS A CA 1
ATOM 3276 C C . HIS A 1 412 ? -22.408 1.246 49.625 1.00 87.56 412 HIS A C 1
ATOM 3278 O O . HIS A 1 412 ? -23.003 0.178 49.572 1.00 87.56 412 HIS A O 1
ATOM 3284 N N . LEU A 1 413 ? -22.399 1.974 50.750 1.00 84.88 413 LEU A N 1
ATOM 3285 C CA . LEU A 1 413 ? -23.100 1.546 51.967 1.00 84.88 413 LEU A CA 1
ATOM 3286 C C . LEU A 1 413 ? -24.636 1.565 51.833 1.00 84.88 413 LEU A C 1
ATOM 3288 O O . LEU A 1 413 ? -25.322 1.046 52.713 1.00 84.88 413 LEU A O 1
ATOM 3292 N N . HIS A 1 414 ? -25.185 2.174 50.777 1.00 83.06 414 HIS A N 1
ATOM 3293 C CA . HIS A 1 414 ? -26.621 2.177 50.518 1.00 83.06 414 HIS A CA 1
ATOM 3294 C C . HIS A 1 414 ? -27.045 0.918 49.735 1.00 83.06 414 HIS A C 1
ATOM 3296 O O . HIS A 1 414 ? -26.584 0.734 48.608 1.00 83.06 414 HIS A O 1
ATOM 3302 N N . PRO A 1 415 ? -28.001 0.111 50.238 1.00 76.50 415 PRO A N 1
ATOM 3303 C CA . PRO A 1 415 ? -28.318 -1.210 49.677 1.00 76.50 415 PRO A CA 1
ATOM 3304 C C . PRO A 1 415 ? -28.848 -1.171 48.234 1.00 76.50 415 PRO A C 1
ATOM 3306 O O . PRO A 1 415 ? -28.590 -2.071 47.448 1.00 76.50 415 PRO A O 1
ATOM 3309 N N . GLU A 1 416 ? -29.563 -0.111 47.850 1.00 77.44 416 GLU A N 1
ATOM 3310 C CA . GLU A 1 416 ? -30.101 0.038 46.484 1.00 77.44 416 GLU A CA 1
ATOM 3311 C C . GLU A 1 416 ? -29.158 0.764 45.492 1.00 77.44 416 GLU A C 1
ATOM 3313 O O . GLU A 1 416 ? -29.547 1.060 44.351 1.00 77.44 416 GLU A O 1
ATOM 3318 N N . VAL A 1 417 ? -27.934 1.126 45.905 1.00 79.12 417 VAL A N 1
ATOM 3319 C CA . VAL A 1 417 ? -26.974 1.816 45.027 1.00 79.12 417 VAL A CA 1
ATOM 3320 C C . VAL A 1 417 ? -26.053 0.807 44.342 1.00 79.12 417 VAL A C 1
ATOM 3322 O O . VAL A 1 417 ? -25.081 0.321 44.906 1.00 79.12 417 VAL A O 1
ATOM 3325 N N . ILE A 1 418 ? -26.334 0.559 43.064 1.00 80.31 418 ILE A N 1
ATOM 3326 C CA . ILE A 1 418 ? -25.524 -0.304 42.193 1.00 80.31 418 ILE A CA 1
ATOM 3327 C C . ILE A 1 418 ? -24.253 0.441 41.740 1.00 80.31 418 ILE A C 1
ATOM 3329 O O . ILE A 1 418 ? -24.307 1.643 41.461 1.00 80.31 418 ILE A O 1
ATOM 3333 N N . LEU A 1 419 ? -23.133 -0.273 41.558 1.00 78.06 419 LEU A N 1
ATOM 3334 C CA . LEU A 1 419 ? -21.824 0.265 41.136 1.00 78.06 419 LEU A CA 1
ATOM 3335 C C . LEU A 1 419 ? -21.889 1.204 39.921 1.00 78.06 419 LEU A C 1
ATOM 3337 O O . LEU A 1 419 ? -21.216 2.234 39.880 1.00 78.06 419 LEU A O 1
ATOM 3341 N N . ARG A 1 420 ? -22.755 0.905 38.944 1.00 74.88 420 ARG A N 1
ATOM 3342 C CA . ARG A 1 420 ? -22.963 1.759 37.762 1.00 74.88 420 ARG A CA 1
ATOM 3343 C C . ARG A 1 420 ? -23.428 3.174 38.127 1.00 74.88 420 ARG A C 1
ATOM 3345 O O . ARG A 1 420 ? -22.999 4.132 37.489 1.00 74.88 420 ARG A O 1
ATOM 3352 N N . LYS A 1 421 ? -24.288 3.324 39.142 1.00 80.69 421 LYS A N 1
ATOM 3353 C CA . LYS A 1 421 ? -24.749 4.641 39.615 1.00 80.69 421 LYS A CA 1
ATOM 3354 C C . LYS A 1 421 ? -23.622 5.410 40.307 1.00 80.69 421 LYS A C 1
ATOM 3356 O O . LYS A 1 421 ? -23.522 6.617 40.115 1.00 80.69 421 LYS A O 1
ATOM 3361 N N . ILE A 1 422 ? -22.748 4.714 41.037 1.00 85.12 422 ILE A N 1
ATOM 3362 C CA . ILE A 1 422 ? -21.540 5.301 41.644 1.00 85.12 422 ILE A CA 1
ATOM 3363 C C . ILE A 1 422 ? -20.619 5.846 40.545 1.00 85.12 422 ILE A C 1
ATOM 3365 O O . ILE A 1 422 ? -20.198 7.001 40.590 1.00 85.12 422 ILE A O 1
ATOM 3369 N N . GLY A 1 423 ? -20.389 5.045 39.501 1.00 83.00 423 GLY A N 1
ATOM 3370 C CA . GLY A 1 423 ? -19.611 5.442 38.329 1.00 83.00 423 GLY A CA 1
ATOM 3371 C C . GLY A 1 423 ? -20.173 6.673 37.616 1.00 83.00 423 GLY A C 1
ATOM 3372 O O . GLY A 1 423 ? -19.425 7.600 37.303 1.00 83.00 423 GLY A O 1
ATOM 3373 N N . GLN A 1 424 ? -21.494 6.732 37.416 1.00 85.56 424 GLN A N 1
ATOM 3374 C CA . GLN A 1 424 ? -22.173 7.901 36.841 1.00 85.56 424 GLN A CA 1
ATOM 3375 C C . GLN A 1 424 ? -22.004 9.158 37.701 1.00 85.56 424 GLN A C 1
ATOM 3377 O O . GLN A 1 424 ? -21.658 10.211 37.167 1.00 85.56 424 GLN A O 1
ATOM 3382 N N . ALA A 1 425 ? -22.189 9.044 39.019 1.00 84.94 425 ALA A N 1
ATOM 3383 C CA . ALA A 1 425 ? -22.048 10.159 39.956 1.00 84.94 425 ALA A CA 1
ATOM 3384 C C . ALA A 1 425 ? -20.622 10.730 39.996 1.00 84.94 425 ALA A C 1
ATOM 3386 O O . ALA A 1 425 ? -20.429 11.931 40.188 1.00 84.94 425 ALA A O 1
ATOM 3387 N N . LEU A 1 426 ? -19.627 9.877 39.747 1.00 85.81 426 LEU A N 1
ATOM 3388 C CA . LEU A 1 426 ? -18.212 10.219 39.660 1.00 85.81 426 LEU A CA 1
ATOM 3389 C C . LEU A 1 426 ? -17.766 10.463 38.209 1.00 85.81 426 LEU A C 1
ATOM 3391 O O . LEU A 1 426 ? -16.663 10.077 37.837 1.00 85.81 426 LEU A O 1
ATOM 3395 N N . GLY A 1 427 ? -18.589 11.083 37.362 1.00 81.44 427 GLY A N 1
ATOM 3396 C CA . GLY A 1 427 ? -18.154 11.526 36.029 1.00 81.44 427 GLY A CA 1
ATOM 3397 C C . GLY A 1 427 ? -18.110 10.434 34.953 1.00 81.44 427 GLY A C 1
ATOM 3398 O O . GLY A 1 427 ? -17.291 10.507 34.037 1.00 81.44 427 GLY A O 1
ATOM 3399 N N . GLY A 1 428 ? -18.982 9.425 35.048 1.00 80.00 428 GLY A N 1
ATOM 3400 C CA . GLY A 1 428 ? -19.160 8.408 34.003 1.00 80.00 428 GLY A CA 1
ATOM 3401 C C . GLY A 1 428 ? -18.075 7.330 33.979 1.00 80.00 428 GLY A C 1
ATOM 3402 O O . GLY A 1 428 ? -17.651 6.914 32.906 1.00 80.00 428 GLY A O 1
ATOM 3403 N N . ARG A 1 429 ? -17.603 6.903 35.153 1.00 79.56 429 ARG A N 1
ATOM 3404 C CA . ARG A 1 429 ? -16.610 5.829 35.301 1.00 79.56 429 ARG A CA 1
ATOM 3405 C C . ARG A 1 429 ? -17.232 4.444 35.152 1.00 79.56 429 ARG A C 1
ATOM 3407 O O . ARG A 1 429 ? -18.363 4.217 35.582 1.00 79.56 429 ARG A O 1
ATOM 3414 N N . ASP A 1 430 ? -16.452 3.517 34.608 1.00 77.56 430 ASP A N 1
ATOM 3415 C CA . ASP A 1 430 ? -16.845 2.115 34.494 1.00 77.56 430 ASP A CA 1
ATOM 3416 C C . ASP A 1 430 ? -16.879 1.422 35.859 1.00 77.56 430 ASP A C 1
ATOM 3418 O O . ASP A 1 430 ? -16.142 1.772 36.785 1.00 77.56 430 ASP A O 1
ATOM 3422 N N . HIS A 1 431 ? -17.726 0.400 35.976 1.00 73.69 431 HIS A N 1
ATOM 3423 C CA . HIS A 1 431 ? -17.906 -0.381 37.202 1.00 73.69 431 HIS A CA 1
ATOM 3424 C C . HIS A 1 431 ? -16.598 -1.046 37.670 1.00 73.69 431 HIS A C 1
ATOM 3426 O O . HIS A 1 431 ? -16.326 -1.036 38.865 1.00 73.69 431 HIS A O 1
ATOM 3432 N N . SER A 1 432 ? -15.736 -1.498 36.752 1.00 70.50 432 SER A N 1
ATOM 3433 C CA . SER A 1 432 ? -14.397 -2.035 37.058 1.00 70.50 432 SER A CA 1
ATOM 3434 C C . SER A 1 432 ? -13.480 -1.015 37.744 1.00 70.50 432 SER A C 1
ATOM 3436 O O . SER A 1 432 ? -12.713 -1.349 38.645 1.00 70.50 432 SER A O 1
ATOM 3438 N N . THR A 1 433 ? -13.586 0.265 37.372 1.00 77.50 433 THR A N 1
ATOM 3439 C CA . THR A 1 433 ? -12.834 1.347 38.026 1.00 77.50 433 THR A CA 1
ATOM 3440 C C . THR A 1 433 ? -13.327 1.566 39.453 1.00 77.50 433 THR A C 1
ATOM 3442 O O . THR A 1 433 ? -12.522 1.834 40.343 1.00 77.50 433 THR A O 1
ATOM 3445 N N . ILE A 1 434 ? -14.637 1.444 39.681 1.00 83.00 434 ILE A N 1
ATOM 3446 C CA . ILE A 1 434 ? -15.229 1.563 41.016 1.00 83.00 434 ILE A CA 1
ATOM 3447 C C . ILE A 1 434 ? -14.835 0.371 41.894 1.00 83.00 434 ILE A C 1
ATOM 3449 O O . ILE A 1 434 ? -14.451 0.589 43.037 1.00 83.00 434 ILE A O 1
ATOM 3453 N N . ILE A 1 435 ? -14.833 -0.855 41.362 1.00 77.06 435 ILE A N 1
ATOM 3454 C CA . ILE A 1 435 ? -14.372 -2.056 42.084 1.00 77.06 435 ILE A CA 1
ATOM 3455 C C . ILE A 1 435 ? -12.921 -1.877 42.542 1.00 77.06 435 ILE A C 1
ATOM 3457 O O . ILE A 1 435 ? -12.648 -1.920 43.738 1.00 77.06 435 ILE A O 1
ATOM 3461 N N . ASN A 1 436 ? -12.022 -1.514 41.623 1.00 79.75 436 ASN A N 1
ATOM 3462 C CA . ASN A 1 436 ? -10.621 -1.229 41.946 1.00 79.75 436 ASN A CA 1
ATOM 3463 C C . ASN A 1 436 ? -10.456 -0.130 43.015 1.00 79.75 436 ASN A C 1
ATOM 3465 O O . ASN A 1 436 ? -9.509 -0.149 43.801 1.00 79.75 436 ASN A O 1
ATOM 3469 N N . GLN A 1 437 ? -11.339 0.875 43.036 1.00 83.88 437 GLN A N 1
ATOM 3470 C CA . GLN A 1 437 ? -11.337 1.898 44.085 1.00 83.88 437 GLN A CA 1
ATOM 3471 C C . GLN A 1 437 ? -11.773 1.326 45.438 1.00 83.88 437 GLN A C 1
ATOM 3473 O O . GLN A 1 437 ? -11.124 1.611 46.443 1.00 83.88 437 GLN A O 1
ATOM 3478 N N . LEU A 1 438 ? -12.846 0.532 45.466 1.00 84.75 438 LEU A N 1
ATOM 3479 C CA . LEU A 1 438 ? -13.359 -0.103 46.681 1.00 84.75 438 LEU A CA 1
ATOM 3480 C C . LEU A 1 438 ? -12.326 -1.058 47.288 1.00 84.75 438 LEU A C 1
ATOM 3482 O O . LEU A 1 438 ? -12.054 -0.967 48.484 1.00 84.75 438 LEU A O 1
ATOM 3486 N N . GLU A 1 439 ? -11.698 -1.901 46.468 1.00 81.62 439 GLU A N 1
ATOM 3487 C CA . GLU A 1 439 ? -10.649 -2.836 46.891 1.00 81.62 439 GLU A CA 1
ATOM 3488 C C . GLU A 1 439 ? -9.446 -2.103 47.485 1.00 81.62 439 GLU A C 1
ATOM 3490 O O . GLU A 1 439 ? -9.030 -2.396 48.604 1.00 81.62 439 GLU A O 1
ATOM 3495 N N . LYS A 1 440 ? -8.944 -1.061 46.808 1.00 85.56 440 LYS A N 1
ATOM 3496 C CA . LYS A 1 440 ? -7.819 -0.259 47.317 1.00 85.56 440 LYS A CA 1
ATOM 3497 C C . LYS A 1 440 ? -8.112 0.375 48.671 1.00 85.56 440 LYS A C 1
ATOM 3499 O O . LYS A 1 440 ? -7.229 0.415 49.527 1.00 85.56 440 LYS A O 1
ATOM 3504 N N . ILE A 1 441 ? -9.325 0.890 48.879 1.00 88.06 441 ILE A N 1
ATOM 3505 C CA . ILE A 1 441 ? -9.712 1.455 50.176 1.00 88.06 441 ILE A CA 1
ATOM 3506 C C . ILE A 1 441 ? -9.858 0.348 51.221 1.00 88.06 441 ILE A C 1
ATOM 3508 O O . ILE A 1 441 ? -9.366 0.517 52.336 1.00 88.06 441 ILE A O 1
ATOM 3512 N N . ALA A 1 442 ? -10.468 -0.788 50.879 1.00 80.50 442 ALA A N 1
ATOM 3513 C CA . ALA A 1 442 ? -10.605 -1.931 51.778 1.00 80.50 442 ALA A CA 1
ATOM 3514 C C . ALA A 1 442 ? -9.236 -2.472 52.233 1.00 80.50 442 ALA A C 1
ATOM 3516 O O . ALA A 1 442 ? -9.006 -2.648 53.433 1.00 80.50 442 ALA A O 1
ATOM 3517 N N . ASP A 1 443 ? -8.289 -2.641 51.314 1.00 82.94 443 ASP A N 1
ATOM 3518 C CA . ASP A 1 443 ? -6.924 -3.075 51.617 1.00 82.94 443 ASP A CA 1
ATOM 3519 C C . ASP A 1 443 ? -6.160 -2.038 52.437 1.00 82.94 443 ASP A C 1
ATOM 3521 O O . ASP A 1 443 ? -5.458 -2.378 53.395 1.00 82.94 443 ASP A O 1
ATOM 3525 N N . LYS A 1 444 ? -6.342 -0.746 52.142 1.00 85.25 444 LYS A N 1
ATOM 3526 C CA . LYS A 1 444 ? -5.739 0.335 52.930 1.00 85.25 444 LYS A CA 1
ATOM 3527 C C . LYS A 1 444 ? -6.278 0.369 54.360 1.00 85.25 444 LYS A C 1
ATOM 3529 O O . LYS A 1 444 ? -5.516 0.614 55.292 1.00 85.25 444 LYS A O 1
ATOM 3534 N N . ARG A 1 445 ? -7.566 0.078 54.564 1.00 85.12 445 ARG A N 1
ATOM 3535 C CA . ARG A 1 445 ? -8.160 -0.065 55.903 1.00 85.12 445 ARG A CA 1
ATOM 3536 C C . ARG A 1 445 ? -7.576 -1.254 56.670 1.00 85.12 445 ARG A C 1
ATOM 3538 O O . ARG A 1 445 ? -7.317 -1.116 57.861 1.00 85.12 445 ARG A O 1
ATOM 3545 N N . LYS A 1 446 ? -7.332 -2.390 56.005 1.00 82.06 446 LYS A N 1
ATOM 3546 C CA . LYS A 1 446 ? -6.707 -3.575 56.627 1.00 82.06 446 LYS A CA 1
ATOM 3547 C C . LYS A 1 446 ? -5.243 -3.328 57.005 1.00 82.06 446 LYS A C 1
ATOM 3549 O O . LYS A 1 446 ? -4.797 -3.762 58.062 1.00 82.06 446 LYS A O 1
ATOM 3554 N N . THR A 1 447 ? -4.499 -2.633 56.147 1.00 86.19 447 THR A N 1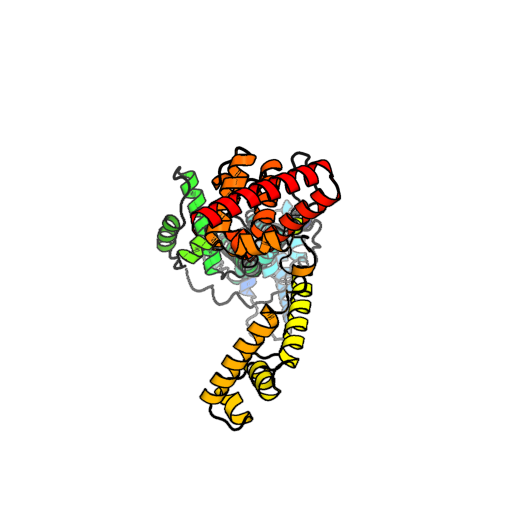
ATOM 3555 C CA . THR A 1 447 ? -3.044 -2.438 56.284 1.00 86.19 447 THR A CA 1
ATOM 3556 C C . THR A 1 447 ? -2.650 -1.219 57.125 1.00 86.19 447 THR A C 1
ATOM 3558 O O . THR A 1 447 ? -1.564 -1.213 57.701 1.00 86.19 447 THR A O 1
ATOM 3561 N N . ASN A 1 448 ? -3.503 -0.192 57.232 1.00 89.25 448 ASN A N 1
ATOM 3562 C CA . ASN A 1 448 ? -3.202 1.056 57.939 1.00 89.25 448 ASN A CA 1
ATOM 3563 C C . ASN A 1 448 ? -4.247 1.370 59.038 1.00 89.25 448 ASN A C 1
ATOM 3565 O O . ASN A 1 448 ? -5.316 1.918 58.744 1.00 89.25 448 ASN A O 1
ATOM 3569 N N . PRO A 1 449 ? -3.928 1.111 60.325 1.00 85.12 449 PRO A N 1
ATOM 3570 C CA . PRO A 1 449 ? -4.837 1.362 61.447 1.00 85.12 449 PRO A CA 1
ATOM 3571 C C . PRO A 1 449 ? -5.258 2.831 61.596 1.00 85.12 449 PRO A C 1
ATOM 3573 O O . PRO A 1 449 ? -6.401 3.122 61.950 1.00 85.12 449 PRO A O 1
ATOM 3576 N N . THR A 1 450 ? -4.355 3.773 61.308 1.00 86.94 450 THR A N 1
ATOM 3577 C CA . THR A 1 450 ? -4.635 5.214 61.381 1.00 86.94 450 THR A CA 1
ATOM 3578 C C . THR A 1 450 ? -5.674 5.620 60.341 1.00 86.94 450 THR A C 1
ATOM 3580 O O . THR A 1 450 ? -6.612 6.353 60.656 1.00 86.94 450 THR A O 1
ATOM 3583 N N . PHE A 1 451 ? -5.546 5.097 59.120 1.00 88.31 451 PHE A N 1
ATOM 3584 C CA . PHE A 1 451 ? -6.522 5.311 58.056 1.00 88.31 451 PHE A CA 1
ATOM 3585 C C . PHE A 1 451 ? -7.871 4.661 58.380 1.00 88.31 451 PHE A C 1
ATOM 3587 O O . PHE A 1 451 ? -8.911 5.283 58.182 1.00 88.31 451 PHE A O 1
ATOM 3594 N N . ASN A 1 452 ? -7.876 3.449 58.945 1.00 86.50 452 ASN A N 1
ATOM 3595 C CA . ASN A 1 452 ? -9.120 2.796 59.350 1.00 86.50 452 ASN A CA 1
ATOM 3596 C C . ASN A 1 452 ? -9.872 3.595 60.427 1.00 86.50 452 ASN A C 1
ATOM 3598 O O . ASN A 1 452 ? -11.078 3.793 60.309 1.00 86.50 452 ASN A O 1
ATOM 3602 N N . ASN A 1 453 ? -9.167 4.121 61.432 1.00 83.62 453 ASN A N 1
ATOM 3603 C CA . ASN A 1 453 ? -9.771 4.977 62.457 1.00 83.62 453 ASN A CA 1
ATOM 3604 C C . ASN A 1 453 ? -10.362 6.265 61.866 1.00 83.62 453 ASN A C 1
ATOM 3606 O O . ASN A 1 453 ? -11.433 6.704 62.285 1.00 83.62 453 ASN A O 1
ATOM 3610 N N . PHE A 1 454 ? -9.683 6.861 60.883 1.00 87.19 454 PHE A N 1
ATOM 3611 C CA . PHE A 1 454 ? -10.191 8.018 60.148 1.00 87.19 454 PHE A CA 1
ATOM 3612 C C . PHE A 1 454 ? -11.457 7.679 59.347 1.00 87.19 454 PHE A C 1
ATOM 3614 O O . PHE A 1 454 ? -12.458 8.385 59.454 1.00 87.19 454 PHE A O 1
ATOM 3621 N N . PHE A 1 455 ? -11.444 6.571 58.605 1.00 87.44 455 PHE A N 1
ATOM 3622 C CA . PHE A 1 455 ? -12.588 6.125 57.813 1.00 87.44 455 PHE A CA 1
ATOM 3623 C C . PHE A 1 455 ? -13.802 5.783 58.691 1.00 87.44 455 PHE A C 1
ATOM 3625 O O . PHE A 1 455 ? -14.919 6.202 58.399 1.00 87.44 455 PHE A O 1
ATOM 3632 N N . GLU A 1 456 ? -13.596 5.085 59.810 1.00 84.81 456 GLU A N 1
ATOM 3633 C CA . GLU A 1 456 ? -14.663 4.779 60.770 1.00 84.81 456 GLU A CA 1
ATOM 3634 C C . GLU A 1 456 ? -15.232 6.036 61.434 1.00 84.81 456 GLU A C 1
ATOM 3636 O O . GLU A 1 456 ? -16.432 6.109 61.699 1.00 84.81 456 GLU A O 1
ATOM 3641 N N . LYS A 1 457 ? -14.403 7.061 61.666 1.00 87.25 457 LYS A N 1
ATOM 3642 C CA . LYS A 1 457 ? -14.887 8.367 62.119 1.00 87.25 457 LYS A CA 1
ATOM 3643 C C . LYS A 1 457 ? -15.779 9.022 61.059 1.00 87.25 457 LYS A C 1
ATOM 3645 O O . LYS A 1 457 ? -16.899 9.402 61.384 1.00 87.25 457 LYS A O 1
ATOM 3650 N N . LEU A 1 458 ? -15.336 9.074 59.799 1.00 87.25 458 LEU A N 1
ATOM 3651 C CA . LEU A 1 458 ? -16.137 9.611 58.689 1.00 87.25 458 LEU A CA 1
ATOM 3652 C C . LEU A 1 458 ? -17.476 8.885 58.539 1.00 87.25 458 LEU A C 1
ATOM 3654 O O . LEU A 1 458 ? -18.511 9.523 58.366 1.00 87.25 458 LEU A O 1
ATOM 3658 N N . LYS A 1 459 ? -17.467 7.554 58.645 1.00 86.44 459 LYS A N 1
ATOM 3659 C CA . LYS A 1 459 ? -18.671 6.721 58.587 1.00 86.44 459 LYS A CA 1
ATOM 3660 C C . LYS A 1 459 ? -19.663 7.071 59.701 1.00 86.44 459 LYS A C 1
ATOM 3662 O O . LYS A 1 459 ? -20.856 7.194 59.434 1.00 86.44 459 LYS A O 1
ATOM 3667 N N . ARG A 1 460 ? -19.188 7.268 60.938 1.00 84.75 460 ARG A N 1
ATOM 3668 C CA . ARG A 1 460 ? -20.034 7.694 62.072 1.00 84.75 460 ARG A CA 1
ATOM 3669 C C . ARG A 1 460 ? -20.586 9.105 61.887 1.00 84.75 460 ARG A C 1
ATOM 3671 O O . ARG A 1 460 ? -21.764 9.329 62.148 1.00 84.75 460 ARG A O 1
ATOM 3678 N N . ASP A 1 461 ? -19.761 10.037 61.425 1.00 86.94 461 ASP A N 1
ATOM 3679 C CA . ASP A 1 461 ? -20.170 11.427 61.201 1.00 86.94 461 ASP A CA 1
ATOM 3680 C C . ASP A 1 461 ? -21.243 11.511 60.099 1.00 86.94 461 ASP A C 1
ATOM 3682 O O . ASP A 1 461 ? -22.277 12.157 60.286 1.00 86.94 461 ASP A O 1
ATOM 3686 N N . LEU A 1 462 ? -21.064 10.755 59.009 1.00 87.50 462 LEU A N 1
ATOM 3687 C CA . LEU A 1 462 ? -22.064 10.590 57.954 1.00 87.50 462 LEU A CA 1
ATOM 3688 C C . LEU A 1 462 ? -23.364 9.980 58.498 1.00 87.50 462 LEU A C 1
ATOM 3690 O O . LEU A 1 462 ? -24.447 10.487 58.207 1.00 87.50 462 LEU A O 1
ATOM 3694 N N . HIS A 1 463 ? -23.276 8.924 59.317 1.00 85.06 463 HIS A N 1
ATOM 3695 C CA . HIS A 1 463 ? -24.449 8.298 59.935 1.00 85.06 463 HIS A CA 1
ATOM 3696 C C . HIS A 1 463 ? -25.266 9.299 60.756 1.00 85.06 463 HIS A C 1
ATOM 3698 O O . HIS A 1 463 ? -26.487 9.367 60.622 1.00 85.06 463 HIS A O 1
ATOM 3704 N N . ASN A 1 464 ? -24.597 10.109 61.581 1.00 84.88 464 ASN A N 1
ATOM 3705 C CA . ASN A 1 464 ? -25.250 11.121 62.407 1.00 84.88 464 ASN A CA 1
ATOM 3706 C C . ASN A 1 464 ? -25.959 12.180 61.551 1.00 84.88 464 ASN A C 1
ATOM 3708 O O . ASN A 1 464 ? -27.074 12.588 61.876 1.00 84.88 464 ASN A O 1
ATOM 3712 N N . GLN A 1 465 ? -25.351 12.587 60.433 1.00 86.19 465 GLN A N 1
ATOM 3713 C CA . GLN A 1 465 ? -25.957 13.531 59.496 1.00 86.19 465 GLN A CA 1
ATOM 3714 C C . GLN A 1 465 ? -27.189 12.939 58.796 1.00 86.19 465 GLN A C 1
ATOM 3716 O O . GLN A 1 465 ? -28.231 13.591 58.726 1.00 86.19 465 GLN A O 1
ATOM 3721 N N . VAL A 1 466 ? -27.101 11.690 58.330 1.00 86.06 466 VAL A N 1
ATOM 3722 C CA . VAL A 1 466 ? -28.228 10.946 57.742 1.00 86.06 466 VAL A CA 1
ATOM 3723 C C . VAL A 1 466 ? -29.365 10.820 58.760 1.00 86.06 466 VAL A C 1
ATOM 3725 O O . VAL A 1 466 ? -30.511 11.130 58.441 1.00 86.06 466 VAL A O 1
ATOM 3728 N N . LYS A 1 467 ? -29.055 10.444 60.006 1.00 85.00 467 LYS A N 1
ATOM 3729 C CA . LYS A 1 467 ? -30.033 10.308 61.093 1.00 85.00 467 LYS A CA 1
ATOM 3730 C C . LYS A 1 467 ? -30.741 11.627 61.400 1.00 85.00 467 LYS A C 1
ATOM 3732 O O . LYS A 1 467 ? -31.963 11.633 61.527 1.00 85.00 467 LYS A O 1
ATOM 3737 N N . ALA A 1 468 ? -30.005 12.740 61.447 1.00 84.81 468 ALA A N 1
ATOM 3738 C CA . ALA A 1 468 ? -30.579 14.073 61.626 1.00 84.81 468 ALA A CA 1
ATOM 3739 C C . ALA A 1 468 ? -31.559 14.436 60.493 1.00 84.81 468 ALA A C 1
ATOM 3741 O O . ALA A 1 468 ? -32.660 14.913 60.762 1.00 84.81 468 ALA A O 1
ATOM 3742 N N . ILE A 1 469 ? -31.204 14.150 59.235 1.00 85.56 469 ILE A N 1
ATOM 3743 C CA . ILE A 1 469 ? -32.052 14.424 58.061 1.00 85.56 469 ILE A CA 1
ATOM 3744 C C . ILE A 1 469 ? -33.325 13.573 58.076 1.00 85.56 469 ILE A C 1
ATOM 3746 O O . ILE A 1 469 ? -34.412 14.093 57.817 1.00 85.56 469 ILE A O 1
ATOM 3750 N N . VAL A 1 470 ? -33.204 12.284 58.406 1.00 83.25 470 VAL A N 1
ATOM 3751 C CA . VAL A 1 470 ? -34.354 11.379 58.530 1.00 83.25 470 VAL A CA 1
ATOM 3752 C C . VAL A 1 470 ? -35.281 11.853 59.652 1.00 83.25 470 VAL A C 1
ATOM 3754 O O . VAL A 1 470 ? -36.479 11.959 59.419 1.00 83.25 470 VAL A O 1
ATOM 3757 N N . SER A 1 471 ? -34.739 12.238 60.816 1.00 79.75 471 SER A N 1
ATOM 3758 C CA . SER A 1 471 ? -35.533 12.751 61.946 1.00 79.75 471 SER A CA 1
ATOM 3759 C C . SER A 1 471 ? -36.187 14.116 61.706 1.00 79.75 471 SER A C 1
ATOM 3761 O O . SER A 1 471 ? -37.162 14.444 62.366 1.00 79.75 471 SER A O 1
ATOM 3763 N N . ALA A 1 472 ? -35.653 14.923 60.784 1.00 73.56 472 ALA A N 1
ATOM 3764 C CA . ALA A 1 472 ? -36.235 16.210 60.400 1.00 73.56 472 ALA A CA 1
ATOM 3765 C C . ALA A 1 472 ? -37.296 16.084 59.289 1.00 73.56 472 ALA A C 1
ATOM 3767 O O . ALA A 1 472 ? -38.020 17.041 59.025 1.00 73.56 472 ALA A O 1
ATOM 3768 N N . SER A 1 473 ? -37.346 14.933 58.608 1.00 62.16 473 SER A N 1
ATOM 3769 C CA . SER A 1 473 ? -38.280 14.646 57.508 1.00 62.16 473 SER A CA 1
ATOM 3770 C C . SER A 1 473 ? -39.478 13.791 57.943 1.00 62.16 473 SER A C 1
ATOM 3772 O O . SER A 1 473 ? -40.440 13.676 57.184 1.00 62.16 473 SER A O 1
ATOM 3774 N N . SER A 1 474 ? -39.393 13.176 59.127 1.00 52.81 474 SER A N 1
ATOM 3775 C CA . SER A 1 474 ? -40.477 12.513 59.866 1.00 52.81 474 SER A CA 1
ATOM 3776 C C . SER A 1 474 ? -41.214 13.502 60.753 1.00 52.81 474 SER A C 1
ATOM 3778 O O . SER A 1 474 ? -42.461 13.438 60.789 1.00 52.81 474 SER A O 1
#

Sequence (474 aa):
MIETDRQIADTTFTLPAYLENLTELNSEKIFSRDVRQYPVLTYDQTTLAYKIWEERKPTELASKDSQVQAEERKRTVELVAANSEFNALIAPQDQERFRNLFMASTSMADVIFYGNIRLLSTIASKKRGLTYMDRVQEGSVGLQIAVEEFDYKKGFRFSTLANLVIEQRIRLAMYKNAGDLTGLPRKVYKASGEARRLREELYSKGVGEISAKEIVPRLMELGYKEDEAEIGFLLSQGYGEISLNAPLKNEDGETNISLADLLPDENTNTERDGMAAAEREELFSALENLTERQARVLVQSFGLYGEPVKKLTEVAVELGVTGERVRQIQKAAIEKLRDILVKKPTSHEEQVIWENPEDFTETVSKIPPLKYIDLVLNFVASQTGRSVQDFQGKDKDAKLVEDRGIASSLIHLHPEVILRKIGQALGGRDHSTIINQLEKIADKRKTNPTFNNFFEKLKRDLHNQVKAIVSASS

pLDDT: mean 77.0, std 14.49, range [25.89, 94.38]